Protein AF-A0A8T1X0M2-F1 (afdb_monomer_lite)

Organism: NCBI:txid109152

Secondary structure (DSSP, 8-state):
----------------S-HHHHHHHHHHTT-HHHHHHHHTSHHHHHHHHH--TT----SSTTSPP--HHHHHHHHHHTT-HHHHHHHHTT-HHHHHHHHHHHHHHHTS--TT----THHHHHHHHHSTT----TT-B-TTS-BHHHHHHHTT-HHHHHHHHHH--TTT--GGGSHHHHHHHHHHTT-HHHHHHHTTSHHHHHHHHHTHHHHTTTTT--TTTHHHHGGGT---S-----HHHHHHHHHHTT-HHHHHHHHHH-HHHHHHHHHHHHHHHHS--TTS--S--PPPP---HHHHHHHHHHHHHHHHHHHHHHHHHHT--STTTTT--SSSPPPP-HHHHS-HHHHHHHHHHHS----HHHHHHHHHHHHHHHHH--

Radius of gyration: 31.93 Å; chains: 1; bounding box: 73×62×134 Å

Sequence (382 aa):
MGLWSFCFNTT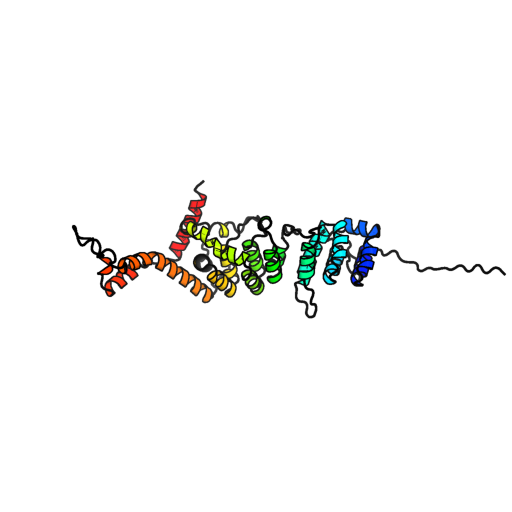GGRVPEFPLQQLQEAIETRDGSKALKVLRKRRIRSELAHSTTTHKVPSGPDQKKCNVFTCVETAVHYQMPHVVIAMYRFNPADVRLATWFALHRLSRPKAGQSSNPECLLDWDASSKYQILHWGDQDEDGKTALGLSCLHGHGRLASFILDQLQPQDEVGLNTPLQALFAALESRDERCVVDLLRNRKVRRAVEKNNRRVERLPVHGEWIQVQSQQQDTRSTDREVTVSSCVAMAVELEMVRVVQLMHRLNRQCVGHATWFAIYNALEPRSRRKMVSARRRPQVRVEFRDIADLYRRDCIWERMQLVFLIRYAPERSQKMTKNKGGLPLNIVAEIPDALFRIVVEFLKPEFDDAEEAQKERFKSVLDLSSW

pLDDT: mean 77.93, std 17.53, range [27.39, 98.12]

Foldseek 3Di:
DDDPPDPPPPPVPPPPPDLQVCLQVQLVVLDLVSSVVSLVDPVNLVCLLVFDPDDDDDPDPPDDDGTLLSSLLSCLLSVNLVSLVSSCVSHLQRSQVSVLVSLLVQLPDDPPDDRDSVSNVVVLVVDPCNSHDQCDADPVNAGSLLSCLLQLVLQVNLVSLVVDDPVSCDQCNPLLNSLQSNLNNLRLVSNVSSLVRPRNLCQLQVLCVVVVVVVQALQPPVCVVCVPDDPDSRDDGHNLNSLLSCQVSVSLVSLVSSCVSPLQSSLVSLLLSLVVLQDDPPDDDDDDDDPRPPRDVSSVVSVVVNLVVVLCVQCVVLVCLLVVPVVVVVPPPDDDDDDDSVSVPDPPVVNVVVSVVSRDPPPVVVVSVVSVVSNVVVVVPD

Structure (mmCIF, N/CA/C/O backbone):
data_AF-A0A8T1X0M2-F1
#
_entry.id   AF-A0A8T1X0M2-F1
#
loop_
_atom_site.group_PDB
_atom_site.id
_atom_site.type_symbol
_atom_site.label_atom_id
_atom_site.label_alt_id
_atom_site.label_comp_id
_atom_site.label_asym_id
_atom_site.label_entity_id
_atom_site.label_seq_id
_atom_site.pdbx_PDB_ins_code
_atom_site.Cartn_x
_atom_site.Cartn_y
_atom_site.Cartn_z
_atom_site.occupancy
_atom_site.B_iso_or_equiv
_atom_site.auth_seq_id
_atom_site.auth_comp_id
_atom_site.auth_asym_id
_atom_site.auth_atom_id
_atom_site.pdbx_PDB_model_num
ATOM 1 N N . MET A 1 1 ? 39.497 -2.362 -79.174 1.00 39.47 1 MET A N 1
ATOM 2 C CA . MET A 1 1 ? 38.755 -3.349 -78.362 1.00 39.47 1 MET A CA 1
ATOM 3 C C . MET A 1 1 ? 39.450 -3.473 -77.020 1.00 39.47 1 MET A C 1
ATOM 5 O O . MET A 1 1 ? 40.631 -3.777 -76.998 1.00 39.47 1 MET A O 1
ATOM 9 N N . GLY A 1 2 ? 38.742 -3.163 -75.938 1.00 33.88 2 GLY A N 1
ATOM 10 C CA . GLY A 1 2 ? 39.282 -3.140 -74.578 1.00 33.88 2 GLY A CA 1
ATOM 11 C C . GLY A 1 2 ? 38.301 -2.450 -73.637 1.00 33.88 2 GLY A C 1
ATOM 12 O O . GLY A 1 2 ? 38.608 -1.406 -73.079 1.00 33.88 2 GLY A O 1
ATOM 13 N N . LEU A 1 3 ? 37.080 -2.985 -73.551 1.00 29.14 3 LEU A N 1
ATOM 14 C CA . LEU A 1 3 ? 36.043 -2.533 -72.622 1.00 29.14 3 LEU A CA 1
ATOM 15 C C . LEU A 1 3 ? 36.451 -2.924 -71.197 1.00 29.14 3 LEU A C 1
ATOM 17 O O . LEU A 1 3 ? 36.250 -4.058 -70.772 1.00 29.14 3 LEU A O 1
ATOM 21 N N . TRP A 1 4 ? 37.032 -1.980 -70.462 1.00 28.16 4 TRP A N 1
ATOM 22 C CA . TRP A 1 4 ? 37.097 -2.045 -69.006 1.00 28.16 4 TRP A CA 1
ATOM 23 C C . TRP A 1 4 ? 35.763 -1.546 -68.456 1.00 28.16 4 TRP A C 1
ATOM 25 O O . TRP A 1 4 ? 35.502 -0.347 -68.382 1.00 28.16 4 TRP A O 1
ATOM 35 N N . SER A 1 5 ? 34.894 -2.492 -68.108 1.00 27.39 5 SER A N 1
ATOM 36 C CA . SER A 1 5 ? 33.657 -2.227 -67.381 1.00 27.39 5 SER A CA 1
ATOM 37 C C . SER A 1 5 ? 33.998 -1.890 -65.928 1.00 27.39 5 SER A C 1
ATOM 39 O O . SER A 1 5 ? 34.171 -2.776 -65.094 1.00 27.39 5 SER A O 1
ATOM 41 N N . PHE A 1 6 ? 34.118 -0.598 -65.623 1.00 32.78 6 PHE A N 1
ATOM 42 C CA . PHE A 1 6 ? 34.143 -0.097 -64.251 1.00 32.78 6 PHE A CA 1
ATOM 43 C C . PHE A 1 6 ? 32.728 -0.192 -63.666 1.00 32.78 6 PHE A C 1
ATOM 45 O O . PHE A 1 6 ? 31.875 0.662 -63.905 1.00 32.78 6 PHE A O 1
ATOM 52 N N . CYS A 1 7 ? 32.469 -1.239 -62.883 1.00 33.78 7 CYS A N 1
ATOM 53 C CA . CYS A 1 7 ? 31.298 -1.304 -62.017 1.00 33.78 7 CYS A CA 1
ATOM 54 C C . CYS A 1 7 ? 31.457 -0.290 -60.872 1.00 33.78 7 CYS A C 1
ATOM 56 O O . CYS A 1 7 ? 31.957 -0.620 -59.797 1.00 33.78 7 CYS A O 1
ATOM 58 N N . PHE A 1 8 ? 31.015 0.949 -61.090 1.00 31.48 8 PHE A N 1
ATOM 59 C CA . PHE A 1 8 ? 30.719 1.882 -60.005 1.00 31.48 8 PHE A CA 1
ATOM 60 C C . PHE A 1 8 ? 29.459 1.407 -59.275 1.00 31.48 8 PHE A C 1
ATOM 62 O O . PHE A 1 8 ? 28.342 1.788 -59.609 1.00 31.48 8 PHE A O 1
ATOM 69 N N . ASN A 1 9 ? 29.640 0.569 -58.255 1.00 32.50 9 ASN A N 1
ATOM 70 C CA . ASN A 1 9 ? 28.609 0.311 -57.255 1.00 32.50 9 ASN A CA 1
ATOM 71 C C . ASN A 1 9 ? 28.713 1.393 -56.166 1.00 32.50 9 ASN A C 1
ATOM 73 O O . ASN A 1 9 ? 29.206 1.167 -55.063 1.00 32.50 9 ASN A O 1
ATOM 77 N N . THR A 1 10 ? 28.294 2.613 -56.497 1.00 39.03 10 THR A N 1
ATOM 78 C CA . THR A 1 10 ? 28.142 3.729 -55.556 1.00 39.03 10 THR A CA 1
ATOM 79 C C . THR A 1 10 ? 26.756 3.699 -54.920 1.00 39.03 10 THR A C 1
ATOM 81 O O . THR A 1 10 ? 25.986 4.651 -55.002 1.00 39.03 10 THR A O 1
ATOM 84 N N . THR A 1 11 ? 26.452 2.650 -54.154 1.00 44.19 11 THR A N 1
ATOM 85 C CA . THR A 1 11 ? 25.642 2.884 -52.954 1.00 44.19 11 THR A CA 1
ATOM 86 C C . THR A 1 11 ? 26.578 3.524 -51.942 1.00 44.19 11 THR A C 1
ATOM 88 O O . THR A 1 11 ? 27.207 2.834 -51.139 1.00 44.19 11 THR A O 1
ATOM 91 N N . GLY A 1 12 ? 26.733 4.848 -52.041 1.00 43.91 12 GLY A N 1
ATOM 92 C CA . GLY A 1 12 ? 27.368 5.683 -51.027 1.00 43.91 12 GLY A CA 1
ATOM 93 C C . GLY A 1 12 ? 26.566 5.575 -49.738 1.00 43.91 12 GLY A C 1
ATOM 94 O O . GLY A 1 12 ? 25.741 6.429 -49.425 1.00 43.91 12 GLY A O 1
ATOM 95 N N . GLY A 1 13 ? 26.745 4.459 -49.034 1.00 50.34 13 GLY A N 1
ATOM 96 C CA . GLY A 1 13 ? 26.081 4.161 -47.786 1.00 50.34 13 GLY A CA 1
ATOM 97 C C . GLY A 1 13 ? 26.596 5.142 -46.758 1.00 50.34 13 GLY A C 1
ATOM 98 O O . GLY A 1 13 ? 27.649 4.913 -46.165 1.00 50.34 13 GLY A O 1
ATOM 99 N N . ARG A 1 14 ? 25.867 6.249 -46.570 1.00 58.50 14 ARG A N 1
ATOM 100 C CA . ARG A 1 14 ? 26.033 7.116 -45.405 1.00 58.50 14 ARG A CA 1
ATOM 101 C C . ARG A 1 14 ? 26.061 6.199 -44.195 1.00 58.50 14 ARG A C 1
ATOM 103 O O . ARG A 1 14 ? 25.069 5.538 -43.890 1.00 58.50 14 ARG A O 1
ATOM 110 N N . VAL A 1 15 ? 27.223 6.103 -43.556 1.00 59.56 15 VAL A N 1
ATOM 111 C CA . VAL A 1 15 ? 27.359 5.372 -42.304 1.00 59.56 15 VAL A CA 1
ATOM 112 C C . VAL A 1 15 ? 26.338 6.005 -41.363 1.00 59.56 15 VAL A C 1
ATOM 114 O O . VAL A 1 15 ? 26.441 7.211 -41.140 1.00 59.56 15 VAL A O 1
ATOM 117 N N . PRO A 1 16 ? 25.346 5.257 -40.842 1.00 61.12 16 PRO A N 1
ATOM 118 C CA . PRO A 1 16 ? 24.310 5.878 -40.040 1.00 61.12 16 PRO A CA 1
ATOM 119 C C . PRO A 1 16 ? 24.976 6.571 -38.858 1.00 61.12 16 PRO A C 1
ATOM 121 O O . PRO A 1 16 ? 25.804 5.984 -38.145 1.00 61.12 16 PRO A O 1
ATOM 124 N N . GLU A 1 17 ? 24.667 7.852 -38.730 1.00 73.75 17 GLU A N 1
ATOM 125 C CA . GLU A 1 17 ? 25.278 8.764 -37.769 1.00 73.75 17 GLU A CA 1
ATOM 126 C C . GLU A 1 17 ? 24.955 8.333 -36.328 1.00 73.75 17 GLU A C 1
ATOM 128 O O . GLU A 1 17 ? 25.767 8.515 -35.419 1.00 73.75 17 GLU A O 1
ATOM 133 N N . PHE A 1 18 ? 23.848 7.600 -36.158 1.00 84.81 18 PHE A N 1
ATOM 134 C CA . PHE A 1 18 ? 23.304 7.147 -34.883 1.00 84.81 18 PHE A CA 1
ATOM 135 C C . PHE A 1 18 ? 23.307 5.610 -34.787 1.00 84.81 18 PHE A C 1
ATOM 137 O O . PHE A 1 18 ? 22.441 4.943 -35.358 1.00 84.81 18 PHE A O 1
ATOM 144 N N . PRO A 1 19 ? 24.269 5.000 -34.068 1.00 89.25 19 PRO A N 1
ATOM 145 C CA . PRO A 1 19 ? 24.362 3.546 -33.943 1.00 89.25 19 PRO A CA 1
ATOM 146 C C . PRO A 1 19 ? 23.096 2.913 -33.345 1.00 89.25 19 PRO A C 1
ATOM 148 O O . PRO A 1 19 ? 22.601 1.926 -33.882 1.00 89.25 19 PRO A O 1
ATOM 151 N N . LEU A 1 20 ? 22.525 3.494 -32.285 1.00 92.00 20 LEU A N 1
ATOM 152 C CA . LEU A 1 20 ? 21.337 2.935 -31.625 1.00 92.00 20 LEU A CA 1
ATOM 153 C C . LEU A 1 20 ? 20.077 2.987 -32.491 1.00 92.00 20 LEU A C 1
ATOM 155 O O . LEU A 1 20 ? 19.224 2.119 -32.352 1.00 92.00 20 LEU A O 1
ATOM 159 N N . GLN A 1 21 ? 19.988 3.916 -33.445 1.00 91.81 21 GLN A N 1
ATOM 160 C CA . GLN A 1 21 ? 18.894 3.922 -34.414 1.00 91.81 21 GLN A CA 1
ATOM 161 C C . GLN A 1 21 ? 18.900 2.648 -35.274 1.00 91.81 21 GLN A C 1
ATOM 163 O O . GLN A 1 21 ? 17.855 2.045 -35.485 1.00 91.81 21 GLN A O 1
ATOM 168 N N . GLN A 1 22 ? 20.079 2.158 -35.684 1.00 93.19 22 GLN A N 1
ATOM 169 C CA . GLN A 1 22 ? 20.172 0.885 -36.419 1.00 93.19 22 GLN A CA 1
ATOM 170 C C . GLN A 1 22 ? 19.689 -0.304 -35.581 1.00 93.19 22 GLN A C 1
ATOM 172 O O . GLN A 1 22 ? 19.166 -1.278 -36.122 1.00 93.19 22 GLN A O 1
ATOM 177 N N . LEU A 1 23 ? 19.934 -0.264 -34.268 1.00 95.25 23 LEU A N 1
ATOM 178 C CA . LEU A 1 23 ? 19.471 -1.299 -33.351 1.00 95.25 23 LEU A CA 1
ATOM 179 C C . LEU A 1 23 ? 17.949 -1.233 -33.194 1.00 95.25 23 LEU A C 1
ATOM 181 O O . LEU A 1 23 ? 17.292 -2.257 -33.349 1.00 95.25 23 LEU A O 1
ATOM 185 N N . GLN A 1 24 ? 17.407 -0.039 -32.962 1.00 94.44 24 GLN A N 1
ATOM 186 C CA . GLN A 1 24 ? 15.974 0.231 -32.886 1.00 94.44 24 GLN A CA 1
ATOM 187 C C . GLN A 1 24 ? 15.238 -0.274 -34.138 1.00 94.44 24 GLN A C 1
ATOM 189 O O . GLN A 1 24 ? 14.319 -1.078 -34.023 1.00 94.44 24 GLN A O 1
ATOM 194 N N . GLU A 1 25 ? 15.689 0.110 -35.335 1.00 94.38 25 GLU A N 1
ATOM 195 C CA . GLU A 1 25 ? 15.103 -0.332 -36.610 1.00 94.38 25 GLU A CA 1
ATOM 196 C C . GLU A 1 25 ? 15.160 -1.860 -36.772 1.00 94.38 25 GLU A C 1
ATOM 198 O O . GLU A 1 25 ? 14.234 -2.482 -37.292 1.00 94.38 25 GLU A O 1
ATOM 203 N N . ALA A 1 26 ? 16.239 -2.502 -36.309 1.00 96.19 26 ALA A N 1
ATOM 204 C CA . ALA A 1 26 ? 16.341 -3.957 -36.332 1.00 96.19 26 ALA A CA 1
ATOM 205 C C . ALA A 1 26 ? 15.343 -4.623 -35.372 1.00 96.19 26 ALA A C 1
ATOM 207 O O . ALA A 1 26 ? 14.740 -5.628 -35.743 1.00 96.19 26 ALA A O 1
ATOM 208 N N . ILE A 1 27 ? 15.132 -4.060 -34.182 1.00 96.44 27 ILE A N 1
ATOM 209 C CA . ILE A 1 27 ? 14.126 -4.533 -33.221 1.00 96.44 27 ILE A CA 1
ATOM 210 C C . ILE A 1 27 ? 12.712 -4.350 -33.796 1.00 96.44 27 ILE A C 1
ATOM 212 O O . ILE A 1 27 ? 11.900 -5.269 -33.728 1.00 96.44 27 ILE A O 1
ATOM 216 N N . GLU A 1 28 ? 12.435 -3.217 -34.447 1.00 95.31 28 GLU A N 1
ATOM 217 C CA . GLU A 1 28 ? 11.140 -2.926 -35.082 1.00 95.31 28 GLU A CA 1
ATOM 218 C C . GLU A 1 28 ? 10.769 -3.909 -36.198 1.00 95.31 28 GLU A C 1
ATOM 220 O O . GLU A 1 28 ? 9.585 -4.138 -36.445 1.00 95.31 28 GLU A O 1
ATOM 225 N N . THR A 1 29 ? 11.753 -4.568 -36.820 1.00 96.38 29 THR A N 1
ATOM 226 C CA . THR A 1 29 ? 11.481 -5.645 -37.789 1.00 96.38 29 THR A CA 1
ATOM 227 C C . THR A 1 29 ? 10.962 -6.939 -37.162 1.00 96.38 29 THR A C 1
ATOM 229 O O . THR A 1 29 ? 10.581 -7.846 -37.897 1.00 96.38 29 THR A O 1
ATOM 232 N N . ARG A 1 30 ? 10.949 -7.043 -35.825 1.00 95.06 30 ARG A N 1
ATOM 233 C CA . ARG A 1 30 ? 10.543 -8.230 -35.050 1.00 95.06 30 ARG A CA 1
ATOM 234 C C . ARG A 1 30 ? 11.364 -9.494 -35.341 1.00 95.06 30 ARG A C 1
ATOM 236 O O . ARG A 1 30 ? 10.991 -10.586 -34.927 1.00 95.06 30 ARG A O 1
ATOM 243 N N . ASP A 1 31 ? 12.510 -9.352 -36.004 1.00 95.94 31 ASP A N 1
ATOM 244 C CA . ASP A 1 31 ? 13.471 -10.430 -36.229 1.00 95.94 31 ASP A CA 1
ATOM 245 C C . ASP A 1 31 ? 14.586 -10.366 -35.174 1.00 95.94 31 ASP A C 1
ATOM 247 O O . ASP A 1 31 ? 15.532 -9.571 -35.255 1.00 95.94 31 ASP A O 1
ATOM 251 N N . GLY A 1 32 ? 14.490 -11.242 -34.170 1.00 93.94 32 GLY A N 1
ATOM 252 C CA . GLY A 1 32 ? 15.479 -11.338 -33.094 1.00 93.94 32 GLY A CA 1
ATOM 253 C C . GLY A 1 32 ? 16.885 -11.660 -33.589 1.00 93.94 32 GLY A C 1
ATOM 254 O O . GLY A 1 32 ? 17.859 -11.128 -33.055 1.00 93.94 32 GLY A O 1
ATOM 255 N N . SER A 1 33 ? 17.017 -12.451 -34.654 1.00 96.38 33 SER A N 1
ATOM 256 C CA . SER A 1 33 ? 18.320 -12.795 -35.228 1.00 96.38 33 SER A CA 1
ATOM 257 C C . SER A 1 33 ? 18.978 -11.574 -35.861 1.00 96.38 33 SER A C 1
ATOM 259 O O . SER A 1 33 ? 20.183 -11.354 -35.694 1.00 96.38 33 SER A O 1
ATOM 261 N N . LYS A 1 34 ? 18.187 -10.730 -36.534 1.00 97.00 34 LYS A N 1
ATOM 262 C CA . LYS A 1 34 ? 18.656 -9.463 -37.103 1.00 97.00 34 LYS A CA 1
ATOM 263 C C . LYS A 1 34 ? 19.097 -8.487 -36.016 1.00 97.00 34 LYS A C 1
ATOM 265 O O . LYS A 1 34 ? 20.207 -7.955 -36.111 1.00 97.00 34 LYS A O 1
ATOM 270 N N . ALA A 1 35 ? 18.298 -8.301 -34.964 1.00 96.75 35 ALA A N 1
ATOM 271 C CA . ALA A 1 35 ? 18.663 -7.453 -33.826 1.00 96.75 35 ALA A CA 1
ATOM 272 C C . ALA A 1 35 ? 19.961 -7.937 -33.148 1.00 96.75 35 ALA A C 1
ATOM 274 O O . ALA A 1 35 ? 20.894 -7.155 -32.944 1.00 96.75 35 ALA A O 1
ATOM 275 N N . LEU A 1 36 ? 20.096 -9.247 -32.907 1.00 95.81 36 LEU A N 1
ATOM 276 C CA . LEU A 1 36 ? 21.315 -9.845 -32.351 1.00 95.81 36 LEU A CA 1
ATOM 277 C C . LEU A 1 36 ? 22.531 -9.679 -33.275 1.00 95.81 36 LEU A C 1
ATOM 279 O O . LEU A 1 36 ? 23.639 -9.425 -32.798 1.00 95.81 36 LEU A O 1
ATOM 283 N N . LYS A 1 37 ? 22.355 -9.778 -34.599 1.00 96.75 37 LYS A N 1
ATOM 284 C CA . LYS A 1 37 ? 23.423 -9.510 -35.576 1.00 96.75 37 LYS A CA 1
ATOM 285 C C . LYS A 1 37 ? 23.885 -8.053 -35.510 1.00 96.75 37 LYS A C 1
ATOM 287 O O . LYS A 1 37 ? 25.089 -7.803 -35.576 1.00 96.75 37 LYS A O 1
ATOM 292 N N . VAL A 1 38 ? 22.969 -7.099 -35.332 1.00 96.06 38 VAL A N 1
ATOM 293 C CA . VAL A 1 38 ? 23.312 -5.679 -35.141 1.00 96.06 38 VAL A CA 1
ATOM 294 C C . VAL A 1 38 ? 24.063 -5.467 -33.825 1.00 96.06 38 VAL A C 1
ATOM 296 O O . VAL A 1 38 ? 25.118 -4.832 -33.836 1.00 96.06 38 VAL A O 1
ATOM 299 N N . LEU A 1 39 ? 23.625 -6.092 -32.729 1.00 95.69 39 LEU A N 1
ATOM 300 C CA . LEU A 1 39 ? 24.324 -6.067 -31.434 1.00 95.69 39 LEU A CA 1
ATOM 301 C C . LEU A 1 39 ? 25.738 -6.667 -31.477 1.00 95.69 39 LEU A C 1
ATOM 303 O O . LEU A 1 39 ? 26.558 -6.400 -30.597 1.00 95.69 39 LEU A O 1
ATOM 307 N N . ARG A 1 40 ? 26.077 -7.474 -32.491 1.00 95.81 40 ARG A N 1
ATOM 308 C CA . ARG A 1 40 ? 27.449 -7.976 -32.674 1.00 95.81 40 ARG A CA 1
ATOM 309 C C . ARG A 1 40 ? 28.421 -6.924 -33.214 1.00 95.81 40 ARG A C 1
ATOM 311 O O . ARG A 1 40 ? 29.628 -7.104 -33.065 1.00 95.81 40 ARG A O 1
ATOM 318 N N . LYS A 1 41 ? 27.936 -5.820 -33.792 1.00 95.75 41 LYS A N 1
ATOM 319 C CA . LYS A 1 41 ? 28.791 -4.748 -34.325 1.00 95.75 41 LYS A CA 1
ATOM 320 C C . LYS A 1 41 ? 29.490 -3.995 -33.184 1.00 95.75 41 LYS A C 1
ATOM 322 O O . LYS A 1 41 ? 28.832 -3.475 -32.286 1.00 95.75 41 LYS A O 1
ATOM 327 N N . ARG A 1 42 ? 30.822 -3.848 -33.263 1.00 94.50 42 ARG A N 1
ATOM 328 C CA . ARG A 1 42 ? 31.652 -3.172 -32.239 1.00 94.50 42 ARG A CA 1
ATOM 329 C C . ARG A 1 42 ? 31.152 -1.765 -31.892 1.00 94.50 42 ARG A C 1
ATOM 331 O O . ARG A 1 42 ? 31.087 -1.421 -30.718 1.00 94.50 42 ARG A O 1
ATOM 338 N N . ARG A 1 43 ? 30.748 -0.982 -32.899 1.00 92.62 43 ARG A N 1
ATOM 339 C CA . ARG A 1 43 ? 30.238 0.387 -32.709 1.00 92.62 43 ARG A CA 1
ATOM 340 C C . ARG A 1 43 ? 28.944 0.430 -31.886 1.00 92.62 43 ARG A C 1
ATOM 342 O O . ARG A 1 43 ? 28.816 1.299 -31.040 1.00 92.62 43 ARG A O 1
ATOM 349 N N . ILE A 1 44 ? 28.029 -0.523 -32.090 1.00 93.62 44 ILE A N 1
ATOM 350 C CA . ILE A 1 44 ? 26.763 -0.616 -31.339 1.00 93.62 44 ILE A CA 1
ATOM 351 C C . ILE A 1 44 ? 27.037 -0.959 -29.877 1.00 93.62 44 ILE A C 1
ATOM 353 O O . ILE A 1 44 ? 26.484 -0.326 -28.990 1.00 93.62 44 ILE A O 1
ATOM 357 N N . ARG A 1 45 ? 27.927 -1.928 -29.628 1.00 94.50 45 ARG A N 1
ATOM 358 C CA . ARG A 1 45 ? 28.321 -2.324 -28.268 1.00 94.50 45 ARG A CA 1
ATOM 359 C C . ARG A 1 45 ? 28.971 -1.177 -27.506 1.00 94.50 45 ARG A C 1
ATOM 361 O O . ARG A 1 45 ? 28.629 -0.948 -26.356 1.00 94.50 45 ARG A O 1
ATOM 368 N N . SER A 1 46 ? 29.885 -0.460 -28.164 1.00 91.81 46 SER A N 1
ATOM 369 C CA . SER A 1 46 ? 30.540 0.710 -27.581 1.00 91.81 46 SER A CA 1
ATOM 370 C C . SER A 1 46 ? 29.525 1.798 -27.251 1.00 91.81 46 SER A C 1
ATOM 372 O O . SER A 1 46 ? 29.580 2.345 -26.162 1.00 91.81 46 SER A O 1
ATOM 374 N N . GLU A 1 47 ? 28.588 2.093 -28.155 1.00 91.81 47 GLU A N 1
ATOM 375 C CA . GLU A 1 47 ? 27.555 3.100 -27.894 1.00 91.81 47 GLU A CA 1
ATOM 376 C C . GLU A 1 47 ? 26.627 2.660 -26.754 1.00 91.81 47 GLU A C 1
ATOM 378 O O . GLU A 1 47 ? 26.378 3.446 -25.855 1.00 91.81 47 GLU A O 1
ATOM 383 N N . LEU A 1 48 ? 26.169 1.401 -26.735 1.00 91.56 48 LEU A N 1
ATOM 384 C CA . LEU A 1 48 ? 25.328 0.870 -25.655 1.00 91.56 48 LEU A CA 1
ATOM 385 C C . LEU A 1 48 ? 26.005 0.966 -24.287 1.00 91.56 48 LEU A C 1
ATOM 387 O O . LEU A 1 48 ? 25.359 1.391 -23.336 1.00 91.56 48 LEU A O 1
ATOM 391 N N . ALA A 1 49 ? 27.290 0.611 -24.201 1.00 90.56 49 ALA A N 1
ATOM 392 C CA . ALA A 1 49 ? 28.055 0.633 -22.954 1.00 90.56 49 ALA A CA 1
ATOM 393 C C . ALA A 1 49 ? 28.222 2.041 -22.354 1.00 90.56 49 ALA A C 1
ATOM 395 O O . ALA A 1 49 ? 28.437 2.159 -21.155 1.00 90.56 49 ALA A O 1
ATOM 396 N N . HIS A 1 50 ? 28.125 3.094 -23.173 1.00 88.25 50 HIS A N 1
ATOM 397 C CA . HIS A 1 50 ? 28.253 4.492 -22.735 1.00 88.25 50 HIS A CA 1
ATOM 398 C C . HIS A 1 50 ? 26.936 5.278 -22.865 1.00 88.25 50 HIS A C 1
ATOM 400 O O . HIS A 1 50 ? 26.899 6.476 -22.593 1.00 88.25 50 HIS A O 1
ATOM 406 N N . SER A 1 51 ? 25.861 4.637 -23.333 1.00 82.81 51 SER A N 1
ATOM 407 C CA . SER A 1 51 ? 24.570 5.284 -23.548 1.00 82.81 51 SER A CA 1
ATOM 408 C C . SER A 1 51 ? 23.854 5.428 -22.218 1.00 82.81 51 SER A C 1
ATOM 410 O O . SER A 1 51 ? 23.293 4.453 -21.736 1.00 82.81 51 SER A O 1
ATOM 412 N N . THR A 1 52 ? 23.767 6.650 -21.710 1.00 76.50 52 THR A N 1
ATOM 413 C CA . THR A 1 52 ? 22.912 6.995 -20.569 1.00 76.50 52 THR A CA 1
ATOM 414 C C . THR A 1 52 ? 21.484 7.346 -21.016 1.00 76.50 52 THR A C 1
ATOM 416 O O . THR A 1 52 ? 21.187 7.465 -22.213 1.00 76.50 52 THR A O 1
ATOM 419 N N . THR A 1 53 ? 20.591 7.576 -20.048 1.00 64.94 53 THR A N 1
ATOM 420 C CA . THR A 1 53 ? 19.231 8.129 -20.236 1.00 64.94 53 THR A CA 1
ATOM 421 C C . THR A 1 53 ? 19.194 9.438 -21.038 1.00 64.94 53 THR A C 1
ATOM 423 O O . THR A 1 53 ? 18.205 9.719 -21.720 1.00 64.94 53 THR A O 1
ATOM 426 N N . THR A 1 54 ? 20.263 10.238 -20.983 1.00 56.72 54 THR A N 1
ATOM 427 C CA . THR A 1 54 ? 20.282 11.640 -21.427 1.00 56.72 54 THR A CA 1
ATOM 428 C C . THR A 1 54 ? 20.947 11.885 -22.782 1.00 56.72 54 THR A C 1
ATOM 430 O O . THR A 1 54 ? 20.919 13.020 -23.266 1.00 56.72 54 THR A O 1
ATOM 433 N N . HIS A 1 55 ? 21.524 10.874 -23.443 1.00 51.94 55 HIS A N 1
ATOM 434 C CA . HIS A 1 55 ? 22.392 11.144 -24.593 1.00 51.94 55 HIS A CA 1
ATOM 435 C C . HIS A 1 55 ? 21.723 11.194 -25.980 1.00 51.94 55 HIS A C 1
ATOM 437 O O . HIS A 1 55 ? 20.917 10.350 -26.368 1.00 51.94 55 HIS A O 1
ATOM 443 N N . LYS A 1 56 ? 22.197 12.210 -26.725 1.00 54.09 56 LYS A N 1
ATOM 444 C CA . LYS A 1 56 ? 21.953 12.636 -28.116 1.00 54.09 56 LYS A CA 1
ATOM 445 C C . LYS A 1 56 ? 20.565 13.220 -28.385 1.00 54.09 56 LYS A C 1
ATOM 447 O O . LYS A 1 56 ? 19.639 12.567 -28.862 1.00 54.09 56 LYS A O 1
ATOM 452 N N . VAL A 1 57 ? 20.473 14.527 -28.120 1.00 48.81 57 VAL A N 1
ATOM 453 C CA . VAL A 1 57 ? 19.449 15.403 -28.694 1.00 48.81 57 VAL A CA 1
ATOM 454 C C . VAL A 1 57 ? 19.606 15.349 -30.223 1.00 48.81 57 VAL A C 1
ATOM 456 O O . VAL A 1 57 ? 20.696 15.637 -30.713 1.00 48.81 57 VAL A O 1
ATOM 459 N N . PRO A 1 58 ? 18.576 14.944 -30.978 1.00 55.28 58 PRO A N 1
ATOM 460 C CA . PRO A 1 58 ? 18.610 14.965 -32.424 1.00 55.28 58 PRO A CA 1
ATOM 461 C C . PRO A 1 58 ? 18.736 16.412 -32.878 1.00 55.28 58 PRO A C 1
ATOM 463 O O . PRO A 1 58 ? 18.076 17.295 -32.330 1.00 55.28 58 PRO A O 1
ATOM 466 N N . SER A 1 59 ? 19.571 16.654 -33.880 1.00 55.44 59 SER A N 1
ATOM 467 C CA . SER A 1 59 ? 19.841 18.007 -34.373 1.00 55.44 59 SER A CA 1
ATOM 468 C C . SER A 1 59 ? 18.646 18.625 -35.115 1.00 55.44 59 SER A C 1
ATOM 470 O O . SER A 1 59 ? 18.665 19.818 -35.399 1.00 55.44 59 SER A O 1
ATOM 472 N N . GLY A 1 60 ? 17.611 17.834 -35.435 1.00 67.44 60 GLY A N 1
ATOM 473 C CA . GLY A 1 60 ? 16.401 18.287 -36.124 1.00 67.44 60 GLY A CA 1
ATOM 474 C C . GLY A 1 60 ? 15.105 17.800 -35.455 1.00 67.44 60 GLY A C 1
ATOM 475 O O . GLY A 1 60 ? 15.106 16.730 -34.842 1.00 67.44 60 GLY A O 1
ATOM 476 N N . PRO A 1 61 ? 13.994 18.551 -35.591 1.00 69.19 61 PRO A N 1
ATOM 477 C CA . PRO A 1 61 ? 12.707 18.246 -34.952 1.00 69.19 61 PRO A CA 1
ATOM 478 C C . PRO A 1 61 ? 12.070 16.921 -35.411 1.00 69.19 61 PRO A C 1
ATOM 480 O O . PRO A 1 61 ? 11.291 16.338 -34.661 1.00 69.19 61 PRO A O 1
ATOM 483 N N . ASP A 1 62 ? 12.441 16.413 -36.591 1.00 76.81 62 ASP A N 1
ATOM 484 C CA . ASP A 1 62 ? 11.846 15.205 -37.185 1.00 76.81 62 ASP A CA 1
ATOM 485 C C . ASP A 1 62 ? 12.599 13.904 -36.855 1.00 76.81 62 ASP A C 1
ATOM 487 O O . ASP A 1 62 ? 12.141 12.805 -37.179 1.00 76.81 62 ASP A O 1
ATOM 491 N N . GLN A 1 63 ? 13.772 13.986 -36.220 1.00 72.56 63 GLN A N 1
ATOM 492 C CA . GLN A 1 63 ? 14.564 12.798 -35.906 1.00 72.56 63 GLN A CA 1
ATOM 493 C C . GLN A 1 63 ? 14.087 12.151 -34.601 1.00 72.56 63 GLN A C 1
ATOM 495 O O . GLN A 1 63 ? 14.115 12.755 -33.527 1.00 72.56 63 GLN A O 1
ATOM 500 N N . LYS A 1 64 ? 13.684 10.877 -34.677 1.00 75.12 64 LYS A N 1
ATOM 501 C CA . LYS A 1 64 ? 13.352 10.085 -33.488 1.00 75.12 64 LYS A CA 1
ATOM 502 C C . LYS A 1 64 ? 14.594 9.924 -32.607 1.00 75.12 64 LYS A C 1
ATOM 504 O O . LYS A 1 64 ? 15.629 9.440 -33.055 1.00 75.12 64 LYS A O 1
ATOM 509 N N . LYS A 1 65 ? 14.469 10.297 -31.331 1.00 80.00 65 LYS A N 1
ATOM 510 C CA . LYS A 1 65 ? 15.479 10.035 -30.297 1.00 80.00 65 LYS A CA 1
ATOM 511 C C . LYS A 1 65 ? 15.625 8.527 -30.110 1.00 80.00 65 LYS A C 1
ATOM 513 O O . LYS A 1 65 ? 14.669 7.885 -29.687 1.00 80.00 65 LYS A O 1
ATOM 518 N N . CYS A 1 66 ? 16.805 7.983 -30.403 1.00 86.25 66 CYS A N 1
ATOM 519 C CA . CYS A 1 66 ? 17.131 6.580 -30.153 1.00 86.25 66 CYS A CA 1
ATOM 520 C C . CYS A 1 66 ? 18.232 6.483 -29.094 1.00 86.25 66 CYS A C 1
ATOM 522 O O . CYS A 1 66 ? 19.395 6.771 -29.368 1.00 86.25 66 CYS A O 1
ATOM 524 N N . ASN A 1 67 ? 17.854 6.050 -27.896 1.00 90.19 67 ASN A N 1
ATOM 525 C CA . ASN A 1 67 ? 18.748 5.730 -26.783 1.00 90.19 67 ASN A CA 1
ATOM 526 C C . ASN A 1 67 ? 18.494 4.294 -26.284 1.00 90.19 67 ASN A C 1
ATOM 528 O O . ASN A 1 67 ? 17.596 3.598 -26.777 1.00 90.19 67 ASN A O 1
ATOM 532 N N . VAL A 1 68 ? 19.274 3.849 -25.294 1.00 91.00 68 VAL A N 1
ATOM 533 C CA . VAL A 1 68 ? 19.108 2.518 -24.686 1.00 91.00 68 VAL A CA 1
ATOM 534 C C . VAL A 1 68 ? 17.674 2.282 -24.193 1.00 91.00 68 VAL A C 1
ATOM 536 O O . VAL A 1 68 ? 17.131 1.211 -24.445 1.00 91.00 68 VAL A O 1
ATOM 539 N N . PHE A 1 69 ? 17.011 3.301 -23.630 1.00 88.88 69 PHE A N 1
ATOM 540 C CA . PHE A 1 69 ? 15.629 3.209 -23.147 1.00 88.88 69 PHE A CA 1
ATOM 541 C C . PHE A 1 69 ? 14.641 2.895 -24.257 1.00 88.88 69 PHE A C 1
ATOM 543 O O . PHE A 1 69 ? 13.877 1.947 -24.139 1.00 88.88 69 PHE A O 1
ATOM 550 N N . THR A 1 70 ? 14.689 3.639 -25.361 1.00 90.44 70 THR A N 1
ATOM 551 C CA . THR A 1 70 ? 13.802 3.390 -26.506 1.00 90.44 70 THR A CA 1
ATOM 552 C C . THR A 1 70 ? 14.034 2.012 -27.124 1.00 90.44 70 THR A C 1
ATOM 554 O O . THR A 1 70 ? 13.066 1.324 -27.442 1.00 90.44 70 THR A O 1
ATOM 557 N N . CYS A 1 71 ? 15.294 1.564 -27.211 1.00 93.75 71 CYS A N 1
ATOM 558 C CA . CYS A 1 71 ? 15.631 0.240 -27.736 1.00 93.75 71 CYS A CA 1
ATOM 559 C C . CYS A 1 71 ? 15.094 -0.874 -26.832 1.00 93.75 71 CYS A C 1
ATOM 561 O O . CYS A 1 71 ? 14.466 -1.811 -27.323 1.00 93.75 71 CYS A O 1
ATOM 563 N N . VAL A 1 72 ? 15.301 -0.764 -25.516 1.00 92.69 72 VAL A N 1
ATOM 564 C CA . VAL A 1 72 ? 14.776 -1.731 -24.545 1.00 92.69 72 VAL A CA 1
ATOM 565 C C . VAL A 1 72 ? 13.252 -1.699 -24.528 1.00 92.69 72 VAL A C 1
ATOM 567 O O . VAL A 1 72 ? 12.638 -2.750 -24.640 1.00 92.69 72 VAL A O 1
ATOM 570 N N . GLU A 1 73 ? 12.631 -0.520 -24.474 1.00 89.62 73 GLU A N 1
ATOM 571 C CA . GLU A 1 73 ? 11.173 -0.369 -24.505 1.00 89.62 73 GLU A CA 1
ATOM 572 C C . GLU A 1 73 ? 10.563 -1.060 -25.718 1.00 89.62 73 GLU A C 1
ATOM 574 O O . GLU A 1 73 ? 9.593 -1.804 -25.595 1.00 89.62 73 GLU A O 1
ATOM 579 N N . THR A 1 74 ? 11.174 -0.870 -26.881 1.00 92.25 74 THR A N 1
ATOM 580 C CA . THR A 1 74 ? 10.717 -1.477 -28.128 1.00 92.25 74 THR A CA 1
ATOM 581 C C . THR A 1 74 ? 10.937 -2.988 -28.131 1.00 92.25 74 THR A C 1
ATOM 583 O O . THR A 1 74 ? 10.063 -3.735 -28.565 1.00 92.25 74 THR A O 1
ATOM 586 N N . ALA A 1 75 ? 12.067 -3.466 -27.601 1.00 92.69 75 ALA A N 1
ATOM 587 C CA . ALA A 1 75 ? 12.332 -4.898 -27.475 1.00 92.69 75 ALA A CA 1
ATOM 588 C C . ALA A 1 75 ? 11.347 -5.578 -26.516 1.00 92.69 75 ALA A C 1
ATOM 590 O O . ALA A 1 75 ? 10.878 -6.678 -26.803 1.00 92.69 75 ALA A O 1
ATOM 591 N N . VAL A 1 76 ? 10.998 -4.925 -25.406 1.00 89.38 76 VAL A N 1
ATOM 592 C CA . VAL A 1 76 ? 9.991 -5.423 -24.464 1.00 89.38 76 VAL A CA 1
ATOM 593 C C . VAL A 1 76 ? 8.596 -5.376 -25.097 1.00 89.38 76 VAL A C 1
ATOM 595 O O . VAL A 1 76 ? 7.862 -6.358 -25.004 1.00 89.38 76 VAL A O 1
ATOM 598 N N . HIS A 1 77 ? 8.244 -4.295 -25.805 1.00 86.88 77 HIS A N 1
ATOM 599 C CA . HIS A 1 77 ? 6.966 -4.163 -26.523 1.00 86.88 77 HIS A CA 1
ATOM 600 C C . HIS A 1 77 ? 6.752 -5.297 -27.534 1.00 86.88 77 HIS A C 1
ATOM 602 O O . HIS A 1 77 ? 5.666 -5.872 -27.592 1.00 86.88 77 HIS A O 1
ATOM 608 N N . TYR A 1 78 ? 7.803 -5.688 -28.260 1.00 89.31 78 TYR A N 1
ATOM 609 C CA . TYR A 1 78 ? 7.767 -6.808 -29.205 1.00 89.31 78 TYR A CA 1
ATOM 610 C C . TYR A 1 78 ? 8.088 -8.179 -28.593 1.00 89.31 78 TYR A C 1
ATOM 612 O O . TYR A 1 78 ? 8.279 -9.133 -29.344 1.00 89.31 78 TYR A O 1
ATOM 620 N N . GLN A 1 79 ? 8.135 -8.304 -27.261 1.00 86.56 79 GLN A N 1
ATOM 621 C CA . GLN A 1 79 ? 8.394 -9.567 -26.555 1.00 86.56 79 GLN A CA 1
ATOM 622 C C . GLN A 1 79 ? 9.693 -10.255 -27.016 1.00 86.56 79 GLN A C 1
ATOM 624 O O . GLN A 1 79 ? 9.724 -11.449 -27.309 1.00 86.56 79 GLN A O 1
ATOM 629 N N . MET A 1 80 ? 10.791 -9.498 -27.087 1.00 89.62 80 MET A N 1
ATOM 630 C CA . MET A 1 80 ? 12.104 -9.968 -27.547 1.00 89.62 80 MET A CA 1
ATOM 631 C C . MET A 1 80 ? 13.118 -10.070 -26.391 1.00 89.62 80 MET A C 1
ATOM 633 O O . MET A 1 80 ? 14.155 -9.394 -26.410 1.00 89.62 80 MET A O 1
ATOM 637 N N . PRO A 1 81 ? 12.887 -10.924 -25.380 1.00 85.25 81 PRO A N 1
ATOM 638 C CA . PRO A 1 81 ? 13.680 -10.922 -24.154 1.00 85.25 81 PRO A CA 1
ATOM 639 C C . PRO A 1 81 ? 15.159 -11.283 -24.383 1.00 85.25 81 PRO A C 1
ATOM 641 O O . PRO A 1 81 ? 16.049 -10.737 -23.735 1.00 85.25 81 PRO A O 1
ATOM 644 N N . HIS A 1 82 ? 15.472 -12.121 -25.379 1.00 86.69 82 HIS A N 1
ATOM 645 C CA . HIS A 1 82 ? 16.861 -12.441 -25.740 1.00 86.69 82 HIS A CA 1
ATOM 646 C C . HIS A 1 82 ? 17.661 -11.224 -26.228 1.00 86.69 82 HIS A C 1
ATOM 648 O O . HIS A 1 82 ? 18.872 -11.154 -26.005 1.00 86.69 82 HIS A O 1
ATOM 654 N N . VAL A 1 83 ? 16.999 -10.264 -26.883 1.00 93.31 83 VAL A N 1
ATOM 655 C CA . VAL A 1 83 ? 17.625 -9.000 -27.295 1.00 93.31 83 VAL A CA 1
ATOM 656 C C . V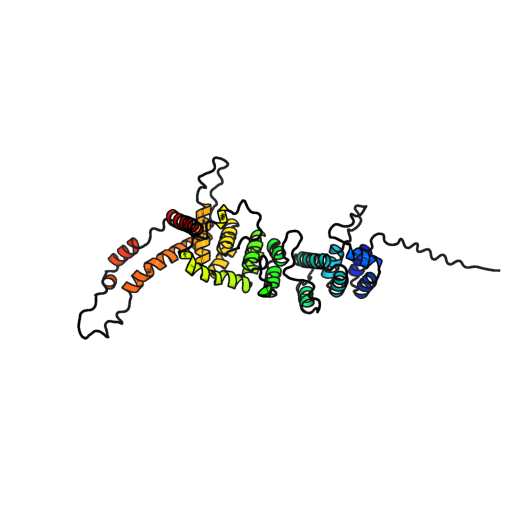AL A 1 83 ? 17.902 -8.143 -26.064 1.00 93.31 83 VAL A C 1
ATOM 658 O O . VAL A 1 83 ? 19.003 -7.607 -25.945 1.00 93.31 83 VAL A O 1
ATOM 661 N N . VAL A 1 84 ? 16.966 -8.102 -25.111 1.00 92.38 84 VAL A N 1
ATOM 662 C CA . VAL A 1 84 ? 17.144 -7.408 -23.828 1.00 92.38 84 VAL A CA 1
ATOM 663 C C . VAL A 1 84 ? 18.321 -7.998 -23.036 1.00 92.38 84 VAL A C 1
ATOM 665 O O . VAL A 1 84 ? 19.177 -7.223 -22.617 1.00 92.38 84 VAL A O 1
ATOM 668 N N . ILE A 1 85 ? 18.487 -9.333 -22.932 1.00 84.62 85 ILE A N 1
ATOM 669 C CA . ILE A 1 85 ? 19.705 -9.919 -22.305 1.00 84.62 85 ILE A CA 1
ATOM 670 C C . ILE A 1 85 ? 20.961 -9.449 -23.022 1.00 84.62 85 ILE A C 1
ATOM 672 O O . ILE A 1 85 ? 21.971 -9.113 -22.402 1.00 84.62 85 ILE A O 1
ATOM 676 N N . ALA A 1 86 ? 20.940 -9.510 -24.352 1.00 90.00 86 ALA A N 1
ATOM 677 C CA . ALA A 1 86 ? 22.115 -9.181 -25.130 1.00 90.00 86 ALA A CA 1
ATOM 678 C C . ALA A 1 86 ? 22.514 -7.717 -24.909 1.00 90.00 86 ALA A C 1
ATOM 680 O O . ALA A 1 86 ? 23.704 -7.445 -24.797 1.00 90.00 86 ALA A O 1
ATOM 681 N N . MET A 1 87 ? 21.547 -6.807 -24.771 1.00 94.06 87 MET A N 1
ATOM 682 C CA . MET A 1 87 ? 21.788 -5.419 -24.375 1.00 94.06 87 MET A CA 1
ATOM 683 C C . MET A 1 87 ? 22.295 -5.313 -22.929 1.00 94.06 87 MET A C 1
ATOM 685 O O . MET A 1 87 ? 23.283 -4.622 -22.690 1.00 94.06 87 MET A O 1
ATOM 689 N N . TYR A 1 88 ? 21.687 -6.046 -21.992 1.00 89.00 88 TYR A N 1
ATOM 690 C CA . TYR A 1 88 ? 22.053 -6.061 -20.570 1.00 89.00 88 TYR A CA 1
ATOM 691 C C . TYR A 1 88 ? 23.521 -6.443 -20.343 1.00 89.00 88 TYR A C 1
ATOM 693 O O . TYR A 1 88 ? 24.195 -5.865 -19.498 1.00 89.00 88 TYR A O 1
ATOM 701 N N . ARG A 1 89 ? 24.069 -7.355 -21.156 1.00 88.81 89 ARG A N 1
ATOM 702 C CA . ARG A 1 89 ? 25.496 -7.727 -21.102 1.00 88.81 89 ARG A CA 1
ATOM 703 C C . ARG A 1 89 ? 26.458 -6.571 -21.396 1.00 88.81 89 ARG A C 1
ATOM 705 O O . ARG A 1 89 ? 27.627 -6.680 -21.044 1.00 88.81 89 ARG A O 1
ATOM 712 N N . PHE A 1 90 ? 26.008 -5.520 -22.081 1.00 91.88 90 PHE A N 1
ATOM 713 C CA . PHE A 1 90 ? 26.839 -4.362 -22.427 1.00 91.88 90 PHE A CA 1
ATOM 714 C C . PHE A 1 90 ? 26.592 -3.164 -21.515 1.00 91.88 90 PHE A C 1
ATOM 716 O O . PHE A 1 90 ? 27.525 -2.408 -21.268 1.00 91.88 90 PHE A O 1
ATOM 723 N N . ASN A 1 91 ? 25.361 -2.993 -21.035 1.00 89.94 91 ASN A N 1
ATOM 724 C CA . ASN A 1 91 ? 25.000 -1.925 -20.112 1.00 89.94 91 ASN A CA 1
ATOM 725 C C . ASN A 1 91 ? 23.937 -2.431 -19.122 1.00 89.94 91 ASN A C 1
ATOM 727 O O . ASN A 1 91 ? 22.741 -2.285 -19.379 1.00 89.94 91 ASN A O 1
ATOM 731 N N . PRO A 1 92 ? 24.350 -3.086 -18.024 1.00 83.38 92 PRO A N 1
ATOM 732 C CA . PRO A 1 92 ? 23.411 -3.755 -17.139 1.00 83.38 92 PRO A CA 1
ATOM 733 C C . PRO A 1 92 ? 22.512 -2.772 -16.387 1.00 83.38 92 PRO A C 1
ATOM 735 O O . PRO A 1 92 ? 21.313 -3.012 -16.306 1.00 83.38 92 PRO A O 1
ATOM 738 N N . ALA A 1 93 ? 23.060 -1.660 -15.889 1.00 79.31 93 ALA A N 1
ATOM 739 C CA . ALA A 1 93 ? 22.317 -0.690 -15.088 1.00 79.31 93 ALA A CA 1
ATOM 740 C C . ALA A 1 93 ? 21.194 -0.013 -15.896 1.00 79.31 93 ALA A C 1
ATOM 742 O O . ALA A 1 93 ? 20.021 -0.129 -15.534 1.00 79.31 93 ALA A O 1
ATOM 743 N N . ASP A 1 94 ? 21.520 0.606 -17.037 1.00 84.88 94 ASP A N 1
ATOM 744 C CA . ASP A 1 94 ? 20.520 1.330 -17.831 1.00 84.88 94 ASP A CA 1
ATOM 745 C C . ASP A 1 94 ? 19.514 0.388 -18.496 1.00 84.88 94 ASP A C 1
ATOM 747 O O . ASP A 1 94 ? 18.334 0.717 -18.596 1.00 84.88 94 ASP A O 1
ATOM 751 N N . VAL A 1 95 ? 19.943 -0.795 -18.957 1.00 87.12 95 VAL A N 1
ATOM 752 C CA . VAL A 1 95 ? 19.019 -1.760 -19.577 1.00 87.12 95 VAL A CA 1
ATOM 753 C C . VAL A 1 95 ? 18.040 -2.301 -18.551 1.00 87.12 95 VAL A C 1
ATOM 755 O O . VAL A 1 95 ? 16.864 -2.474 -18.872 1.00 87.12 95 VAL A O 1
ATOM 758 N N . ARG A 1 96 ? 18.490 -2.538 -17.319 1.00 80.62 96 ARG A N 1
ATOM 759 C CA . ARG A 1 96 ? 17.623 -2.976 -16.230 1.00 80.62 96 ARG A CA 1
ATOM 760 C C . ARG A 1 96 ? 16.574 -1.918 -15.901 1.00 80.62 96 ARG A C 1
ATOM 762 O O . ARG A 1 96 ? 15.381 -2.218 -15.920 1.00 80.62 96 ARG A O 1
ATOM 769 N N . LEU A 1 97 ? 17.007 -0.674 -15.698 1.00 76.75 97 LEU A N 1
ATOM 770 C CA . LEU A 1 97 ? 16.115 0.455 -15.440 1.00 76.75 97 LEU A CA 1
ATOM 771 C C . LEU A 1 97 ? 15.130 0.661 -16.602 1.00 76.75 97 LEU A C 1
ATOM 773 O O . LEU A 1 97 ? 13.920 0.738 -16.397 1.00 76.75 97 LEU A O 1
ATOM 777 N N . ALA A 1 98 ? 15.618 0.652 -17.842 1.00 84.50 98 ALA A N 1
ATOM 778 C CA . ALA A 1 98 ? 14.785 0.766 -19.033 1.00 84.50 98 ALA A CA 1
ATOM 779 C C . ALA A 1 98 ? 13.769 -0.375 -19.170 1.00 84.50 98 ALA A C 1
ATOM 781 O O . ALA A 1 98 ? 12.648 -0.144 -19.620 1.00 84.50 98 ALA A O 1
ATOM 782 N N . THR A 1 99 ? 14.136 -1.593 -18.765 1.00 84.06 99 THR A N 1
ATOM 783 C CA . THR A 1 99 ? 13.232 -2.751 -18.774 1.00 84.06 99 THR A CA 1
ATOM 784 C C . THR A 1 99 ? 12.086 -2.528 -17.795 1.00 84.06 99 THR A C 1
ATOM 786 O O . THR A 1 99 ? 10.925 -2.732 -18.153 1.00 84.06 99 THR A O 1
ATOM 789 N N . TRP A 1 100 ? 12.386 -2.009 -16.603 1.00 78.44 100 TRP A N 1
ATOM 790 C CA . TRP A 1 100 ? 11.369 -1.624 -15.630 1.00 78.44 100 TRP A CA 1
ATOM 791 C C . TRP A 1 100 ? 10.440 -0.525 -16.144 1.00 78.44 100 TRP A C 1
ATOM 793 O O . TRP A 1 100 ? 9.216 -0.670 -16.083 1.00 78.44 100 TRP A O 1
ATOM 803 N N . PHE A 1 101 ? 10.998 0.536 -16.729 1.00 79.75 101 PHE A N 1
ATOM 804 C CA . PHE A 1 101 ? 10.209 1.606 -17.344 1.00 79.75 101 PHE A CA 1
ATOM 805 C C . PHE A 1 101 ? 9.323 1.101 -18.487 1.00 79.75 101 PHE A C 1
ATOM 807 O O . PHE A 1 101 ? 8.176 1.536 -18.621 1.00 79.75 101 PHE A O 1
ATOM 814 N N . ALA A 1 102 ? 9.826 0.173 -19.298 1.00 83.81 102 ALA A N 1
ATOM 815 C CA . ALA A 1 102 ? 9.077 -0.434 -20.386 1.00 83.81 102 ALA A CA 1
ATOM 816 C C . ALA A 1 102 ? 7.898 -1.265 -19.866 1.00 83.81 102 ALA A C 1
ATOM 818 O O . ALA A 1 102 ? 6.764 -1.049 -20.292 1.00 83.81 102 ALA A O 1
ATOM 819 N N . LEU A 1 103 ? 8.139 -2.155 -18.899 1.00 78.94 103 LEU A N 1
ATOM 820 C CA . LEU A 1 103 ? 7.091 -2.944 -18.243 1.00 78.94 103 LEU A CA 1
ATOM 821 C C . LEU A 1 103 ? 6.020 -2.054 -17.604 1.00 78.94 103 LEU A C 1
ATOM 823 O O . LEU A 1 103 ? 4.818 -2.299 -17.751 1.00 78.94 103 LEU A O 1
ATOM 827 N N . HIS A 1 104 ? 6.455 -0.973 -16.960 1.00 71.00 104 HIS A N 1
ATOM 828 C CA . HIS A 1 104 ? 5.571 0.039 -16.407 1.00 71.00 104 HIS A CA 1
ATOM 829 C C . HIS A 1 104 ? 4.711 0.712 -17.496 1.00 71.00 104 HIS A C 1
ATOM 831 O O . HIS A 1 104 ? 3.488 0.780 -17.364 1.00 71.00 104 HIS A O 1
ATOM 837 N N . ARG A 1 105 ? 5.299 1.152 -18.621 1.00 74.31 105 ARG A N 1
ATOM 838 C CA . ARG A 1 105 ? 4.541 1.768 -19.732 1.00 74.31 105 ARG A CA 1
ATOM 839 C C . ARG A 1 105 ? 3.570 0.799 -20.405 1.00 74.31 105 ARG A C 1
ATOM 841 O O . ARG A 1 105 ? 2.491 1.236 -20.806 1.00 74.31 105 ARG A O 1
ATOM 848 N N . LEU A 1 106 ? 3.926 -0.479 -20.530 1.00 71.12 106 LEU A N 1
ATOM 849 C CA . LEU A 1 106 ? 3.075 -1.516 -21.131 1.00 71.12 106 LEU A CA 1
ATOM 850 C C . LEU A 1 106 ? 1.880 -1.886 -20.252 1.00 71.12 106 LEU A C 1
ATOM 852 O O . LEU A 1 106 ? 0.846 -2.304 -20.763 1.00 71.12 106 LEU A O 1
ATOM 856 N N . SER A 1 107 ? 1.987 -1.666 -18.943 1.00 62.22 107 SER A N 1
ATOM 857 C CA . SER A 1 107 ? 0.885 -1.879 -18.001 1.00 62.22 107 SER A CA 1
ATOM 858 C C . SER A 1 107 ? -0.209 -0.808 -18.099 1.00 62.22 107 SER A C 1
ATOM 860 O O . SER A 1 107 ? -1.261 -0.939 -17.471 1.00 62.22 107 SER A O 1
ATOM 862 N N . ARG A 1 108 ? -0.006 0.256 -18.894 1.00 64.44 108 ARG A N 1
ATOM 863 C CA . ARG A 1 108 ? -1.067 1.210 -19.241 1.00 64.44 108 ARG A CA 1
ATOM 864 C C . ARG A 1 108 ? -1.921 0.620 -20.365 1.00 64.44 108 ARG A C 1
ATOM 866 O O . ARG A 1 108 ? -1.397 0.442 -21.465 1.00 64.44 108 ARG A O 1
ATOM 873 N N . PRO A 1 109 ? -3.227 0.375 -20.150 1.00 53.78 109 PRO A N 1
ATOM 874 C CA . PRO A 1 109 ? -4.103 -0.104 -21.209 1.00 53.78 109 PRO A CA 1
ATOM 875 C C . PRO A 1 109 ? -4.235 0.980 -22.285 1.00 53.78 109 PRO A C 1
ATOM 877 O O . PRO A 1 109 ? -5.025 1.914 -22.163 1.00 53.78 109 PRO A O 1
ATOM 880 N N . LYS A 1 110 ? -3.443 0.876 -23.353 1.00 64.31 110 LYS A N 1
ATOM 881 C CA . LYS A 1 110 ? -3.723 1.579 -24.605 1.00 64.31 110 LYS A CA 1
ATOM 882 C C . LYS A 1 110 ? -4.779 0.769 -25.345 1.00 64.31 110 LYS A C 1
ATOM 884 O O . LYS A 1 110 ? -4.624 -0.442 -25.507 1.00 64.31 110 LYS A O 1
ATOM 889 N N . ALA A 1 111 ? -5.852 1.429 -25.774 1.00 48.44 111 ALA A N 1
ATOM 890 C CA . ALA A 1 111 ? -6.911 0.793 -26.549 1.00 48.44 111 ALA A CA 1
ATOM 891 C C . ALA A 1 111 ? -6.298 0.041 -27.748 1.00 48.44 111 ALA A C 1
ATOM 893 O O . ALA A 1 111 ? -5.692 0.657 -28.622 1.00 48.44 111 ALA A O 1
ATOM 894 N N . GLY A 1 112 ? -6.415 -1.291 -27.752 1.00 60.22 112 GLY A N 1
ATOM 895 C CA . GLY A 1 112 ? -6.015 -2.145 -28.875 1.00 60.22 112 GLY A CA 1
ATOM 896 C C . GLY A 1 112 ? -4.653 -2.847 -28.794 1.00 60.22 112 GLY A C 1
ATOM 897 O O . GLY A 1 112 ? -4.280 -3.478 -29.779 1.00 60.22 112 GLY A O 1
ATOM 898 N N . GLN A 1 113 ? -3.905 -2.797 -27.681 1.00 57.78 113 GLN A N 1
ATOM 899 C CA . GLN A 1 113 ? -2.654 -3.571 -27.545 1.00 57.78 113 GLN A CA 1
ATOM 900 C C . GLN A 1 113 ? -2.646 -4.451 -26.285 1.00 57.78 113 GLN A C 1
ATOM 902 O O . GLN A 1 113 ? -2.583 -3.957 -25.164 1.00 57.78 113 GLN A O 1
ATOM 907 N N . SER A 1 114 ? -2.707 -5.773 -26.490 1.00 52.03 114 SER A N 1
ATOM 908 C CA . SER A 1 114 ? -2.517 -6.803 -25.461 1.00 52.03 114 SER A CA 1
ATOM 909 C C . SER A 1 114 ? -1.041 -7.201 -25.424 1.00 52.03 114 SER A C 1
ATOM 911 O O . SER A 1 114 ? -0.610 -8.142 -26.083 1.00 52.03 114 SER A O 1
ATOM 913 N N . SER A 1 115 ? -0.230 -6.435 -24.704 1.00 59.09 115 SER A N 1
ATOM 914 C CA . SER A 1 115 ? 1.106 -6.874 -24.297 1.00 59.09 115 SER A CA 1
ATOM 915 C C . SER A 1 115 ? 1.000 -7.410 -22.874 1.00 59.09 115 SER A C 1
ATOM 917 O O . SER A 1 115 ? 0.713 -6.630 -21.968 1.00 59.09 115 SER A O 1
ATOM 919 N N . ASN A 1 116 ? 1.179 -8.722 -22.681 1.00 63.81 116 ASN A N 1
ATOM 920 C CA . ASN A 1 116 ? 1.147 -9.331 -21.353 1.00 63.81 116 ASN A CA 1
ATOM 921 C C . ASN A 1 116 ? 2.519 -9.147 -20.662 1.00 63.81 116 ASN A C 1
ATOM 923 O O . ASN A 1 116 ? 3.489 -9.762 -21.112 1.00 63.81 116 ASN A O 1
ATOM 927 N N . PRO A 1 117 ? 2.643 -8.305 -19.615 1.00 65.19 117 PRO A N 1
ATOM 928 C CA . PRO A 1 117 ? 3.906 -8.122 -18.894 1.00 65.19 117 PRO A CA 1
ATOM 929 C C . PRO A 1 117 ? 4.378 -9.400 -18.180 1.00 65.19 117 PRO A C 1
ATOM 931 O O . PRO A 1 117 ? 5.568 -9.519 -17.892 1.00 65.19 117 PRO A O 1
ATOM 934 N N . GLU A 1 118 ? 3.483 -10.369 -17.949 1.00 68.44 118 GLU A N 1
ATOM 935 C CA . GLU A 1 118 ? 3.801 -11.661 -17.326 1.00 68.44 118 GLU A CA 1
ATOM 936 C C . GLU A 1 118 ? 4.876 -12.418 -18.116 1.00 68.44 118 GLU A C 1
ATOM 938 O O . GLU A 1 118 ? 5.820 -12.922 -17.524 1.00 68.44 118 GLU A O 1
ATOM 943 N N . CYS A 1 119 ? 4.845 -12.382 -19.455 1.00 68.12 119 CYS A N 1
ATOM 944 C CA . CYS A 1 119 ? 5.794 -13.137 -20.278 1.00 68.12 119 CYS A CA 1
ATOM 945 C C . CYS A 1 119 ? 7.259 -12.716 -20.081 1.00 68.12 119 CYS A C 1
ATOM 947 O O . CYS A 1 119 ? 8.156 -13.542 -20.241 1.00 68.12 119 CYS A O 1
ATOM 949 N N . LEU A 1 120 ? 7.526 -11.443 -19.762 1.00 69.94 120 LEU A N 1
ATOM 950 C CA . LEU A 1 120 ? 8.895 -10.982 -19.517 1.00 69.94 120 LEU A CA 1
ATOM 951 C C . LEU A 1 120 ? 9.363 -11.333 -18.100 1.00 69.94 120 LEU A C 1
ATOM 953 O O . LEU A 1 120 ? 10.533 -11.650 -17.910 1.00 69.94 120 LEU A O 1
ATOM 957 N N . LEU A 1 121 ? 8.460 -11.281 -17.120 1.00 71.25 121 LEU A N 1
ATOM 958 C CA . LEU A 1 121 ? 8.766 -11.598 -15.725 1.00 71.25 121 LEU A CA 1
ATOM 959 C C . LEU A 1 121 ? 8.913 -13.112 -15.521 1.00 71.25 121 LEU A C 1
ATOM 961 O O . LEU A 1 121 ? 9.878 -13.544 -14.897 1.00 71.25 121 LEU A O 1
ATOM 965 N N . ASP A 1 122 ? 8.043 -13.915 -16.138 1.00 74.38 122 ASP A N 1
ATOM 966 C CA . ASP A 1 122 ? 8.171 -15.377 -16.214 1.00 74.38 122 ASP A CA 1
ATOM 967 C C . ASP A 1 122 ? 9.500 -15.770 -16.857 1.00 74.38 122 ASP A C 1
ATOM 969 O O . ASP A 1 122 ? 10.200 -16.686 -16.416 1.00 74.38 122 ASP A O 1
ATOM 973 N N . TRP A 1 123 ? 9.881 -15.035 -17.901 1.00 73.12 123 TRP A N 1
ATOM 974 C CA . TRP A 1 123 ? 11.152 -15.248 -18.553 1.00 73.12 123 TRP A CA 1
ATOM 975 C C . TRP A 1 123 ? 12.337 -14.877 -17.654 1.00 73.12 123 TRP A C 1
ATOM 977 O O . TRP A 1 123 ? 13.284 -15.661 -17.585 1.00 73.12 123 TRP A O 1
ATOM 987 N N . ASP A 1 124 ? 12.304 -13.741 -16.951 1.00 77.12 124 ASP A N 1
ATOM 988 C CA . ASP A 1 124 ? 13.408 -13.325 -16.076 1.00 77.12 124 ASP A CA 1
ATOM 989 C C . ASP A 1 124 ? 13.601 -14.328 -14.934 1.00 77.12 124 ASP A C 1
ATOM 991 O O . ASP A 1 124 ? 14.732 -14.752 -14.679 1.00 77.12 124 ASP A O 1
ATOM 995 N N . ALA A 1 125 ? 12.487 -14.812 -14.370 1.00 72.81 125 ALA A N 1
ATOM 996 C CA . ALA A 1 125 ? 12.448 -15.878 -13.374 1.00 72.81 125 ALA A CA 1
ATOM 997 C C . ALA A 1 125 ? 13.038 -17.202 -13.894 1.00 72.81 125 ALA A C 1
ATOM 999 O O . ALA A 1 125 ? 13.711 -17.915 -13.151 1.00 72.81 125 ALA A O 1
ATOM 1000 N N . SER A 1 126 ? 12.826 -17.527 -15.175 1.00 74.44 126 SER A N 1
ATOM 1001 C CA . SER A 1 126 ? 13.417 -18.708 -15.826 1.00 74.44 126 SER A CA 1
ATOM 1002 C C . SER A 1 126 ? 14.875 -18.511 -16.266 1.00 74.44 126 SER A C 1
ATOM 1004 O O . SER A 1 126 ? 15.568 -19.472 -16.615 1.00 74.44 126 SER A O 1
ATOM 1006 N N . SER A 1 127 ? 15.356 -17.266 -16.293 1.00 70.62 127 SER A N 1
ATOM 1007 C CA . SER A 1 127 ? 16.676 -16.941 -16.811 1.00 70.62 127 SER A CA 1
ATOM 1008 C C . SER A 1 127 ? 17.757 -17.226 -15.765 1.00 70.62 127 SER A C 1
ATOM 1010 O O . SER A 1 127 ? 17.632 -16.906 -14.587 1.00 70.62 127 SER A O 1
ATOM 1012 N N . LYS A 1 128 ? 18.902 -17.758 -16.209 1.00 70.94 128 LYS A N 1
ATOM 1013 C CA . LYS A 1 128 ? 20.084 -17.935 -15.343 1.00 70.94 128 LYS A CA 1
ATOM 1014 C C . LYS A 1 128 ? 20.649 -16.601 -14.820 1.00 70.94 128 LYS A C 1
ATOM 1016 O O . LYS A 1 128 ? 21.480 -16.607 -13.919 1.00 70.94 128 LYS A O 1
ATOM 1021 N N . TYR A 1 129 ? 20.275 -15.480 -15.436 1.00 66.19 129 TYR A N 1
ATOM 1022 C CA . TYR A 1 129 ? 20.934 -14.194 -15.236 1.00 66.19 129 TYR A CA 1
ATOM 1023 C C . TYR A 1 129 ? 20.205 -13.259 -14.267 1.00 66.19 129 TYR A C 1
ATOM 1025 O O . TYR A 1 129 ? 20.860 -12.300 -13.876 1.00 66.19 129 TYR A O 1
ATOM 1033 N N . GLN A 1 130 ? 18.935 -13.532 -13.906 1.00 68.56 130 GLN A N 1
ATOM 1034 C CA . GLN A 1 130 ? 18.074 -12.702 -13.035 1.00 68.56 130 GLN A CA 1
ATOM 1035 C C . GLN A 1 130 ? 18.382 -11.213 -13.196 1.00 68.56 130 GLN A C 1
ATOM 1037 O O . GLN A 1 130 ? 19.068 -10.588 -12.389 1.00 68.56 130 GLN A O 1
ATOM 1042 N N . ILE A 1 131 ? 17.973 -10.680 -14.342 1.00 67.75 131 ILE A N 1
ATOM 1043 C CA . ILE A 1 131 ? 18.371 -9.350 -14.783 1.00 67.75 131 ILE A CA 1
ATOM 1044 C C . ILE A 1 131 ? 17.737 -8.282 -13.897 1.00 67.75 131 ILE A C 1
ATOM 1046 O O . ILE A 1 131 ? 18.352 -7.233 -13.717 1.00 67.75 131 ILE A O 1
ATOM 1050 N N . LEU A 1 132 ? 16.544 -8.532 -13.352 1.00 71.12 132 LEU A N 1
ATOM 1051 C CA . LEU A 1 132 ? 15.787 -7.581 -12.547 1.00 71.12 132 LEU A CA 1
ATOM 1052 C C . LEU A 1 132 ? 15.892 -7.960 -11.063 1.00 71.12 132 LEU A C 1
ATOM 1054 O O . LEU A 1 132 ? 15.312 -8.955 -10.635 1.00 71.12 132 LEU A O 1
ATOM 1058 N N . HIS A 1 133 ? 16.582 -7.150 -10.253 1.00 77.50 133 HIS A N 1
ATOM 1059 C CA . HIS A 1 133 ? 16.460 -7.267 -8.801 1.00 77.50 133 HIS A CA 1
ATOM 1060 C C . HIS A 1 133 ? 15.337 -6.350 -8.314 1.00 77.50 133 HIS A C 1
ATOM 1062 O O . HIS A 1 133 ? 15.250 -5.179 -8.684 1.00 77.50 133 HIS A O 1
ATOM 1068 N N . TRP A 1 134 ? 14.467 -6.865 -7.444 1.00 79.62 134 TRP A N 1
ATOM 1069 C CA . TRP A 1 134 ? 13.353 -6.076 -6.907 1.00 79.62 134 TRP A CA 1
ATOM 1070 C C . TRP A 1 134 ? 13.809 -4.928 -5.993 1.00 79.62 134 TRP A C 1
ATOM 1072 O O . TRP A 1 134 ? 13.055 -3.982 -5.768 1.00 79.62 134 TRP A O 1
ATOM 1082 N N . GLY A 1 135 ? 15.030 -5.014 -5.456 1.00 77.88 135 GLY A N 1
ATOM 1083 C CA . GLY A 1 135 ? 15.657 -3.972 -4.639 1.00 77.88 135 GLY A CA 1
ATOM 1084 C C . GLY A 1 135 ? 16.250 -2.810 -5.437 1.00 77.88 135 GLY A C 1
ATOM 1085 O O . GLY A 1 135 ? 16.659 -1.824 -4.829 1.00 77.88 135 GLY A O 1
ATOM 1086 N N . ASP A 1 136 ? 16.301 -2.903 -6.767 1.00 78.62 136 ASP A N 1
ATOM 1087 C CA . ASP A 1 136 ? 16.851 -1.830 -7.589 1.00 78.62 136 ASP A CA 1
ATOM 1088 C C . ASP A 1 136 ? 15.969 -0.587 -7.541 1.00 78.62 136 ASP A C 1
ATOM 1090 O O . ASP A 1 136 ? 14.738 -0.674 -7.563 1.00 78.62 136 ASP A O 1
ATOM 1094 N N . GLN A 1 137 ? 16.625 0.569 -7.500 1.00 80.88 137 GLN A N 1
ATOM 1095 C CA . GLN A 1 137 ? 15.994 1.876 -7.410 1.00 80.88 137 GLN A CA 1
ATOM 1096 C C . GLN A 1 137 ? 16.306 2.712 -8.652 1.00 80.88 137 GLN A C 1
ATOM 1098 O O . GLN A 1 137 ? 17.357 2.547 -9.274 1.00 80.88 137 GLN A O 1
ATOM 1103 N N . ASP A 1 138 ? 15.380 3.594 -9.019 1.00 75.06 138 ASP A N 1
ATOM 1104 C CA . ASP A 1 138 ? 15.638 4.656 -9.988 1.00 75.06 138 ASP A CA 1
ATOM 1105 C C . ASP A 1 138 ? 16.452 5.811 -9.367 1.00 75.06 138 ASP A C 1
ATOM 1107 O O . ASP A 1 138 ? 16.850 5.769 -8.202 1.00 75.06 138 ASP A O 1
ATOM 1111 N N . GLU A 1 139 ? 16.694 6.864 -10.151 1.00 74.81 139 GLU A N 1
ATOM 1112 C CA . GLU A 1 139 ? 17.408 8.074 -9.707 1.00 74.81 139 GLU A CA 1
ATOM 1113 C C . GLU A 1 139 ? 16.706 8.801 -8.539 1.00 74.81 139 GLU A C 1
ATOM 1115 O O . GLU A 1 139 ? 17.343 9.562 -7.812 1.00 74.81 139 GLU A O 1
ATOM 1120 N N . ASP A 1 140 ? 15.404 8.557 -8.334 1.00 76.25 140 ASP A N 1
ATOM 1121 C CA . ASP A 1 140 ? 14.613 9.098 -7.223 1.00 76.25 140 ASP A CA 1
ATOM 1122 C C . ASP A 1 140 ? 14.624 8.170 -5.989 1.00 76.25 140 ASP A C 1
ATOM 1124 O O . ASP A 1 140 ? 13.931 8.439 -5.001 1.00 76.25 140 ASP A O 1
ATOM 1128 N N . GLY A 1 141 ? 15.364 7.058 -6.030 1.00 82.75 141 GLY A N 1
ATOM 1129 C CA . GLY A 1 141 ? 15.388 6.060 -4.963 1.00 82.75 141 GLY A CA 1
ATOM 1130 C C . GLY A 1 141 ? 14.150 5.155 -4.931 1.00 82.75 141 GLY A C 1
ATOM 1131 O O . GLY A 1 141 ? 13.909 4.476 -3.933 1.00 82.75 141 GLY A O 1
ATOM 1132 N N . LYS A 1 142 ? 13.322 5.134 -5.981 1.00 81.94 142 LYS A N 1
ATOM 1133 C CA . LYS A 1 142 ? 12.082 4.349 -6.020 1.00 81.94 142 LYS A CA 1
ATOM 1134 C C . LYS A 1 142 ? 12.322 2.994 -6.648 1.00 81.94 142 LYS A C 1
ATOM 1136 O O . LYS A 1 142 ? 12.848 2.878 -7.751 1.00 81.94 142 LYS A O 1
ATOM 1141 N N . THR A 1 143 ? 11.853 1.960 -5.963 1.00 88.06 143 THR A N 1
ATOM 1142 C CA . THR A 1 143 ? 11.846 0.611 -6.517 1.00 88.06 143 THR A CA 1
ATOM 1143 C C . THR A 1 143 ? 10.745 0.457 -7.554 1.00 88.06 143 THR A C 1
ATOM 1145 O O . THR A 1 143 ? 9.788 1.236 -7.618 1.00 88.06 143 THR A O 1
ATOM 1148 N N . ALA A 1 144 ? 10.832 -0.604 -8.348 1.00 84.69 144 ALA A N 1
ATOM 1149 C CA . ALA A 1 144 ? 9.790 -0.925 -9.309 1.00 84.69 144 ALA A CA 1
ATOM 1150 C C . ALA A 1 144 ? 8.411 -1.149 -8.671 1.00 84.69 144 ALA A C 1
ATOM 1152 O O . ALA A 1 144 ? 7.391 -0.760 -9.247 1.00 84.69 144 ALA A O 1
ATOM 1153 N N . LEU A 1 145 ? 8.376 -1.722 -7.461 1.00 90.50 145 LEU A N 1
ATOM 1154 C CA . LEU A 1 145 ? 7.149 -1.817 -6.679 1.00 90.50 145 LEU A CA 1
ATOM 1155 C C . LEU A 1 145 ? 6.611 -0.418 -6.358 1.00 90.50 145 LEU A C 1
ATOM 1157 O O . LEU A 1 145 ? 5.456 -0.129 -6.669 1.00 90.50 145 LEU A O 1
ATOM 1161 N N . GLY A 1 146 ? 7.459 0.469 -5.828 1.00 89.88 146 GLY A N 1
ATOM 1162 C CA . GLY A 1 146 ? 7.096 1.855 -5.532 1.00 89.88 146 GLY A CA 1
ATOM 1163 C C . GLY A 1 146 ? 6.534 2.594 -6.751 1.00 89.88 146 GLY A C 1
ATOM 1164 O O . GLY A 1 146 ? 5.462 3.191 -6.667 1.00 89.88 146 GLY A O 1
ATOM 1165 N N . LEU A 1 147 ? 7.196 2.485 -7.906 1.00 86.06 147 LEU A N 1
ATOM 1166 C CA . LEU A 1 147 ? 6.739 3.087 -9.163 1.00 86.06 147 LEU A CA 1
ATOM 1167 C C . LEU A 1 147 ? 5.391 2.524 -9.625 1.00 86.06 147 LEU A C 1
ATOM 1169 O O . LEU A 1 147 ? 4.505 3.285 -10.015 1.00 86.06 147 LEU A O 1
ATOM 1173 N N . SER A 1 148 ? 5.208 1.203 -9.557 1.00 86.75 148 SER A N 1
ATOM 1174 C CA . SER A 1 148 ? 3.941 0.573 -9.938 1.00 86.75 148 SER A CA 1
ATOM 1175 C C . SER A 1 148 ? 2.776 1.043 -9.057 1.00 86.75 148 SER A C 1
ATOM 1177 O O . SER A 1 148 ? 1.701 1.341 -9.579 1.00 86.75 148 SER A O 1
ATOM 1179 N N . CYS A 1 149 ? 3.001 1.207 -7.750 1.00 91.50 149 CYS A N 1
ATOM 1180 C CA . CYS A 1 149 ? 2.012 1.743 -6.821 1.00 91.50 149 CYS A CA 1
ATOM 1181 C C . CYS A 1 149 ? 1.697 3.218 -7.104 1.00 91.50 149 CYS A C 1
ATOM 1183 O O . CYS A 1 149 ? 0.531 3.559 -7.303 1.00 91.50 149 CYS A O 1
ATOM 1185 N N . LEU A 1 150 ? 2.726 4.069 -7.191 1.00 89.50 150 LEU A N 1
ATOM 1186 C CA . LEU A 1 150 ? 2.603 5.520 -7.403 1.00 89.50 150 LEU A CA 1
ATOM 1187 C C . LEU A 1 150 ? 1.877 5.889 -8.698 1.00 89.50 150 LEU A C 1
ATOM 1189 O O . LEU A 1 150 ? 1.259 6.948 -8.796 1.00 89.50 150 LEU A O 1
ATOM 1193 N N . HIS A 1 151 ? 1.953 5.028 -9.707 1.00 85.75 151 HIS A N 1
ATOM 1194 C CA . HIS A 1 151 ? 1.341 5.262 -11.009 1.00 85.75 151 HIS A CA 1
ATOM 1195 C C . HIS A 1 151 ? 0.014 4.521 -11.223 1.00 85.75 151 HIS A C 1
ATOM 1197 O O . HIS A 1 151 ? -0.492 4.502 -12.345 1.00 85.75 151 HIS A O 1
ATOM 1203 N N . GLY A 1 152 ? -0.574 3.947 -10.167 1.00 86.56 152 GLY A N 1
ATOM 1204 C CA . GLY A 1 152 ? -1.910 3.344 -10.227 1.00 86.56 152 GLY A CA 1
ATOM 1205 C C . GLY A 1 152 ? -1.944 1.925 -10.813 1.00 86.56 152 GLY A C 1
ATOM 1206 O O . GLY A 1 152 ? -3.005 1.408 -11.159 1.00 86.56 152 GLY A O 1
ATOM 1207 N N . HIS A 1 153 ? -0.802 1.248 -10.931 1.00 85.88 153 HIS A N 1
ATOM 1208 C CA . HIS A 1 153 ? -0.705 -0.090 -11.517 1.00 85.88 153 HIS A CA 1
ATOM 1209 C C . HIS A 1 153 ? -0.887 -1.204 -10.475 1.00 85.88 153 HIS A C 1
ATOM 1211 O O . HIS A 1 153 ? -0.040 -2.085 -10.336 1.00 85.88 153 HIS A O 1
ATOM 1217 N N . GLY A 1 154 ? -2.026 -1.210 -9.775 1.00 88.81 154 GLY A N 1
ATOM 1218 C CA . GLY A 1 154 ? -2.272 -2.099 -8.626 1.00 88.81 154 GLY A CA 1
ATOM 1219 C C . GLY A 1 154 ? -2.114 -3.597 -8.910 1.00 88.81 154 GLY A C 1
ATOM 1220 O O . GLY A 1 154 ? -1.613 -4.334 -8.064 1.00 88.81 154 GLY A O 1
ATOM 1221 N N . ARG A 1 155 ? -2.465 -4.065 -10.117 1.00 86.62 155 ARG A N 1
ATOM 1222 C CA . ARG A 1 155 ? -2.269 -5.475 -10.511 1.00 86.62 155 ARG A CA 1
ATOM 1223 C C . ARG A 1 155 ? -0.799 -5.844 -10.676 1.00 86.62 155 ARG A C 1
ATOM 1225 O O . ARG A 1 155 ? -0.392 -6.899 -10.204 1.00 86.62 155 ARG A O 1
ATOM 1232 N N . LEU A 1 156 ? -0.018 -4.971 -11.313 1.00 83.88 156 LEU A N 1
ATOM 1233 C CA . LEU A 1 156 ? 1.424 -5.160 -11.448 1.00 83.88 156 LEU A CA 1
ATOM 1234 C C . LEU A 1 156 ? 2.085 -5.108 -10.067 1.00 83.88 156 LEU A C 1
ATOM 1236 O O . LEU A 1 156 ? 2.868 -5.989 -9.745 1.00 83.88 156 LEU A O 1
ATOM 1240 N N . ALA A 1 157 ? 1.712 -4.137 -9.230 1.00 89.75 157 ALA A N 1
ATOM 1241 C CA . ALA A 1 157 ? 2.200 -4.035 -7.858 1.00 89.75 157 ALA A CA 1
ATOM 1242 C C . ALA A 1 157 ? 1.902 -5.306 -7.043 1.00 89.75 157 ALA A C 1
ATOM 1244 O O . ALA A 1 157 ? 2.784 -5.839 -6.373 1.00 89.75 157 ALA A O 1
ATOM 1245 N N . SER A 1 158 ? 0.676 -5.835 -7.146 1.00 89.81 158 SER A N 1
ATOM 1246 C CA . SER A 1 158 ? 0.299 -7.105 -6.515 1.00 89.81 158 SER A CA 1
ATOM 1247 C C . SER A 1 158 ? 1.133 -8.272 -7.040 1.00 89.81 158 SER A C 1
ATOM 1249 O O . SER A 1 158 ? 1.583 -9.090 -6.245 1.00 89.81 158 SER A O 1
ATOM 1251 N N . PHE A 1 159 ? 1.357 -8.352 -8.354 1.00 86.44 159 PHE A N 1
ATOM 1252 C CA . PHE A 1 159 ? 2.195 -9.393 -8.944 1.00 86.44 159 PHE A CA 1
ATOM 1253 C C . PHE A 1 159 ? 3.630 -9.319 -8.409 1.00 86.44 159 PHE A C 1
ATOM 1255 O O . PHE A 1 159 ? 4.157 -10.321 -7.938 1.00 86.44 159 PHE A O 1
ATOM 1262 N N . ILE A 1 160 ? 4.237 -8.128 -8.408 1.00 87.88 160 ILE A N 1
ATOM 1263 C CA . ILE A 1 160 ? 5.588 -7.898 -7.874 1.00 87.88 160 ILE A CA 1
ATOM 1264 C C . ILE A 1 160 ? 5.665 -8.332 -6.404 1.00 87.88 160 ILE A C 1
ATOM 1266 O O . ILE A 1 160 ? 6.585 -9.048 -6.015 1.00 87.88 160 ILE A O 1
ATOM 1270 N N . LEU A 1 161 ? 4.671 -7.959 -5.590 1.00 90.56 161 LEU A N 1
ATOM 1271 C CA . LEU A 1 161 ? 4.591 -8.378 -4.190 1.00 90.56 161 LEU A CA 1
ATOM 1272 C C . LEU A 1 161 ? 4.527 -9.892 -4.023 1.00 90.56 161 LEU A C 1
ATOM 1274 O O . LEU A 1 161 ? 5.168 -10.412 -3.114 1.00 90.56 161 LEU A O 1
ATOM 1278 N N . ASP A 1 162 ? 3.789 -10.606 -4.868 1.00 89.56 162 ASP A N 1
ATOM 1279 C CA . ASP A 1 162 ? 3.715 -12.067 -4.792 1.00 89.56 162 ASP A CA 1
ATOM 1280 C C . ASP A 1 162 ? 5.049 -12.741 -5.151 1.00 89.56 162 ASP A C 1
ATOM 1282 O O . ASP A 1 162 ? 5.360 -13.788 -4.581 1.00 89.56 162 ASP A O 1
ATOM 1286 N N . GLN A 1 163 ? 5.859 -12.120 -6.015 1.00 85.31 163 GLN A N 1
ATOM 1287 C CA . GLN A 1 163 ? 7.185 -12.623 -6.400 1.00 85.31 163 GLN A CA 1
ATOM 1288 C C . GLN A 1 163 ? 8.297 -12.281 -5.398 1.00 85.31 163 GLN A C 1
ATOM 1290 O O . GLN A 1 163 ? 9.289 -13.011 -5.311 1.00 85.31 163 GLN A O 1
ATOM 1295 N N . LEU A 1 164 ? 8.145 -11.195 -4.632 1.00 86.25 164 LEU A N 1
ATOM 1296 C CA . LEU A 1 164 ? 9.117 -10.788 -3.615 1.00 86.25 164 LEU A CA 1
ATOM 1297 C C . LEU A 1 164 ? 9.353 -11.911 -2.595 1.00 86.25 164 LEU A C 1
ATOM 1299 O O . LEU A 1 164 ? 8.411 -12.531 -2.100 1.00 86.25 164 LEU A O 1
ATOM 1303 N N . GLN A 1 165 ? 10.607 -12.170 -2.243 1.00 84.19 165 GLN A N 1
ATOM 1304 C CA . GLN A 1 165 ? 10.930 -13.076 -1.144 1.00 84.19 165 GLN A CA 1
ATOM 1305 C C . GLN A 1 165 ? 11.059 -12.287 0.169 1.00 84.19 165 GLN A C 1
ATOM 1307 O O . GLN A 1 165 ? 11.310 -11.084 0.124 1.00 84.19 165 GLN A O 1
ATOM 1312 N N . PRO A 1 166 ? 10.923 -12.917 1.351 1.00 81.19 166 PRO A N 1
ATOM 1313 C CA . PRO A 1 166 ? 11.000 -12.208 2.633 1.00 81.19 166 PRO A CA 1
ATOM 1314 C C . PRO A 1 166 ? 12.293 -11.402 2.834 1.00 81.19 166 PRO A C 1
ATOM 1316 O O . PRO A 1 166 ? 12.262 -10.359 3.475 1.00 81.19 166 PRO A O 1
ATOM 1319 N N . GLN A 1 167 ? 13.418 -11.858 2.274 1.00 78.19 167 GLN A N 1
ATOM 1320 C CA . GLN A 1 167 ? 14.693 -11.133 2.306 1.00 78.19 167 GLN A CA 1
ATOM 1321 C C . GLN A 1 167 ? 14.705 -9.854 1.455 1.00 78.19 167 GLN A C 1
ATOM 1323 O O . GLN A 1 167 ? 15.505 -8.962 1.719 1.00 78.19 167 GLN A O 1
ATOM 1328 N N . ASP A 1 168 ? 13.819 -9.763 0.462 1.00 77.31 168 ASP A N 1
ATOM 1329 C CA . ASP A 1 168 ? 13.701 -8.621 -0.448 1.00 77.31 168 ASP A CA 1
ATOM 1330 C C . ASP A 1 168 ? 12.618 -7.627 0.019 1.00 77.31 168 ASP A C 1
ATOM 1332 O O . ASP A 1 168 ? 12.524 -6.515 -0.505 1.00 77.31 168 ASP A O 1
ATOM 1336 N N . GLU A 1 169 ? 11.809 -7.999 1.023 1.00 80.81 169 GLU A N 1
ATOM 1337 C CA . GLU A 1 169 ? 10.787 -7.161 1.672 1.00 80.81 169 GLU A CA 1
ATOM 1338 C C . GLU A 1 169 ? 11.415 -6.178 2.681 1.00 80.81 169 GLU A C 1
ATOM 1340 O O . GLU A 1 169 ? 11.003 -6.089 3.838 1.00 80.81 169 GLU A O 1
ATOM 1345 N N . VAL A 1 170 ? 12.437 -5.436 2.253 1.00 76.31 170 VAL A N 1
ATOM 1346 C CA . VAL A 1 170 ? 13.169 -4.476 3.094 1.00 76.31 170 VAL A CA 1
ATOM 1347 C C . VAL A 1 170 ? 12.960 -3.050 2.584 1.00 76.31 170 VAL A C 1
ATOM 1349 O O . VAL A 1 170 ? 12.860 -2.805 1.379 1.00 76.31 170 VAL A O 1
ATOM 1352 N N . GLY A 1 171 ? 12.869 -2.095 3.515 1.00 82.00 171 GLY A N 1
ATOM 1353 C CA . GLY A 1 171 ? 12.714 -0.671 3.218 1.00 82.00 171 GLY A CA 1
ATOM 1354 C C . GLY A 1 171 ? 11.458 -0.379 2.395 1.00 82.00 171 GLY A C 1
ATOM 1355 O O . GLY A 1 171 ? 10.332 -0.631 2.832 1.00 82.00 171 GLY A O 1
ATOM 1356 N N . LEU A 1 172 ? 11.652 0.129 1.175 1.00 79.12 172 LEU A N 1
ATOM 1357 C CA . LEU A 1 172 ? 10.556 0.547 0.298 1.00 79.12 172 LEU A CA 1
ATOM 1358 C C . LEU A 1 172 ? 9.742 -0.613 -0.300 1.00 79.12 172 LEU A C 1
ATOM 1360 O O . LEU A 1 172 ? 8.661 -0.386 -0.842 1.00 79.12 172 LEU A O 1
ATOM 1364 N N . ASN A 1 173 ? 10.232 -1.849 -0.176 1.00 83.94 173 ASN A N 1
ATOM 1365 C CA . ASN A 1 173 ? 9.583 -3.044 -0.717 1.00 83.94 173 ASN A CA 1
ATOM 1366 C C . ASN A 1 173 ? 8.648 -3.750 0.274 1.00 83.94 173 ASN A C 1
ATOM 1368 O O . ASN A 1 173 ? 8.195 -4.867 0.019 1.00 83.94 173 ASN A O 1
ATOM 1372 N N . THR A 1 174 ? 8.341 -3.125 1.411 1.00 90.38 174 THR A N 1
ATOM 1373 C CA . THR A 1 174 ? 7.399 -3.710 2.370 1.00 90.38 174 THR A CA 1
ATOM 1374 C C . THR A 1 174 ? 5.948 -3.589 1.878 1.00 90.38 174 THR A C 1
ATOM 1376 O O . THR A 1 174 ? 5.584 -2.606 1.221 1.00 90.38 174 THR A O 1
ATOM 1379 N N . PRO A 1 175 ? 5.057 -4.538 2.232 1.00 94.38 175 PRO A N 1
ATOM 1380 C CA . PRO A 1 175 ? 3.651 -4.478 1.824 1.00 94.38 175 PRO A CA 1
ATOM 1381 C C . PRO A 1 175 ? 2.909 -3.213 2.286 1.00 94.38 175 PRO A C 1
ATOM 1383 O O . PRO A 1 175 ? 2.015 -2.742 1.585 1.00 94.38 175 PRO A O 1
ATOM 1386 N N . LEU A 1 176 ? 3.261 -2.658 3.454 1.00 93.31 176 LEU A N 1
ATOM 1387 C CA . LEU A 1 176 ? 2.659 -1.416 3.953 1.00 93.31 176 LEU A CA 1
ATOM 1388 C C . LEU A 1 176 ? 3.188 -0.191 3.207 1.00 93.31 176 LEU A C 1
ATOM 1390 O O . LEU A 1 176 ? 2.383 0.664 2.845 1.00 93.31 176 LEU A O 1
ATOM 1394 N N . GLN A 1 177 ? 4.488 -0.133 2.894 1.00 92.88 177 GLN A N 1
ATOM 1395 C CA . GLN A 1 177 ? 5.017 0.943 2.055 1.00 92.88 177 GLN A CA 1
ATOM 1396 C C . GLN A 1 177 ? 4.358 0.938 0.675 1.00 92.88 177 GLN A C 1
ATOM 1398 O O . GLN A 1 177 ? 3.956 1.987 0.177 1.00 92.88 177 GLN A O 1
ATOM 1403 N N . ALA A 1 178 ? 4.187 -0.245 0.080 1.00 94.50 178 ALA A N 1
ATOM 1404 C CA . ALA A 1 178 ? 3.496 -0.393 -1.192 1.00 94.50 178 ALA A CA 1
ATOM 1405 C C . ALA A 1 178 ? 2.049 0.120 -1.114 1.00 94.50 178 ALA A C 1
ATOM 1407 O O . ALA A 1 178 ? 1.603 0.829 -2.016 1.00 94.50 178 ALA A O 1
ATOM 1408 N N . LEU A 1 179 ? 1.330 -0.194 -0.028 1.00 96.50 179 LEU A N 1
ATOM 1409 C CA . LEU A 1 179 ? -0.024 0.312 0.212 1.00 96.50 179 LEU A CA 1
ATOM 1410 C C . LEU A 1 179 ? -0.054 1.840 0.329 1.00 96.50 179 LEU A C 1
ATOM 1412 O O . LEU A 1 179 ? -0.919 2.482 -0.263 1.00 96.50 179 LEU A O 1
ATOM 1416 N N . PHE A 1 180 ? 0.902 2.425 1.047 1.00 95.12 180 PHE A N 1
ATOM 1417 C CA . PHE A 1 180 ? 1.003 3.871 1.211 1.00 95.12 180 PHE A CA 1
ATOM 1418 C C . PHE A 1 180 ? 1.340 4.586 -0.101 1.00 95.12 180 PHE A C 1
ATOM 1420 O O . PHE A 1 180 ? 0.645 5.524 -0.478 1.00 95.12 180 PHE A O 1
ATOM 1427 N N . ALA A 1 181 ? 2.311 4.082 -0.863 1.00 93.69 181 ALA A N 1
ATOM 1428 C CA . ALA A 1 181 ? 2.627 4.588 -2.199 1.00 93.69 181 ALA A CA 1
ATOM 1429 C C . ALA A 1 181 ? 1.424 4.485 -3.160 1.00 93.69 181 ALA A C 1
ATOM 1431 O O . ALA A 1 181 ? 1.208 5.352 -4.006 1.00 93.69 181 ALA A O 1
ATOM 1432 N N . ALA A 1 182 ? 0.597 3.442 -3.025 1.00 95.94 182 ALA A N 1
ATOM 1433 C CA . ALA A 1 182 ? -0.621 3.309 -3.821 1.00 95.94 182 ALA A CA 1
ATOM 1434 C C . ALA A 1 182 ? -1.676 4.352 -3.424 1.00 95.94 182 ALA A C 1
ATOM 1436 O O . ALA A 1 182 ? -2.367 4.873 -4.298 1.00 95.94 182 ALA A O 1
ATOM 1437 N N . LEU A 1 183 ? -1.783 4.710 -2.141 1.00 96.62 183 LEU A N 1
ATOM 1438 C CA . LEU A 1 183 ? -2.648 5.806 -1.691 1.00 96.62 183 LEU A CA 1
ATOM 1439 C C . LEU A 1 183 ? -2.191 7.150 -2.273 1.00 96.62 183 LEU A C 1
ATOM 1441 O O . LEU A 1 183 ? -3.023 7.919 -2.755 1.00 96.62 183 LEU A O 1
ATOM 1445 N N . GLU A 1 184 ? -0.880 7.400 -2.329 1.00 94.62 184 GLU A N 1
ATOM 1446 C CA . GLU A 1 184 ? -0.314 8.614 -2.938 1.00 94.62 184 GLU A CA 1
ATOM 1447 C C . GLU A 1 184 ? -0.672 8.765 -4.426 1.00 94.62 184 GLU A C 1
ATOM 1449 O O . GLU A 1 184 ? -0.831 9.890 -4.905 1.00 94.62 184 GLU A O 1
ATOM 1454 N N . SER A 1 185 ? -0.887 7.655 -5.144 1.00 93.19 185 SER A N 1
ATOM 1455 C CA . SER A 1 185 ? -1.337 7.677 -6.546 1.00 93.19 185 SER A CA 1
ATOM 1456 C C . SER A 1 185 ? -2.737 8.270 -6.739 1.00 93.19 185 SER A C 1
ATOM 1458 O O . SER A 1 185 ? -3.097 8.659 -7.851 1.00 93.19 185 SER A O 1
ATOM 1460 N N . ARG A 1 186 ? -3.542 8.333 -5.666 1.00 95.25 186 ARG A N 1
ATOM 1461 C CA . ARG A 1 186 ? -4.963 8.723 -5.665 1.00 95.25 186 ARG A CA 1
ATOM 1462 C C . ARG A 1 186 ? -5.880 7.839 -6.520 1.00 95.25 186 ARG A C 1
ATOM 1464 O O . ARG A 1 186 ? -7.050 8.173 -6.697 1.00 95.25 186 ARG A O 1
ATOM 1471 N N . ASP A 1 187 ? -5.392 6.705 -7.020 1.00 94.19 187 ASP A N 1
ATOM 1472 C CA . ASP A 1 187 ? -6.207 5.728 -7.737 1.00 94.19 187 ASP A CA 1
ATOM 1473 C C . ASP A 1 187 ? -6.783 4.692 -6.762 1.00 94.19 187 ASP A C 1
ATOM 1475 O O . ASP A 1 187 ? -6.134 3.714 -6.387 1.00 94.19 187 ASP A O 1
ATOM 1479 N N . GLU A 1 188 ? -8.046 4.880 -6.370 1.00 96.06 188 GLU A N 1
ATOM 1480 C CA . GLU A 1 188 ? -8.738 3.960 -5.462 1.00 96.06 188 GLU A CA 1
ATOM 1481 C C . GLU A 1 188 ? -8.782 2.520 -6.012 1.00 96.06 188 GLU A C 1
ATOM 1483 O O . GLU A 1 188 ? -8.734 1.559 -5.242 1.00 96.06 188 GLU A O 1
ATOM 1488 N N . ARG A 1 189 ? -8.824 2.328 -7.341 1.00 94.69 189 ARG A N 1
ATOM 1489 C CA . ARG A 1 189 ? -8.841 0.984 -7.945 1.00 94.69 189 ARG A CA 1
ATOM 1490 C C . ARG A 1 189 ? -7.509 0.277 -7.739 1.00 94.69 189 ARG A C 1
ATOM 1492 O O . ARG A 1 189 ? -7.515 -0.907 -7.411 1.00 94.69 189 ARG A O 1
ATOM 1499 N N . CYS A 1 190 ? -6.401 1.005 -7.878 1.00 93.56 190 CYS A N 1
ATOM 1500 C CA . CYS A 1 190 ? -5.058 0.505 -7.594 1.00 93.56 190 CYS A CA 1
ATOM 1501 C C . CYS A 1 190 ? -4.960 0.000 -6.150 1.00 93.56 190 CYS A C 1
ATOM 1503 O O . CYS A 1 190 ? -4.573 -1.145 -5.920 1.00 93.56 190 CYS A O 1
ATOM 1505 N N . VAL A 1 191 ? -5.397 0.820 -5.190 1.00 97.38 191 VAL A N 1
ATOM 1506 C CA . VAL A 1 191 ? -5.362 0.485 -3.759 1.00 97.38 191 VAL A CA 1
ATOM 1507 C C . VAL A 1 191 ? -6.246 -0.726 -3.448 1.00 97.38 191 VAL A C 1
ATOM 1509 O O . VAL A 1 191 ? -5.839 -1.621 -2.711 1.00 97.38 191 VAL A O 1
ATOM 1512 N N . VAL A 1 192 ? -7.445 -0.800 -4.036 1.00 97.19 192 VAL A N 1
ATOM 1513 C CA . VAL A 1 192 ? -8.351 -1.948 -3.871 1.00 97.19 192 VAL A CA 1
ATOM 1514 C C . VAL A 1 192 ? -7.755 -3.228 -4.459 1.00 97.19 192 VAL A C 1
ATOM 1516 O O . VAL A 1 192 ? -7.864 -4.282 -3.832 1.00 97.19 192 VAL A O 1
ATOM 1519 N N . ASP A 1 193 ? -7.136 -3.160 -5.639 1.00 93.69 193 ASP A N 1
ATOM 1520 C CA . ASP A 1 193 ? -6.456 -4.309 -6.244 1.00 93.69 193 ASP A CA 1
ATOM 1521 C C . ASP A 1 193 ? -5.277 -4.766 -5.376 1.00 93.69 193 ASP A C 1
ATOM 1523 O O . ASP A 1 193 ? -5.123 -5.962 -5.129 1.00 93.69 193 ASP A O 1
ATOM 1527 N N . LEU A 1 194 ? -4.522 -3.826 -4.812 1.00 95.88 194 LEU A N 1
ATOM 1528 C CA . LEU A 1 194 ? -3.420 -4.115 -3.903 1.00 95.88 194 LEU A CA 1
ATOM 1529 C C . LEU A 1 194 ? -3.896 -4.735 -2.576 1.00 95.88 194 LEU A C 1
ATOM 1531 O O . LEU A 1 194 ? -3.300 -5.690 -2.089 1.00 95.88 194 LEU A O 1
ATOM 1535 N N . LEU A 1 195 ? -5.022 -4.277 -2.019 1.00 97.00 195 LEU A N 1
ATOM 1536 C CA . LEU A 1 195 ? -5.647 -4.861 -0.822 1.00 97.00 195 LEU A CA 1
ATOM 1537 C C . LEU A 1 195 ? -6.204 -6.277 -1.043 1.00 97.00 195 LEU A C 1
ATOM 1539 O O . LEU A 1 195 ? -6.552 -6.954 -0.075 1.00 97.00 195 LEU A O 1
ATOM 1543 N N . ARG A 1 196 ? -6.298 -6.760 -2.288 1.00 96.31 196 ARG A N 1
ATOM 1544 C CA . ARG A 1 196 ? -6.603 -8.174 -2.567 1.00 96.31 196 ARG A CA 1
ATOM 1545 C C . ARG A 1 196 ? -5.376 -9.067 -2.396 1.00 96.31 196 ARG A C 1
ATOM 1547 O O . ARG A 1 196 ? -5.549 -10.262 -2.150 1.00 96.31 196 ARG A O 1
ATOM 1554 N N . ASN A 1 197 ? -4.169 -8.503 -2.467 1.00 96.25 197 ASN A N 1
ATOM 1555 C CA . ASN A 1 197 ? -2.921 -9.236 -2.302 1.00 96.25 197 ASN A CA 1
ATOM 1556 C C . ASN A 1 197 ? -2.803 -9.837 -0.890 1.00 96.25 197 ASN A C 1
ATOM 1558 O O . ASN A 1 197 ? -3.027 -9.169 0.125 1.00 96.25 197 ASN A O 1
ATOM 1562 N N . ARG A 1 198 ? -2.406 -11.112 -0.802 1.00 95.88 198 ARG A N 1
ATOM 1563 C CA . ARG A 1 198 ? -2.345 -11.847 0.471 1.00 95.88 198 ARG A CA 1
ATOM 1564 C C . ARG A 1 198 ? -1.329 -11.254 1.449 1.00 95.88 198 ARG A C 1
ATOM 1566 O O . ARG A 1 198 ? -1.577 -11.289 2.655 1.00 95.88 198 ARG A O 1
ATOM 1573 N N . LYS A 1 199 ? -0.192 -10.741 0.973 1.00 95.00 199 LYS A N 1
ATOM 1574 C CA . LYS A 1 199 ? 0.850 -10.160 1.831 1.00 95.00 199 LYS A CA 1
ATOM 1575 C C . LYS A 1 199 ? 0.403 -8.838 2.435 1.00 95.00 199 LYS A C 1
ATOM 1577 O O . LYS A 1 199 ? 0.536 -8.658 3.642 1.00 95.00 199 LYS A O 1
ATOM 1582 N N . VAL A 1 200 ? -0.219 -7.977 1.633 1.00 95.44 200 VAL A N 1
ATOM 1583 C CA . VAL A 1 200 ? -0.781 -6.699 2.099 1.00 95.44 200 VAL A CA 1
ATOM 1584 C C . VAL A 1 200 ? -1.884 -6.950 3.121 1.00 95.44 200 VAL A C 1
ATOM 1586 O O . VAL A 1 200 ? -1.852 -6.384 4.211 1.00 95.44 200 VAL A O 1
ATOM 1589 N N . ARG A 1 201 ? -2.807 -7.878 2.834 1.00 96.12 201 ARG A N 1
ATOM 1590 C CA . ARG A 1 201 ? -3.851 -8.274 3.790 1.00 96.12 201 ARG A CA 1
ATOM 1591 C C . ARG A 1 201 ? -3.274 -8.750 5.112 1.00 96.12 201 ARG A C 1
ATOM 1593 O O . ARG A 1 201 ? -3.666 -8.249 6.157 1.00 96.12 201 ARG A O 1
ATOM 1600 N N . ARG A 1 202 ? -2.299 -9.662 5.065 1.00 93.31 202 ARG A N 1
ATOM 1601 C CA . ARG A 1 202 ? -1.606 -10.146 6.264 1.00 93.31 202 ARG A CA 1
ATOM 1602 C C . ARG A 1 202 ? -0.920 -9.017 7.022 1.00 93.31 202 ARG A C 1
ATOM 1604 O O . ARG A 1 202 ? -0.917 -9.067 8.244 1.00 93.31 202 ARG A O 1
ATOM 1611 N N . ALA A 1 203 ? -0.331 -8.039 6.337 1.00 92.44 203 ALA A N 1
ATOM 1612 C CA . ALA A 1 203 ? 0.305 -6.898 6.986 1.00 92.44 203 ALA A CA 1
ATOM 1613 C C . ALA A 1 203 ? -0.725 -6.023 7.720 1.00 92.44 203 ALA A C 1
ATOM 1615 O O . ALA A 1 203 ? -0.501 -5.654 8.870 1.00 92.44 203 ALA A O 1
ATOM 1616 N N . VAL A 1 204 ? -1.888 -5.778 7.107 1.00 93.56 204 VAL A N 1
ATOM 1617 C CA . VAL A 1 204 ? -3.002 -5.050 7.739 1.00 93.56 204 VAL A CA 1
ATOM 1618 C C . VAL A 1 204 ? -3.598 -5.837 8.916 1.00 93.56 204 VAL A C 1
ATOM 1620 O O . VAL A 1 204 ? -3.806 -5.271 9.987 1.00 93.56 204 VAL A O 1
ATOM 1623 N N . GLU A 1 205 ? -3.821 -7.144 8.755 1.00 92.56 205 GLU A N 1
ATOM 1624 C CA . GLU A 1 205 ? -4.370 -8.042 9.786 1.00 92.56 205 GLU A CA 1
ATOM 1625 C C . GLU A 1 205 ? -3.414 -8.201 10.985 1.00 92.56 205 GLU A C 1
ATOM 1627 O O . GLU A 1 205 ? -3.818 -8.074 12.142 1.00 92.56 205 GLU A O 1
ATOM 1632 N N . LYS A 1 206 ? -2.124 -8.473 10.733 1.00 84.81 206 LYS A N 1
ATOM 1633 C CA . LYS A 1 206 ? -1.136 -8.787 11.782 1.00 84.81 206 LYS A CA 1
ATOM 1634 C C . LYS A 1 206 ? -0.703 -7.585 12.605 1.00 84.81 206 LYS A C 1
ATOM 1636 O O . LYS A 1 206 ? -0.199 -7.791 13.712 1.00 84.81 206 LYS A O 1
ATOM 1641 N N . ASN A 1 207 ? -0.909 -6.360 12.118 1.00 71.62 207 ASN A N 1
ATOM 1642 C CA . ASN A 1 207 ? -0.533 -5.170 12.880 1.00 71.62 207 ASN A CA 1
ATOM 1643 C C . ASN A 1 207 ? -1.307 -5.049 14.214 1.00 71.62 207 ASN A C 1
ATOM 1645 O O . ASN A 1 207 ? -0.899 -4.310 15.104 1.00 71.62 207 ASN A O 1
ATOM 1649 N N . ASN A 1 208 ? -2.342 -5.875 14.424 1.00 57.16 208 ASN A N 1
ATOM 1650 C CA . ASN A 1 208 ? -3.002 -6.054 15.721 1.00 57.16 208 ASN A CA 1
ATOM 1651 C C . ASN A 1 208 ? -2.094 -6.512 16.863 1.00 57.16 208 ASN A C 1
ATOM 1653 O O . ASN A 1 208 ? -2.371 -6.197 18.013 1.00 57.16 208 ASN A O 1
ATOM 1657 N N . ARG A 1 209 ? -0.986 -7.210 16.592 1.00 50.72 209 ARG A N 1
ATOM 1658 C CA . ARG A 1 209 ? -0.087 -7.653 17.675 1.00 50.72 209 ARG A CA 1
ATOM 1659 C C . ARG A 1 209 ? 0.708 -6.513 18.306 1.00 50.72 209 ARG A C 1
ATOM 1661 O O . ARG A 1 209 ? 1.110 -6.630 19.458 1.00 50.72 209 ARG A O 1
ATOM 1668 N N . ARG A 1 210 ? 0.922 -5.410 17.578 1.00 49.47 210 ARG A N 1
ATOM 1669 C CA . ARG A 1 210 ? 1.360 -4.158 18.206 1.00 49.47 210 ARG A CA 1
ATOM 1670 C C . ARG A 1 210 ? 0.186 -3.475 18.900 1.00 49.47 210 ARG A C 1
ATOM 1672 O O . ARG A 1 210 ? 0.409 -2.873 19.935 1.00 49.47 210 ARG A O 1
ATOM 1679 N N . VAL A 1 211 ? -1.054 -3.649 18.420 1.00 45.62 211 VAL A N 1
ATOM 1680 C CA . VAL A 1 211 ? -2.252 -3.090 19.072 1.00 45.62 211 VAL A CA 1
ATOM 1681 C C . VAL A 1 211 ? -2.471 -3.626 20.478 1.00 45.62 211 VAL A C 1
ATOM 1683 O O . VAL A 1 211 ? -2.815 -2.834 21.329 1.00 45.62 211 VAL A O 1
ATOM 1686 N N . GLU A 1 212 ? -2.146 -4.881 20.790 1.00 41.31 212 GLU A N 1
ATOM 1687 C CA . GLU A 1 212 ? -2.165 -5.367 22.186 1.00 41.31 212 GLU A CA 1
ATOM 1688 C C . GLU A 1 212 ? -1.130 -4.673 23.100 1.00 41.31 212 GLU A C 1
ATOM 1690 O O . GLU A 1 212 ? -1.288 -4.674 24.319 1.00 41.31 212 GLU A O 1
ATOM 1695 N N . ARG A 1 213 ? -0.100 -4.028 22.530 1.00 44.16 213 ARG A N 1
ATOM 1696 C CA . ARG A 1 213 ? 0.830 -3.130 23.244 1.00 44.16 213 ARG A CA 1
ATOM 1697 C C . ARG A 1 213 ? 0.481 -1.639 23.083 1.00 44.16 213 ARG A C 1
ATOM 1699 O O . ARG A 1 213 ? 0.960 -0.824 23.863 1.00 44.16 213 ARG A O 1
ATOM 1706 N N . LEU A 1 214 ? -0.378 -1.276 22.125 1.00 43.47 214 LEU A N 1
ATOM 1707 C CA . LEU A 1 214 ? -0.804 0.101 21.854 1.00 43.47 214 LEU A CA 1
ATOM 1708 C C . LEU A 1 214 ? -1.925 0.661 22.750 1.00 43.47 214 LEU A C 1
ATOM 1710 O O . LEU A 1 214 ? -2.088 1.875 22.683 1.00 43.47 214 LEU A O 1
ATOM 1714 N N . PRO A 1 215 ? -2.658 -0.049 23.645 1.00 44.28 215 PRO A N 1
ATOM 1715 C CA . PRO A 1 215 ? -3.439 0.683 24.641 1.00 44.28 215 PRO A CA 1
ATOM 1716 C C . PRO A 1 215 ? -2.535 1.498 25.585 1.00 44.28 215 PRO A C 1
ATOM 1718 O O . PRO A 1 215 ? -3.039 2.379 26.284 1.00 44.28 215 PRO A O 1
ATOM 1721 N N . VAL A 1 216 ? -1.215 1.248 25.592 1.00 46.06 216 VAL A N 1
ATOM 1722 C CA . VAL A 1 216 ? -0.255 1.852 26.529 1.00 46.06 216 VAL A CA 1
ATOM 1723 C C . VAL A 1 216 ? 0.677 2.896 25.890 1.00 46.06 216 VAL A C 1
ATOM 1725 O O . VAL A 1 216 ? 1.054 3.827 26.594 1.00 46.06 216 VAL A O 1
ATOM 1728 N N . HIS A 1 217 ? 0.993 2.832 24.591 1.00 43.47 217 HIS A N 1
ATOM 1729 C CA . HIS A 1 217 ? 2.092 3.632 24.018 1.00 43.47 217 HIS A CA 1
ATOM 1730 C C . HIS A 1 217 ? 1.639 4.527 22.864 1.00 43.47 217 HIS A C 1
ATOM 1732 O O . HIS A 1 217 ? 1.189 4.055 21.821 1.00 43.47 217 HIS A O 1
ATOM 1738 N N . GLY A 1 218 ? 1.728 5.839 23.066 1.00 46.75 218 GL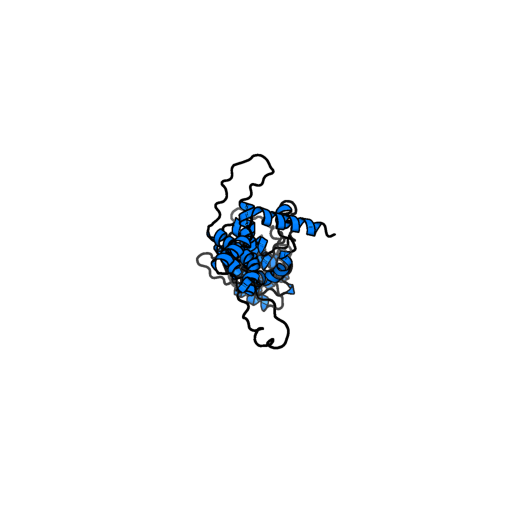Y A N 1
ATOM 1739 C CA . GLY A 1 218 ? 1.116 6.864 22.222 1.00 46.75 218 GLY A CA 1
ATOM 1740 C C . GLY A 1 218 ? 1.877 7.150 20.930 1.00 46.75 218 GLY A C 1
ATOM 1741 O O . GLY A 1 218 ? 2.010 8.298 20.533 1.00 46.75 218 GLY A O 1
ATOM 1742 N N . GLU A 1 219 ? 2.342 6.143 20.201 1.00 50.41 219 GLU A N 1
ATOM 1743 C CA . GLU A 1 219 ? 3.144 6.308 18.972 1.00 50.41 219 GLU A CA 1
ATOM 1744 C C . GLU A 1 219 ? 2.422 7.077 17.832 1.00 50.41 219 GLU A C 1
ATOM 1746 O O . GLU A 1 219 ? 2.994 7.368 16.781 1.00 50.41 219 GLU A O 1
ATOM 1751 N N . TRP A 1 220 ? 1.155 7.451 18.023 1.00 51.09 220 TRP A N 1
ATOM 1752 C CA . TRP A 1 220 ? 0.288 8.076 17.027 1.00 51.09 220 TRP A CA 1
ATOM 1753 C C . TRP A 1 220 ? 0.616 9.539 16.692 1.00 51.09 220 TRP A C 1
ATOM 1755 O O . TRP A 1 220 ? 0.474 9.958 15.542 1.00 51.09 220 TRP A O 1
ATOM 1765 N N . ILE A 1 221 ? 1.031 10.346 17.672 1.00 49.28 221 ILE A N 1
ATOM 1766 C CA . ILE A 1 221 ? 1.128 11.811 17.499 1.00 49.28 221 ILE A CA 1
ATOM 1767 C C . ILE A 1 221 ? 2.502 12.285 17.043 1.00 49.28 221 ILE A C 1
ATOM 1769 O O . ILE A 1 221 ? 2.620 13.346 16.419 1.00 49.28 221 ILE A O 1
ATOM 1773 N N . GLN A 1 222 ? 3.529 11.464 17.230 1.00 48.47 222 GLN A N 1
ATOM 1774 C CA . GLN A 1 222 ? 4.877 11.818 16.815 1.00 48.47 222 GLN A CA 1
ATOM 1775 C C . GLN A 1 222 ? 5.051 11.814 15.286 1.00 48.47 222 GLN A C 1
ATOM 1777 O O . GLN A 1 222 ? 5.777 12.650 14.746 1.00 48.47 222 GLN A O 1
ATOM 1782 N N . VAL A 1 223 ? 4.313 10.965 14.561 1.00 49.19 223 VAL A N 1
ATOM 1783 C CA . VAL A 1 223 ? 4.456 10.835 13.100 1.00 49.19 223 VAL A CA 1
ATOM 1784 C C . VAL A 1 223 ? 3.869 12.036 12.339 1.00 49.19 223 VAL A C 1
ATOM 1786 O O . VAL A 1 223 ? 4.394 12.401 11.289 1.00 49.19 223 VAL A O 1
ATOM 1789 N N . GLN A 1 224 ? 2.826 12.702 12.857 1.00 47.53 224 GLN A N 1
ATOM 1790 C CA . GLN A 1 224 ? 2.176 13.826 12.156 1.00 47.53 224 GLN A CA 1
ATOM 1791 C C . GLN A 1 224 ? 2.838 15.196 12.383 1.00 47.53 224 GLN A C 1
ATOM 1793 O O . GLN A 1 224 ? 2.743 16.061 11.513 1.00 47.53 224 GLN A O 1
ATOM 1798 N N . SER A 1 225 ? 3.517 15.429 13.513 1.00 47.81 225 SER A N 1
ATOM 1799 C CA . SER A 1 225 ? 4.155 16.732 13.780 1.00 47.81 225 SER A CA 1
ATOM 1800 C C . SER A 1 225 ? 5.573 16.837 13.201 1.00 47.81 225 SER A C 1
ATOM 1802 O O . SER A 1 225 ? 5.944 17.898 12.706 1.00 47.81 225 SER A O 1
ATOM 1804 N N . GLN A 1 226 ? 6.327 15.732 13.145 1.00 47.25 226 GLN A N 1
ATOM 1805 C CA . GLN A 1 226 ? 7.630 15.664 12.459 1.00 47.25 226 GLN A CA 1
ATOM 1806 C C . GLN A 1 226 ? 7.502 15.482 10.934 1.00 47.25 226 GLN A C 1
ATOM 1808 O O . GLN A 1 226 ? 8.492 15.503 10.202 1.00 47.25 226 GLN A O 1
ATOM 1813 N N . GLN A 1 227 ? 6.271 15.344 10.431 1.00 50.09 227 GLN A N 1
ATOM 1814 C CA . GLN A 1 227 ? 5.969 15.064 9.028 1.00 50.09 227 GLN A CA 1
ATOM 1815 C C . GLN A 1 227 ? 6.394 16.185 8.060 1.00 50.09 227 GLN A C 1
ATOM 1817 O O . GLN A 1 227 ? 6.561 15.908 6.869 1.00 50.09 227 GLN A O 1
ATOM 1822 N N . GLN A 1 228 ? 6.609 17.414 8.548 1.00 49.62 228 GLN A N 1
ATOM 1823 C CA . GLN A 1 228 ? 6.907 18.580 7.708 1.00 49.62 228 GLN A CA 1
ATOM 1824 C C . GLN A 1 228 ? 8.399 18.866 7.464 1.00 49.62 228 GLN A C 1
ATOM 1826 O O . GLN A 1 228 ? 8.690 19.446 6.422 1.00 49.62 228 GLN A O 1
ATOM 1831 N N . ASP A 1 229 ? 9.333 18.417 8.316 1.00 45.00 229 ASP A N 1
ATOM 1832 C CA . ASP A 1 229 ? 10.712 18.955 8.276 1.00 45.00 229 ASP A CA 1
ATOM 1833 C C . ASP A 1 229 ? 11.833 17.978 7.870 1.00 45.00 229 ASP A C 1
ATOM 1835 O O . ASP A 1 229 ? 12.941 18.421 7.572 1.00 45.00 229 ASP A O 1
ATOM 1839 N N . THR A 1 230 ? 11.590 16.670 7.747 1.00 44.47 230 THR A N 1
ATOM 1840 C CA . THR A 1 230 ? 12.645 15.713 7.351 1.00 44.47 230 THR A CA 1
ATOM 1841 C C . THR A 1 230 ? 12.280 14.910 6.105 1.00 44.47 230 THR A C 1
ATOM 1843 O O . THR A 1 230 ? 11.400 14.053 6.123 1.00 44.47 230 THR A O 1
ATOM 1846 N N . ARG A 1 231 ? 13.015 15.163 5.011 1.00 49.09 231 ARG A N 1
ATOM 1847 C CA . ARG A 1 231 ? 13.052 14.377 3.759 1.00 49.09 231 ARG A CA 1
ATOM 1848 C C . ARG A 1 231 ? 13.710 12.992 3.937 1.00 49.09 231 ARG A C 1
ATOM 1850 O O . ARG A 1 231 ? 14.308 12.483 2.994 1.00 49.09 231 ARG A O 1
ATOM 1857 N N . SER A 1 232 ? 13.675 12.392 5.127 1.00 54.59 232 SER A N 1
ATOM 1858 C CA . SER A 1 232 ? 14.206 11.040 5.300 1.00 54.59 232 SER A CA 1
ATOM 1859 C C . SER A 1 232 ? 13.198 10.040 4.736 1.00 54.59 232 SER A C 1
ATOM 1861 O O . SER A 1 232 ? 12.053 9.956 5.175 1.00 54.59 232 SER A O 1
ATOM 1863 N N . THR A 1 233 ? 13.639 9.278 3.741 1.00 54.59 233 THR A N 1
ATOM 1864 C CA . THR A 1 233 ? 12.932 8.167 3.084 1.00 54.59 233 THR A CA 1
ATOM 1865 C C . THR A 1 233 ? 12.643 6.979 4.011 1.00 54.59 233 THR A C 1
ATOM 1867 O O . THR A 1 233 ? 12.082 5.984 3.568 1.00 54.59 233 THR A O 1
ATOM 1870 N N . ASP A 1 234 ? 12.977 7.097 5.296 1.00 61.81 234 ASP A N 1
ATOM 1871 C CA . ASP A 1 234 ? 12.952 6.024 6.291 1.00 61.81 234 ASP A CA 1
ATOM 1872 C C . ASP A 1 234 ? 11.792 6.169 7.291 1.00 61.81 234 ASP A C 1
ATOM 1874 O O . ASP A 1 234 ? 11.897 5.845 8.472 1.00 61.81 234 ASP A O 1
ATOM 1878 N N . ARG A 1 235 ? 10.669 6.746 6.849 1.00 69.38 235 ARG A N 1
ATOM 1879 C CA . ARG A 1 235 ? 9.468 6.808 7.690 1.00 69.38 235 ARG A CA 1
ATOM 1880 C C . ARG A 1 235 ? 8.829 5.428 7.750 1.00 69.38 235 ARG A C 1
ATOM 1882 O O . ARG A 1 235 ? 8.377 4.921 6.728 1.00 69.38 235 ARG A O 1
ATOM 1889 N N . GLU A 1 236 ? 8.733 4.865 8.952 1.00 80.94 236 GLU A N 1
ATOM 1890 C CA . GLU A 1 236 ? 7.992 3.625 9.181 1.00 80.94 236 GLU A CA 1
ATOM 1891 C C . GLU A 1 236 ? 6.509 3.853 8.851 1.00 80.94 236 GLU A C 1
ATOM 1893 O O . GLU A 1 236 ? 5.796 4.616 9.509 1.00 80.94 236 GLU A O 1
ATOM 1898 N N . VAL A 1 237 ? 6.041 3.218 7.778 1.00 88.69 237 VAL A N 1
ATOM 1899 C CA . VAL A 1 237 ? 4.639 3.269 7.371 1.00 88.69 237 VAL A CA 1
ATOM 1900 C C . VAL A 1 237 ? 3.836 2.254 8.174 1.00 88.69 237 VAL A C 1
ATOM 1902 O O . VAL A 1 237 ? 4.127 1.059 8.192 1.00 88.69 237 VAL A O 1
ATOM 1905 N N . THR A 1 238 ? 2.762 2.732 8.796 1.00 91.00 238 THR A N 1
ATOM 1906 C CA . THR A 1 238 ? 1.868 1.941 9.638 1.00 91.00 238 THR A CA 1
ATOM 1907 C C . THR A 1 238 ? 0.481 1.811 9.006 1.00 91.00 238 THR A C 1
ATOM 1909 O O . THR A 1 238 ? 0.114 2.507 8.057 1.00 91.00 238 THR A O 1
ATOM 1912 N N . VAL A 1 239 ? -0.346 0.910 9.548 1.00 93.19 239 VAL A N 1
ATOM 1913 C CA . VAL A 1 239 ? -1.756 0.798 9.130 1.00 93.19 239 VAL A CA 1
ATOM 1914 C C . VAL A 1 239 ? -2.506 2.096 9.433 1.00 93.19 239 VAL A C 1
ATOM 1916 O O . VAL A 1 239 ? -3.304 2.537 8.612 1.00 93.19 239 VAL A O 1
ATOM 1919 N N . SER A 1 240 ? -2.218 2.741 10.565 1.00 90.62 240 SER A N 1
ATOM 1920 C CA . SER A 1 240 ? -2.821 4.021 10.934 1.00 90.62 240 SER A CA 1
ATOM 1921 C C . SER A 1 240 ? -2.464 5.143 9.965 1.00 90.62 240 SER A C 1
ATOM 1923 O O . SER A 1 240 ? -3.363 5.885 9.572 1.00 90.62 240 SER A O 1
ATOM 1925 N N . SER A 1 241 ? -1.202 5.252 9.525 1.00 91.19 241 SER A N 1
ATOM 1926 C CA . SER A 1 241 ? -0.818 6.268 8.535 1.00 91.19 241 SER A CA 1
ATOM 1927 C C . SER A 1 241 ? -1.512 6.041 7.188 1.00 91.19 241 SER A C 1
ATOM 1929 O O . SER A 1 241 ? -1.985 6.999 6.577 1.00 91.19 241 SER A O 1
ATOM 1931 N N . CYS A 1 242 ? -1.670 4.780 6.769 1.00 95.44 242 CYS A N 1
ATOM 1932 C CA . CYS A 1 242 ? -2.443 4.421 5.578 1.00 95.44 242 CYS A CA 1
ATOM 1933 C C . CYS A 1 242 ? -3.931 4.794 5.719 1.00 95.44 242 CYS A C 1
ATOM 1935 O O . CYS A 1 242 ? -4.510 5.363 4.797 1.00 95.44 242 CYS A O 1
ATOM 1937 N N . VAL A 1 243 ? -4.557 4.515 6.869 1.00 96.00 243 VAL A N 1
ATOM 1938 C CA . VAL A 1 243 ? -5.966 4.874 7.123 1.00 96.00 243 VAL A CA 1
ATOM 1939 C C . VAL A 1 243 ? -6.150 6.388 7.146 1.00 96.00 243 VAL A C 1
ATOM 1941 O O . VAL A 1 243 ? -7.075 6.887 6.513 1.00 96.00 243 VAL A O 1
ATOM 1944 N N . ALA A 1 244 ? -5.264 7.124 7.819 1.00 93.25 244 ALA A N 1
ATOM 1945 C CA . ALA A 1 244 ? -5.321 8.582 7.868 1.00 93.25 244 ALA A CA 1
ATOM 1946 C C . ALA A 1 244 ? -5.246 9.193 6.460 1.00 93.25 244 ALA A C 1
ATOM 1948 O O . ALA A 1 244 ? -6.086 10.019 6.110 1.00 93.25 244 ALA A O 1
ATOM 1949 N N . MET A 1 245 ? -4.308 8.720 5.632 1.00 94.56 245 MET A N 1
ATOM 1950 C CA . MET A 1 245 ? -4.189 9.131 4.230 1.00 94.56 245 MET A CA 1
ATOM 1951 C C . MET A 1 245 ? -5.447 8.770 3.422 1.00 94.56 245 MET A C 1
ATOM 1953 O O . MET A 1 245 ? -5.957 9.591 2.667 1.00 94.56 245 MET A O 1
ATOM 1957 N N . ALA A 1 246 ? -5.997 7.564 3.593 1.00 96.62 246 ALA A N 1
ATOM 1958 C CA . ALA A 1 246 ? -7.213 7.143 2.893 1.00 96.62 246 ALA A CA 1
ATOM 1959 C C . ALA A 1 246 ? -8.447 7.980 3.284 1.00 96.62 246 ALA A C 1
ATOM 1961 O O . ALA A 1 246 ? -9.274 8.283 2.424 1.00 96.62 246 ALA A O 1
ATOM 1962 N N . VAL A 1 247 ? -8.564 8.380 4.557 1.00 95.56 247 VAL A N 1
ATOM 1963 C CA . VAL A 1 247 ? -9.614 9.292 5.041 1.00 95.56 247 VAL A CA 1
ATOM 1964 C C . VAL A 1 247 ? -9.423 10.694 4.457 1.00 95.56 247 VAL A C 1
ATOM 1966 O O . VAL A 1 247 ? -10.394 11.279 3.980 1.00 95.56 247 VAL A O 1
ATOM 1969 N N . GLU A 1 248 ? -8.189 11.210 4.433 1.00 92.75 248 GLU A N 1
ATOM 1970 C CA . GLU A 1 248 ? -7.857 12.509 3.825 1.00 92.75 248 GLU A CA 1
ATOM 1971 C C . GLU A 1 248 ? -8.184 12.548 2.323 1.00 92.75 248 GLU A C 1
ATOM 1973 O O . GLU A 1 248 ? -8.672 13.558 1.818 1.00 92.75 248 GLU A O 1
ATOM 1978 N N . LEU A 1 249 ? -7.971 11.434 1.619 1.00 94.75 249 LEU A N 1
ATOM 1979 C CA . LEU A 1 249 ? -8.270 11.277 0.193 1.00 94.75 249 LEU A CA 1
ATOM 1980 C C . LEU A 1 249 ? -9.726 10.865 -0.102 1.00 94.75 249 LEU A C 1
ATOM 1982 O O . LEU A 1 249 ? -10.053 10.592 -1.254 1.00 94.75 249 LEU A O 1
ATOM 1986 N N . GLU A 1 250 ? -10.595 10.802 0.912 1.00 95.88 250 GLU A N 1
ATOM 1987 C CA . GLU A 1 250 ? -11.994 10.355 0.807 1.00 95.88 250 GLU A CA 1
ATOM 1988 C C . GLU A 1 250 ? -12.187 8.957 0.168 1.00 95.88 250 GLU A C 1
ATOM 1990 O O . GLU A 1 250 ? -13.226 8.668 -0.428 1.00 95.88 250 GLU A O 1
ATOM 1995 N N . MET A 1 251 ? -11.221 8.045 0.322 1.00 97.12 251 MET A N 1
ATOM 1996 C CA . MET A 1 251 ? -11.282 6.679 -0.222 1.00 97.12 251 MET A CA 1
ATOM 1997 C C . MET A 1 251 ? -12.100 5.739 0.677 1.00 97.12 251 MET A C 1
ATOM 1999 O O . MET A 1 251 ? -11.573 4.840 1.342 1.00 97.12 251 MET A O 1
ATOM 2003 N N . VAL A 1 252 ? -13.418 5.949 0.715 1.00 97.12 252 VAL A N 1
ATOM 2004 C CA . VAL A 1 252 ? -14.350 5.217 1.593 1.00 97.12 252 VAL A CA 1
ATOM 2005 C C . VAL A 1 252 ? -14.242 3.701 1.421 1.00 97.12 252 VAL A C 1
ATOM 2007 O O . VAL A 1 252 ? -14.203 2.967 2.413 1.00 97.12 252 VAL A O 1
ATOM 2010 N N . ARG A 1 253 ? -14.147 3.207 0.180 1.00 97.75 253 ARG A N 1
ATOM 2011 C CA . ARG A 1 253 ? -14.111 1.762 -0.079 1.00 97.75 253 ARG A CA 1
ATOM 2012 C C . ARG A 1 253 ? -12.831 1.132 0.454 1.00 97.75 253 ARG A C 1
ATOM 2014 O O . ARG A 1 253 ? -12.869 0.014 0.967 1.00 97.75 253 ARG A O 1
ATOM 2021 N N . VAL A 1 254 ? -11.711 1.841 0.346 1.00 98.12 254 VAL A N 1
ATOM 2022 C CA . VAL A 1 254 ? -10.415 1.404 0.878 1.00 98.12 254 VAL A CA 1
ATOM 2023 C C . VAL A 1 254 ? -10.482 1.279 2.395 1.00 98.12 254 VAL A C 1
ATOM 2025 O O . VAL A 1 254 ? -10.172 0.211 2.920 1.00 98.12 254 VAL A O 1
ATOM 2028 N N . VAL A 1 255 ? -10.965 2.310 3.098 1.00 98.00 255 VAL A N 1
ATOM 2029 C CA . VAL A 1 255 ? -11.089 2.283 4.567 1.00 98.00 255 VAL A CA 1
ATOM 2030 C C . VAL A 1 255 ? -12.029 1.165 5.019 1.00 98.00 255 VAL A C 1
ATOM 2032 O O . VAL A 1 255 ? -11.696 0.420 5.937 1.00 98.00 255 VAL A O 1
ATOM 2035 N N . GLN A 1 256 ? -13.158 0.959 4.335 1.00 98.00 256 GLN A N 1
ATOM 2036 C CA . GLN A 1 256 ? -14.065 -0.157 4.622 1.00 98.00 256 GLN 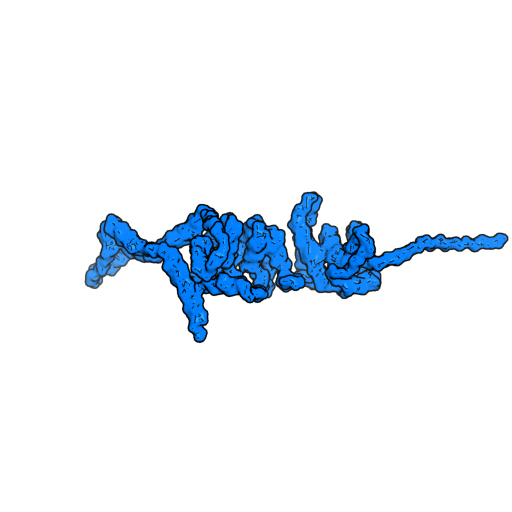A CA 1
ATOM 2037 C C . GLN A 1 256 ? -13.399 -1.528 4.434 1.00 98.00 256 GLN A C 1
ATOM 2039 O O . GLN A 1 256 ? -13.612 -2.432 5.244 1.00 98.00 256 GLN A O 1
ATOM 2044 N N . LEU A 1 257 ? -12.603 -1.711 3.375 1.00 97.81 257 LEU A N 1
ATOM 2045 C CA . LEU A 1 257 ? -11.863 -2.955 3.150 1.00 97.81 257 LEU A CA 1
ATOM 2046 C C . LEU A 1 257 ? -10.806 -3.174 4.231 1.00 97.81 257 LEU A C 1
ATOM 2048 O O . LEU A 1 257 ? -10.742 -4.266 4.789 1.00 97.81 257 LEU A O 1
ATOM 2052 N N . MET A 1 258 ? -10.033 -2.143 4.571 1.00 97.56 258 MET A N 1
ATOM 2053 C CA . MET A 1 258 ? -9.063 -2.211 5.663 1.00 97.56 258 MET A CA 1
ATOM 2054 C C . MET A 1 258 ? -9.754 -2.536 6.992 1.00 97.56 258 MET A C 1
ATOM 2056 O O . MET A 1 258 ? -9.289 -3.407 7.720 1.00 97.56 258 MET A O 1
ATOM 2060 N N . HIS A 1 259 ? -10.907 -1.928 7.276 1.00 96.69 259 HIS A N 1
ATOM 2061 C CA . HIS A 1 259 ? -11.694 -2.181 8.484 1.00 96.69 259 HIS A CA 1
ATOM 2062 C C . HIS A 1 259 ? -12.209 -3.624 8.566 1.00 96.69 259 HIS A C 1
ATOM 2064 O O . HIS A 1 259 ? -12.221 -4.217 9.641 1.00 96.69 259 HIS A O 1
ATOM 2070 N N . ARG A 1 260 ? -12.580 -4.241 7.437 1.00 96.75 260 ARG A N 1
ATOM 2071 C CA . ARG A 1 260 ? -12.940 -5.673 7.401 1.00 96.75 260 ARG A CA 1
ATOM 2072 C C . ARG A 1 260 ? -11.759 -6.589 7.722 1.00 96.75 260 ARG A C 1
ATOM 2074 O O . ARG A 1 260 ? -11.979 -7.674 8.249 1.00 96.75 260 ARG A O 1
ATOM 2081 N N . LEU A 1 261 ? -10.539 -6.178 7.380 1.00 95.75 261 LEU A N 1
ATOM 2082 C CA . LEU A 1 261 ? -9.314 -6.924 7.687 1.00 95.75 261 LEU A CA 1
ATOM 2083 C C . LEU A 1 261 ? -8.881 -6.713 9.139 1.00 95.75 261 LEU A C 1
ATOM 2085 O O . LEU A 1 261 ? -8.406 -7.637 9.792 1.00 95.75 261 LEU A O 1
ATOM 2089 N N . ASN A 1 262 ? -9.040 -5.491 9.642 1.00 94.19 262 ASN A N 1
ATOM 2090 C CA . ASN A 1 262 ? -8.596 -5.105 10.966 1.00 94.19 262 ASN A CA 1
ATOM 2091 C C . ASN A 1 262 ? -9.536 -4.057 11.584 1.00 94.19 262 ASN A C 1
ATOM 2093 O O . ASN A 1 262 ? -9.284 -2.854 11.521 1.00 94.19 262 ASN A O 1
ATOM 2097 N N . ARG A 1 263 ? -10.621 -4.536 12.202 1.00 93.56 263 ARG A N 1
ATOM 2098 C CA . ARG A 1 263 ? -11.683 -3.698 12.780 1.00 93.56 263 ARG A CA 1
ATOM 2099 C C . ARG A 1 263 ? -11.167 -2.736 13.848 1.00 93.56 263 ARG A C 1
ATOM 2101 O O . ARG A 1 263 ? -11.452 -1.547 13.771 1.00 93.56 263 ARG A O 1
ATOM 2108 N N . GLN A 1 264 ? -10.394 -3.236 14.810 1.00 90.56 264 GLN A N 1
ATOM 2109 C CA . GLN A 1 264 ? -9.961 -2.454 15.970 1.00 90.56 264 GLN A CA 1
ATOM 2110 C C . GLN A 1 264 ? -8.973 -1.350 15.574 1.00 90.56 264 GLN A C 1
ATOM 2112 O O . GLN A 1 264 ? -9.227 -0.177 15.836 1.00 90.56 264 GLN A O 1
ATOM 2117 N N . CYS A 1 265 ? -7.883 -1.699 14.877 1.00 90.75 265 CYS A N 1
ATOM 2118 C CA . CYS A 1 265 ? -6.857 -0.729 14.487 1.00 90.75 265 CYS A CA 1
ATOM 2119 C C . CYS A 1 265 ? -7.403 0.319 13.510 1.00 90.75 265 CYS A C 1
ATOM 2121 O O . CYS A 1 265 ? -7.160 1.514 13.675 1.00 90.75 265 CYS A O 1
ATOM 2123 N N . VAL A 1 266 ? -8.158 -0.115 12.495 1.00 94.38 266 VAL A N 1
ATOM 2124 C CA . VAL A 1 266 ? -8.688 0.794 11.471 1.00 94.38 266 VAL A CA 1
ATOM 2125 C C . VAL A 1 266 ? -9.832 1.631 12.024 1.00 94.38 266 VAL A C 1
ATOM 2127 O O . VAL A 1 266 ? -9.921 2.805 11.684 1.00 94.38 266 VAL A O 1
ATOM 2130 N N . GLY A 1 267 ? -10.670 1.072 12.899 1.00 94.50 267 GLY A N 1
ATOM 2131 C CA . GLY A 1 267 ? -11.702 1.814 13.618 1.00 94.50 267 GLY A CA 1
ATOM 2132 C C . GLY A 1 267 ? -11.107 2.946 14.456 1.00 94.50 267 GLY A C 1
ATOM 2133 O O . GLY A 1 267 ? -11.488 4.103 14.269 1.00 94.50 267 GLY A O 1
ATOM 2134 N N . HIS A 1 268 ? -10.096 2.629 15.277 1.00 91.19 268 HIS A N 1
ATOM 2135 C CA . HIS A 1 268 ? -9.345 3.618 16.054 1.00 91.19 268 HIS A CA 1
ATOM 2136 C C . HIS A 1 268 ? -8.734 4.696 15.154 1.00 91.19 268 HIS A C 1
ATOM 2138 O O . HIS A 1 268 ? -8.936 5.891 15.366 1.00 91.19 268 HIS A O 1
ATOM 2144 N N . ALA A 1 269 ? -8.031 4.270 14.102 1.00 92.00 269 ALA A N 1
ATOM 2145 C CA . ALA A 1 269 ? -7.352 5.178 13.192 1.00 92.00 269 ALA A CA 1
ATOM 2146 C C . ALA A 1 269 ? -8.309 6.091 12.422 1.00 92.00 269 ALA A C 1
ATOM 2148 O O . ALA A 1 269 ? -8.000 7.258 12.190 1.00 92.00 269 ALA A O 1
ATOM 2149 N N . THR A 1 270 ? -9.479 5.572 12.050 1.00 94.94 270 THR A N 1
ATOM 2150 C CA . THR A 1 270 ? -10.528 6.341 11.378 1.00 94.94 270 THR A CA 1
ATOM 2151 C C . THR A 1 270 ? -11.107 7.387 12.325 1.00 94.94 270 THR A C 1
ATOM 2153 O O . THR A 1 270 ? -11.192 8.553 11.948 1.00 94.94 270 THR A O 1
ATOM 2156 N N . TRP A 1 271 ? -11.447 7.004 13.563 1.00 93.19 271 TRP A N 1
ATOM 2157 C CA . TRP A 1 271 ? -11.927 7.937 14.589 1.00 93.19 271 TRP A CA 1
ATOM 2158 C C . TRP A 1 271 ? -10.927 9.075 14.819 1.00 93.19 271 TRP A C 1
ATOM 2160 O O . TRP A 1 271 ? -11.290 10.249 14.718 1.00 93.19 271 TRP A O 1
ATOM 2170 N N . PHE A 1 272 ? -9.654 8.739 15.025 1.00 88.75 272 PHE A N 1
ATOM 2171 C CA . PHE A 1 272 ? -8.626 9.735 15.298 1.00 88.75 272 PHE A CA 1
ATOM 2172 C C . PHE A 1 272 ? -8.358 10.651 14.092 1.00 88.75 272 PHE A C 1
ATOM 2174 O O . PHE A 1 272 ? -8.208 11.864 14.249 1.00 88.75 272 PHE A O 1
ATOM 2181 N N . ALA A 1 273 ? -8.347 10.109 12.868 1.00 91.00 273 ALA A N 1
ATOM 2182 C CA . ALA A 1 273 ? -8.196 10.906 11.649 1.00 91.00 273 ALA A CA 1
ATOM 2183 C C . ALA A 1 273 ? -9.345 11.917 11.474 1.00 91.00 273 ALA A C 1
ATOM 2185 O O . ALA A 1 273 ? -9.096 13.079 11.143 1.00 91.00 273 ALA A O 1
ATOM 2186 N N . ILE A 1 274 ? -10.590 11.506 11.747 1.00 92.25 274 ILE A N 1
ATOM 2187 C CA . ILE A 1 274 ? -11.757 12.400 11.741 1.00 92.25 274 ILE A CA 1
ATOM 2188 C C . ILE A 1 274 ? -11.610 13.479 12.815 1.00 92.25 274 ILE A C 1
ATOM 2190 O O . ILE A 1 274 ? -11.809 14.658 12.524 1.00 92.25 274 ILE A O 1
ATOM 2194 N N . TYR A 1 275 ? -11.251 13.090 14.040 1.00 87.69 275 TYR A N 1
ATOM 2195 C CA . TYR A 1 275 ? -11.096 14.016 15.158 1.00 87.69 275 TYR A CA 1
ATOM 2196 C C . TYR A 1 275 ? -10.047 15.098 14.853 1.00 87.69 275 TYR A C 1
ATOM 2198 O O . TYR A 1 275 ? -10.336 16.293 14.948 1.00 87.69 275 TYR A O 1
ATOM 2206 N N . ASN A 1 276 ? -8.869 14.707 14.357 1.00 85.25 276 ASN A N 1
ATOM 2207 C CA . ASN A 1 276 ? -7.821 15.649 13.956 1.00 85.25 276 ASN A CA 1
ATOM 2208 C C . ASN A 1 276 ? -8.226 16.564 12.790 1.00 85.25 276 ASN A C 1
ATOM 2210 O O . ASN A 1 276 ? -7.741 17.693 12.705 1.00 85.25 276 ASN A O 1
ATOM 2214 N N . ALA A 1 277 ? -9.094 16.102 11.887 1.00 85.56 277 ALA A N 1
ATOM 2215 C CA . ALA A 1 277 ? -9.628 16.930 10.806 1.00 85.56 277 ALA A CA 1
ATOM 2216 C C . ALA A 1 277 ? -10.669 17.956 11.299 1.00 85.56 277 ALA A C 1
ATOM 2218 O O . ALA A 1 277 ? -10.872 18.987 10.651 1.00 85.56 277 ALA A O 1
ATOM 2219 N N . LEU A 1 278 ? -11.330 17.678 12.429 1.00 83.44 278 LEU A N 1
ATOM 2220 C CA . LEU A 1 278 ? -12.333 18.545 13.051 1.00 83.44 278 LEU A CA 1
ATOM 2221 C C . LEU A 1 278 ? -11.736 19.531 14.059 1.00 83.44 278 LEU A C 1
ATOM 2223 O O . LEU A 1 278 ? -12.305 20.612 14.241 1.00 83.44 278 LEU A O 1
ATOM 2227 N N . GLU A 1 279 ? -10.610 19.196 14.695 1.00 79.62 279 GLU A N 1
ATOM 2228 C CA . GLU A 1 279 ? -9.960 20.093 15.645 1.00 79.62 279 GLU A CA 1
ATOM 2229 C C . GLU A 1 279 ? -9.511 21.403 14.964 1.00 79.62 279 GLU A C 1
ATOM 2231 O O . GLU A 1 279 ? -8.718 21.395 14.013 1.00 79.62 279 GLU A O 1
ATOM 2236 N N . PRO A 1 280 ? -9.965 22.571 15.456 1.00 65.81 280 PRO A N 1
ATOM 2237 C CA . PRO A 1 280 ? -9.465 23.847 14.977 1.00 65.81 280 PRO A CA 1
ATOM 2238 C C . PRO A 1 280 ? -7.999 23.973 15.403 1.00 65.81 280 PRO A C 1
ATOM 2240 O O . PRO A 1 280 ? -7.713 24.188 16.578 1.00 65.81 280 PRO A O 1
ATOM 2243 N N . ARG A 1 281 ? -7.056 23.839 14.455 1.00 66.62 281 ARG A N 1
ATOM 2244 C CA . ARG A 1 281 ? -5.614 24.047 14.691 1.00 66.62 281 ARG A CA 1
ATOM 2245 C C . ARG A 1 281 ? -5.394 25.418 15.343 1.00 66.62 281 ARG A C 1
ATOM 2247 O O . ARG A 1 281 ? -5.353 26.440 14.663 1.00 66.62 281 ARG A O 1
ATOM 2254 N N . SER A 1 282 ? -5.271 25.451 16.669 1.00 58.84 282 SER A N 1
ATOM 2255 C CA . SER A 1 282 ? -5.549 26.663 17.449 1.00 58.84 282 SER A CA 1
ATOM 2256 C C . SER A 1 282 ? -4.440 27.720 17.455 1.00 58.84 282 SER A C 1
ATOM 2258 O O . SER A 1 282 ? -4.562 28.705 18.177 1.00 58.84 282 SER A O 1
ATOM 2260 N N . ARG A 1 283 ? -3.342 27.581 16.693 1.00 54.62 283 ARG A N 1
ATOM 2261 C CA . ARG A 1 283 ? -2.126 28.354 17.022 1.00 54.62 283 ARG A CA 1
ATOM 2262 C C . ARG A 1 283 ? -1.364 29.103 15.943 1.00 54.62 283 ARG A C 1
ATOM 2264 O O . ARG A 1 283 ? -0.366 29.728 16.291 1.00 54.62 283 ARG A O 1
ATOM 2271 N N . ARG A 1 284 ? -1.824 29.203 14.694 1.00 52.59 284 ARG A N 1
ATOM 2272 C CA . ARG A 1 284 ? -1.256 30.222 13.787 1.00 52.59 284 ARG A CA 1
ATOM 2273 C C . ARG A 1 284 ? -2.349 31.041 13.119 1.00 52.59 284 ARG A C 1
ATOM 2275 O O . ARG A 1 284 ? -3.113 30.555 12.296 1.00 52.59 284 ARG A O 1
ATOM 2282 N N . LYS A 1 285 ? -2.415 32.284 13.601 1.00 56.16 285 LYS A N 1
ATOM 2283 C CA . LYS A 1 285 ? -3.267 33.396 13.188 1.00 56.16 285 LYS A CA 1
ATOM 2284 C C . LYS A 1 285 ? -3.488 33.417 11.678 1.00 56.16 285 LYS A C 1
ATOM 2286 O O . LYS A 1 285 ? -2.524 33.336 10.930 1.00 56.16 285 LYS A O 1
ATOM 2291 N N . MET A 1 286 ? -4.756 33.632 11.319 1.00 55.38 286 MET A N 1
ATOM 2292 C CA . MET A 1 286 ? -5.220 34.259 10.081 1.00 55.38 286 MET A CA 1
ATOM 2293 C C . MET A 1 286 ? -4.571 33.727 8.803 1.00 55.38 286 MET A C 1
ATOM 2295 O O . MET A 1 286 ? -3.523 34.213 8.425 1.00 55.38 286 MET A O 1
ATOM 2299 N N . VAL A 1 287 ? -5.242 32.821 8.090 1.00 51.38 287 VAL A N 1
ATOM 2300 C CA . VAL A 1 287 ? -5.575 32.999 6.664 1.00 51.38 287 VAL A CA 1
ATOM 2301 C C . VAL A 1 287 ? -6.590 31.913 6.284 1.00 51.38 287 VAL A C 1
ATOM 2303 O O . VAL A 1 287 ? -6.331 30.719 6.401 1.00 51.38 287 VAL A O 1
ATOM 2306 N N . SER A 1 288 ? -7.741 32.387 5.809 1.00 55.22 288 SER A N 1
ATOM 2307 C CA . SER A 1 288 ? -8.824 31.662 5.137 1.00 55.22 288 SER A CA 1
ATOM 2308 C C . SER A 1 288 ? -9.644 30.680 5.977 1.00 55.22 288 SER A C 1
ATOM 2310 O O . SER A 1 288 ? -9.196 29.605 6.365 1.00 55.22 288 SER A O 1
ATOM 2312 N N . ALA A 1 289 ? -10.922 31.031 6.152 1.00 55.41 289 ALA A N 1
ATOM 2313 C CA . ALA A 1 289 ? -11.996 30.145 6.577 1.00 55.41 289 ALA A CA 1
ATOM 2314 C C . ALA A 1 289 ? -12.146 28.976 5.584 1.00 55.41 289 ALA A C 1
ATOM 2316 O O . ALA A 1 289 ? -13.006 28.986 4.703 1.00 55.41 289 ALA A O 1
ATOM 2317 N N . ARG A 1 290 ? -11.283 27.959 5.687 1.00 58.06 290 ARG A N 1
ATOM 2318 C CA . ARG A 1 290 ? -11.525 26.672 5.038 1.00 58.06 290 ARG A CA 1
ATOM 2319 C C . ARG A 1 290 ? -12.825 26.131 5.621 1.00 58.06 290 ARG A C 1
ATOM 2321 O O . ARG A 1 290 ? -12.938 25.964 6.835 1.00 58.06 290 ARG A O 1
ATOM 2328 N N . ARG A 1 291 ? -13.820 25.909 4.752 1.00 65.50 291 ARG A N 1
ATOM 2329 C CA . ARG A 1 291 ? -15.039 25.171 5.102 1.00 65.50 291 ARG A CA 1
ATOM 2330 C C . ARG A 1 291 ? -14.614 23.907 5.844 1.00 65.50 291 ARG A C 1
ATOM 2332 O O . ARG A 1 291 ? -13.706 23.217 5.379 1.00 65.50 291 ARG A O 1
ATOM 2339 N N . ARG A 1 292 ? -15.237 23.643 6.997 1.00 66.50 292 ARG A N 1
ATOM 2340 C CA . ARG A 1 292 ? -14.993 22.409 7.751 1.00 66.50 292 ARG A CA 1
ATOM 2341 C C . ARG A 1 292 ? -15.138 21.232 6.779 1.00 66.50 292 ARG A C 1
ATOM 2343 O O . ARG A 1 292 ? -16.147 21.204 6.068 1.00 66.50 292 ARG A O 1
ATOM 2350 N N . PRO A 1 293 ? -14.153 20.324 6.696 1.00 71.81 293 PRO A N 1
ATOM 2351 C CA . PRO A 1 293 ? -14.243 19.189 5.793 1.00 71.81 293 PRO A CA 1
ATOM 2352 C C . PRO A 1 293 ? -15.514 18.405 6.123 1.00 71.81 293 PRO A C 1
ATOM 2354 O O . PRO A 1 293 ? -15.785 18.080 7.283 1.00 71.81 293 PRO A O 1
ATOM 2357 N N . GLN A 1 294 ? -16.345 18.175 5.108 1.00 87.31 294 GLN A N 1
ATOM 2358 C CA . GLN A 1 294 ? -17.566 17.405 5.270 1.00 87.31 294 GLN A CA 1
ATOM 2359 C C . GLN A 1 294 ? -17.172 15.936 5.412 1.00 87.31 294 GLN A C 1
ATOM 2361 O O . GLN A 1 294 ? -16.918 15.248 4.431 1.00 87.31 294 GLN A O 1
ATOM 2366 N N . VAL A 1 295 ? -17.089 15.467 6.655 1.00 90.88 295 VAL A N 1
ATOM 2367 C CA . VAL A 1 295 ? -16.772 14.066 6.949 1.00 90.88 295 VAL A CA 1
ATOM 2368 C C . VAL A 1 295 ? -17.877 13.175 6.378 1.00 90.88 295 VAL A C 1
ATOM 2370 O O . VAL A 1 295 ? -19.048 13.349 6.729 1.00 90.88 295 VAL A O 1
ATOM 2373 N N . ARG A 1 296 ? -17.494 12.227 5.517 1.00 95.00 296 ARG A N 1
ATOM 2374 C CA . ARG A 1 296 ? -18.377 11.193 4.954 1.00 95.00 296 ARG A CA 1
ATOM 2375 C C . ARG A 1 296 ? -19.043 10.387 6.074 1.00 95.00 296 ARG A C 1
ATOM 2377 O O . ARG A 1 296 ? -18.408 10.089 7.086 1.00 95.00 296 ARG A O 1
ATOM 2384 N N . VAL A 1 297 ? -20.316 10.037 5.894 1.00 95.81 297 VAL A N 1
ATOM 2385 C CA . VAL A 1 297 ? -21.107 9.321 6.914 1.00 95.81 297 VAL A CA 1
ATOM 2386 C C . VAL A 1 297 ? -20.492 7.953 7.202 1.00 95.81 297 VAL A C 1
ATOM 2388 O O . VAL A 1 297 ? -20.371 7.559 8.352 1.00 95.81 297 VAL A O 1
ATOM 2391 N N . GLU A 1 298 ? -19.964 7.298 6.177 1.00 97.56 298 GLU A N 1
ATOM 2392 C CA . GLU A 1 298 ? -19.356 5.977 6.261 1.00 97.56 298 GLU A CA 1
ATOM 2393 C C . GLU A 1 298 ? -18.108 5.953 7.157 1.00 97.56 298 GLU A C 1
ATOM 2395 O O . GLU A 1 298 ? -17.850 4.960 7.835 1.00 97.56 298 GLU A O 1
ATOM 2400 N N . PHE A 1 299 ? -17.334 7.045 7.197 1.00 96.25 299 PHE A N 1
ATOM 2401 C CA . PHE A 1 299 ? -16.212 7.165 8.131 1.00 96.25 299 PHE A CA 1
ATOM 2402 C C . PHE A 1 299 ? -16.703 7.333 9.571 1.00 96.25 299 PHE A C 1
ATOM 2404 O O . PHE A 1 299 ? -16.116 6.752 10.484 1.00 96.25 299 PHE A O 1
ATOM 2411 N N . ARG A 1 300 ? -17.800 8.078 9.777 1.00 94.56 300 ARG A N 1
ATOM 2412 C CA . ARG A 1 300 ? -18.428 8.209 11.099 1.00 94.56 300 ARG A CA 1
ATOM 2413 C C . ARG A 1 300 ? -18.962 6.874 11.585 1.00 94.56 300 ARG A C 1
ATOM 2415 O O . ARG A 1 300 ? -18.687 6.523 12.718 1.00 94.56 300 ARG A O 1
ATOM 2422 N N . ASP A 1 301 ? -19.611 6.095 10.726 1.00 96.25 301 ASP A N 1
ATOM 2423 C CA . ASP A 1 301 ? -20.134 4.778 11.100 1.00 96.25 301 ASP A CA 1
ATOM 2424 C C . ASP A 1 301 ? -19.023 3.841 11.602 1.00 96.25 301 ASP A C 1
ATOM 2426 O O . ASP A 1 301 ? -19.205 3.134 12.596 1.00 96.25 301 ASP A O 1
ATOM 2430 N N . ILE A 1 302 ? -17.854 3.861 10.947 1.00 96.56 302 ILE A N 1
ATOM 2431 C CA . ILE A 1 302 ? -16.670 3.094 11.364 1.00 96.56 302 ILE A CA 1
ATOM 2432 C C . ILE A 1 302 ? -16.125 3.608 12.705 1.00 96.56 302 ILE A C 1
ATOM 2434 O O . ILE A 1 302 ? -15.858 2.811 13.606 1.00 96.56 302 ILE A O 1
ATOM 2438 N N . ALA A 1 303 ? -15.989 4.926 12.863 1.00 93.38 303 ALA A N 1
ATOM 2439 C CA . ALA A 1 303 ? -15.534 5.537 14.111 1.00 93.38 303 ALA A CA 1
ATOM 2440 C C . ALA A 1 303 ? -16.503 5.270 15.281 1.00 93.38 303 ALA A C 1
ATOM 2442 O O . ALA A 1 303 ? -16.083 4.942 16.387 1.00 93.38 303 ALA A O 1
ATOM 2443 N N . ASP A 1 304 ? -17.809 5.342 15.037 1.00 91.56 304 ASP A N 1
ATOM 2444 C CA . ASP A 1 304 ? -18.871 5.079 16.011 1.00 91.56 304 ASP A CA 1
ATOM 2445 C C . ASP A 1 304 ? -18.925 3.611 16.411 1.00 91.56 304 ASP A C 1
ATOM 2447 O O . ASP A 1 304 ? -19.266 3.276 17.547 1.00 91.56 304 ASP A O 1
ATOM 2451 N N . LEU A 1 305 ? -18.621 2.709 15.478 1.00 93.38 305 LEU A N 1
ATOM 2452 C CA . LEU A 1 305 ? -18.481 1.294 15.785 1.00 93.38 305 LEU A CA 1
ATOM 2453 C C . LEU A 1 305 ? -17.289 1.055 16.717 1.00 93.38 305 LEU A C 1
ATOM 2455 O O . LEU A 1 305 ? -17.455 0.377 17.725 1.00 93.38 305 LEU A O 1
ATOM 2459 N N . TYR A 1 306 ? -16.140 1.678 16.442 1.00 91.31 306 TYR A N 1
ATOM 2460 C CA . TYR A 1 306 ? -14.974 1.617 17.327 1.00 91.31 306 TYR A CA 1
ATOM 2461 C C . TYR A 1 306 ? -15.277 2.155 18.730 1.00 91.31 306 TYR A C 1
ATOM 2463 O O . TYR A 1 306 ? -14.999 1.479 19.716 1.00 91.31 306 TYR A O 1
ATOM 2471 N N . ARG A 1 307 ? -15.926 3.322 18.841 1.00 87.25 307 ARG A N 1
ATOM 2472 C CA . ARG A 1 307 ? -16.319 3.887 20.145 1.00 87.25 307 ARG A CA 1
ATOM 2473 C C . ARG A 1 307 ? -17.208 2.934 20.941 1.00 87.25 307 ARG A C 1
ATOM 2475 O O . ARG A 1 307 ? -16.998 2.738 22.136 1.00 87.25 307 ARG A O 1
ATOM 2482 N N . ARG A 1 308 ? -18.179 2.305 20.273 1.00 87.31 308 ARG A N 1
ATOM 2483 C CA . ARG A 1 308 ? -19.039 1.283 20.888 1.00 87.31 308 ARG A CA 1
ATOM 2484 C C . ARG A 1 308 ? -18.244 0.064 21.345 1.00 87.31 308 ARG A C 1
ATOM 2486 O O . ARG A 1 308 ? -18.523 -0.436 22.430 1.00 87.31 308 ARG A O 1
ATOM 2493 N N . ASP A 1 309 ? -17.256 -0.372 20.569 1.00 86.94 309 ASP A N 1
ATOM 2494 C CA . ASP A 1 309 ? -16.379 -1.484 20.942 1.00 86.94 309 ASP A CA 1
ATOM 2495 C C . ASP A 1 309 ? -15.535 -1.143 22.183 1.00 86.94 309 ASP A C 1
ATOM 2497 O O . ASP A 1 309 ? -15.495 -1.936 23.120 1.00 86.94 309 ASP A O 1
ATOM 2501 N N . CYS A 1 310 ? -14.958 0.062 22.269 1.00 82.50 310 CYS A N 1
ATOM 2502 C CA . CYS A 1 310 ? -14.212 0.514 23.453 1.00 82.50 310 CYS A CA 1
ATOM 2503 C C . CYS A 1 310 ? -15.080 0.586 24.714 1.00 82.50 310 CYS A C 1
ATOM 2505 O O . CYS A 1 310 ? -14.657 0.196 25.805 1.00 82.50 310 CYS A O 1
ATOM 2507 N N . ILE A 1 311 ? -16.307 1.093 24.576 1.00 83.81 311 ILE A N 1
ATOM 2508 C CA . ILE A 1 311 ? -17.283 1.117 25.668 1.00 83.81 311 ILE A CA 1
ATOM 2509 C C . ILE A 1 311 ? -17.611 -0.321 26.088 1.00 83.81 311 ILE A C 1
ATOM 2511 O O . ILE A 1 311 ? -17.576 -0.647 27.275 1.00 83.81 311 ILE A O 1
ATOM 2515 N N . TRP A 1 312 ? -17.871 -1.199 25.118 1.00 85.50 312 TRP A N 1
ATOM 2516 C CA . TRP A 1 312 ? -18.173 -2.602 25.371 1.00 85.50 312 TRP A CA 1
ATOM 2517 C C . TRP A 1 312 ? -17.035 -3.323 26.097 1.00 85.50 312 TRP A C 1
ATOM 2519 O O . TRP A 1 312 ? -17.303 -4.041 27.054 1.00 85.50 312 TRP A O 1
ATOM 2529 N N . GLU A 1 313 ? -15.773 -3.095 25.733 1.00 82.94 313 GLU A N 1
ATOM 2530 C CA . GLU A 1 313 ? -14.619 -3.707 26.407 1.00 82.94 313 GLU A CA 1
ATOM 2531 C C . GLU A 1 313 ? -14.545 -3.373 27.905 1.00 82.94 313 GLU A C 1
ATOM 2533 O O . GLU A 1 313 ? -14.127 -4.217 28.703 1.00 82.94 313 GLU A O 1
ATOM 2538 N N . ARG A 1 314 ? -14.990 -2.177 28.310 1.00 79.81 314 ARG A N 1
ATOM 2539 C CA . ARG A 1 314 ? -15.070 -1.773 29.725 1.00 79.81 314 ARG A CA 1
ATOM 2540 C C . ARG A 1 314 ? -16.305 -2.350 30.416 1.00 79.81 314 ARG A C 1
ATOM 2542 O O . ARG A 1 314 ? -16.251 -2.731 31.583 1.00 79.81 314 ARG A O 1
ATOM 2549 N N . MET A 1 315 ? -17.417 -2.452 29.692 1.00 84.94 315 MET A N 1
ATOM 2550 C CA . MET A 1 315 ? -18.696 -2.909 30.238 1.00 84.94 315 MET A CA 1
ATOM 2551 C C . MET A 1 315 ? -18.839 -4.433 30.274 1.00 84.94 315 MET A C 1
ATOM 2553 O O . MET A 1 315 ? -19.586 -4.953 31.102 1.00 84.94 315 MET A O 1
ATOM 2557 N N . GLN A 1 316 ? -18.121 -5.169 29.424 1.00 88.06 316 GLN A N 1
ATOM 2558 C CA . GLN A 1 316 ? -18.268 -6.619 29.281 1.00 88.06 316 GLN A CA 1
ATOM 2559 C C . GLN A 1 316 ? -18.070 -7.354 30.608 1.00 88.06 316 GLN A C 1
ATOM 2561 O O . GLN A 1 316 ? -18.790 -8.306 30.877 1.00 88.06 316 GLN A O 1
ATOM 2566 N N . LEU A 1 317 ? -17.155 -6.893 31.470 1.00 84.50 317 LEU A N 1
ATOM 2567 C CA . LEU A 1 317 ? -16.916 -7.496 32.783 1.00 84.50 317 LEU A CA 1
ATOM 2568 C C . LEU A 1 317 ? -18.147 -7.384 33.683 1.00 84.50 317 LEU A C 1
ATOM 2570 O O . LEU A 1 317 ? -18.503 -8.346 34.351 1.00 84.50 317 LEU A O 1
ATOM 2574 N N . VAL A 1 318 ? -18.841 -6.246 33.651 1.00 86.44 318 VAL A N 1
ATOM 2575 C CA . VAL A 1 318 ? -20.070 -6.021 34.423 1.00 86.44 318 VAL A CA 1
ATOM 2576 C C . VAL A 1 318 ? -21.165 -6.990 33.970 1.00 86.44 318 VAL A C 1
ATOM 2578 O O . VAL A 1 318 ? -21.837 -7.609 34.796 1.00 86.44 318 VAL A O 1
ATOM 2581 N N . PHE A 1 319 ? -21.305 -7.178 32.655 1.00 88.12 319 PHE A N 1
ATOM 2582 C CA . PHE A 1 319 ? -22.234 -8.153 32.084 1.00 88.12 319 PHE A CA 1
ATOM 2583 C C . PHE A 1 319 ? -21.820 -9.594 32.405 1.00 88.12 319 PHE A C 1
ATOM 2585 O O . PHE A 1 319 ? -22.663 -10.391 32.806 1.00 88.12 319 PHE A O 1
ATOM 2592 N N . LEU A 1 320 ? -20.536 -9.932 32.289 1.00 88.00 320 LEU A N 1
ATOM 2593 C CA . LEU A 1 320 ? -20.016 -11.256 32.625 1.00 88.00 320 LEU A CA 1
ATOM 2594 C C . LEU A 1 320 ? -20.219 -11.585 34.102 1.00 88.00 320 LEU A C 1
ATOM 2596 O O . LEU A 1 320 ? -20.575 -12.714 34.398 1.00 88.00 320 LEU A O 1
ATOM 2600 N N . ILE A 1 321 ? -20.050 -10.626 35.018 1.00 86.25 321 ILE A N 1
ATOM 2601 C CA . ILE A 1 321 ? -20.332 -10.819 36.446 1.00 86.25 321 ILE A CA 1
ATOM 2602 C C . ILE A 1 321 ? -21.833 -11.039 36.657 1.00 86.25 321 ILE A C 1
ATOM 2604 O O . ILE A 1 321 ? -22.203 -11.984 37.347 1.00 86.25 321 ILE A O 1
ATOM 2608 N N . ARG A 1 322 ? -22.706 -10.230 36.035 1.00 87.56 322 ARG A N 1
ATOM 2609 C CA . ARG A 1 322 ? -24.169 -10.390 36.148 1.00 87.56 322 ARG A CA 1
ATOM 2610 C C . ARG A 1 322 ? -24.645 -11.758 35.663 1.00 87.56 322 ARG A C 1
ATOM 2612 O O . ARG A 1 322 ? -25.464 -12.387 36.319 1.00 87.56 322 ARG A O 1
ATOM 2619 N N . TYR A 1 323 ? -24.147 -12.194 34.508 1.00 86.06 323 TYR A N 1
ATOM 2620 C CA . TYR A 1 323 ? -24.576 -13.423 33.837 1.00 86.06 323 TYR A CA 1
ATOM 2621 C C . TYR A 1 323 ? -23.635 -14.605 34.077 1.00 86.06 323 TYR A C 1
ATOM 2623 O O . TYR A 1 323 ? -23.784 -15.639 33.421 1.00 86.06 323 TYR A O 1
ATOM 2631 N N . ALA A 1 324 ? -22.669 -14.475 34.993 1.00 83.25 324 ALA A N 1
ATOM 2632 C CA . ALA A 1 324 ? -21.795 -15.572 35.374 1.00 83.25 324 ALA A CA 1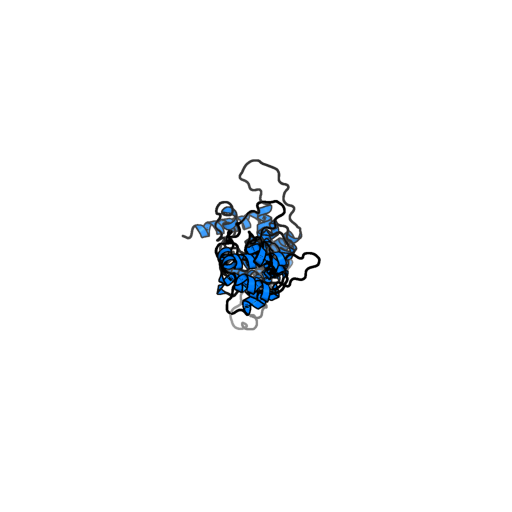
ATOM 2633 C C . ALA A 1 324 ? -22.696 -16.718 35.846 1.00 83.25 324 ALA A C 1
ATOM 2635 O O . ALA A 1 324 ? -23.412 -16.556 36.837 1.00 83.25 324 ALA A O 1
ATOM 2636 N N . PRO A 1 325 ? -22.722 -17.862 35.140 1.00 66.56 325 PRO A N 1
ATOM 2637 C CA . PRO A 1 325 ? -23.622 -18.935 35.504 1.00 66.56 325 PRO A CA 1
ATOM 2638 C C . PRO A 1 325 ? -23.279 -19.384 36.923 1.00 66.56 325 PRO A C 1
ATOM 2640 O O . PRO A 1 325 ? -22.102 -19.540 37.256 1.00 66.56 325 PRO A O 1
ATOM 2643 N N . GLU A 1 326 ? -24.296 -19.673 37.733 1.00 65.31 326 GLU A N 1
ATOM 2644 C CA . GLU A 1 326 ? -24.188 -20.211 39.100 1.00 65.31 326 GLU A CA 1
ATOM 2645 C C . GLU A 1 326 ? -23.539 -21.615 39.156 1.00 65.31 326 GLU A C 1
ATOM 2647 O O . GLU A 1 326 ? -23.763 -22.401 40.073 1.00 65.31 326 GLU A O 1
ATOM 2652 N N . ARG A 1 327 ? -22.704 -21.978 38.176 1.00 56.22 327 ARG A N 1
ATOM 2653 C CA . ARG A 1 327 ? -21.995 -23.256 38.067 1.00 56.22 327 ARG A CA 1
ATOM 2654 C C . ARG A 1 327 ? -21.117 -23.564 39.283 1.00 56.22 327 ARG A C 1
ATOM 2656 O O . ARG A 1 327 ? -20.807 -24.732 39.490 1.00 56.22 327 ARG A O 1
ATOM 2663 N N . SER A 1 328 ? -20.785 -22.576 40.115 1.00 53.78 328 SER A N 1
ATOM 2664 C CA . SER A 1 328 ? -20.077 -22.796 41.384 1.00 53.78 328 SER A CA 1
ATOM 2665 C C . SER A 1 328 ? -20.992 -23.239 42.543 1.00 53.78 328 SER A C 1
ATOM 2667 O O . SER A 1 328 ? -20.527 -23.883 43.479 1.00 53.78 328 SER A O 1
ATOM 2669 N N . GLN A 1 329 ? -22.311 -23.004 42.483 1.00 56.06 329 GLN A N 1
ATOM 2670 C CA . GLN A 1 329 ? -23.218 -23.296 43.609 1.00 56.06 329 GLN A CA 1
ATOM 2671 C C . GLN A 1 329 ? -23.448 -24.798 43.862 1.00 56.06 329 GLN A C 1
ATOM 2673 O O . GLN A 1 329 ? -23.903 -25.183 44.939 1.00 56.06 329 GLN A O 1
ATOM 2678 N N . LYS A 1 330 ? -23.122 -25.685 42.908 1.00 57.12 330 LYS A N 1
ATOM 2679 C CA . LYS A 1 330 ? -23.293 -27.139 43.097 1.00 57.12 330 LYS A CA 1
ATOM 2680 C C . LYS A 1 330 ? -22.155 -27.820 43.870 1.00 57.12 330 LYS A C 1
ATOM 2682 O O . LYS A 1 330 ? -22.381 -28.925 44.354 1.00 57.12 330 LYS A O 1
ATOM 2687 N N . MET A 1 331 ? -20.979 -27.200 44.032 1.00 56.66 331 MET A N 1
ATOM 2688 C CA . MET A 1 331 ? -19.835 -27.830 4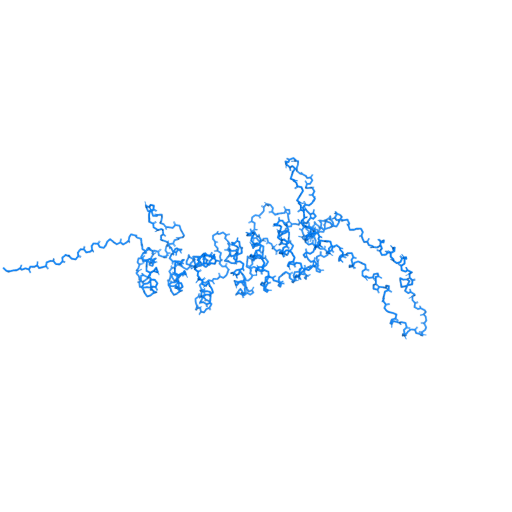4.724 1.00 56.66 331 MET A CA 1
ATOM 2689 C C . MET A 1 331 ? -19.654 -27.415 46.192 1.00 56.66 331 MET A C 1
ATOM 2691 O O . MET A 1 331 ? -18.873 -28.028 46.912 1.00 56.66 331 MET A O 1
ATOM 2695 N N . THR A 1 332 ? -20.405 -26.432 46.679 1.00 54.53 332 THR A N 1
ATOM 2696 C CA . THR A 1 332 ? -20.167 -25.785 47.982 1.00 54.53 332 THR A CA 1
ATOM 2697 C C . THR A 1 332 ? -21.358 -25.894 48.930 1.00 54.53 332 THR A C 1
ATOM 2699 O O . THR A 1 332 ? -21.629 -25.010 49.736 1.00 54.53 332 THR A O 1
ATOM 2702 N N . LYS A 1 333 ? -22.059 -27.034 48.896 1.00 58.00 333 LYS A N 1
ATOM 2703 C CA . LYS A 1 333 ? -23.076 -27.365 49.910 1.00 58.00 333 LYS A CA 1
ATOM 2704 C C . LYS A 1 333 ? -22.495 -27.658 51.300 1.00 58.00 333 LYS A C 1
ATOM 2706 O O . LYS A 1 333 ? -23.258 -27.748 52.254 1.00 58.00 333 LYS A O 1
ATOM 2711 N N . ASN A 1 334 ? -21.173 -27.764 51.444 1.00 59.47 334 ASN A N 1
ATOM 2712 C CA . ASN A 1 334 ? -20.537 -28.077 52.720 1.00 59.47 334 ASN A CA 1
ATOM 2713 C C . ASN A 1 334 ? -19.630 -26.933 53.200 1.00 59.47 334 ASN A C 1
ATOM 2715 O O . ASN A 1 334 ? -18.485 -26.828 52.779 1.00 59.47 334 ASN A O 1
ATOM 2719 N N . LYS A 1 335 ? -20.158 -26.176 54.173 1.00 57.97 335 LYS A N 1
ATOM 2720 C CA . LYS A 1 335 ? -19.473 -25.299 55.147 1.00 57.97 335 LYS A CA 1
ATOM 2721 C C . LYS A 1 335 ? -19.009 -23.913 54.655 1.00 57.97 335 LYS A C 1
ATOM 2723 O O . LYS A 1 335 ? -17.915 -23.759 54.135 1.00 57.97 335 LYS A O 1
ATOM 2728 N N . GLY A 1 336 ? -19.808 -22.895 54.999 1.00 63.44 336 GLY A N 1
ATOM 2729 C CA . GLY A 1 336 ? -19.431 -21.472 55.007 1.00 63.44 336 GLY A CA 1
ATOM 2730 C C . GLY A 1 336 ? -19.949 -20.708 53.789 1.00 63.44 336 GLY A C 1
ATOM 2731 O O . GLY A 1 336 ? -19.487 -20.945 52.682 1.00 63.44 336 GLY A O 1
ATOM 2732 N N . GLY A 1 337 ? -20.941 -19.831 53.991 1.00 62.50 337 GLY A N 1
ATOM 2733 C CA . GLY A 1 337 ? -21.694 -19.156 52.927 1.00 62.50 337 GLY A CA 1
ATOM 2734 C C . GLY A 1 337 ? -20.813 -18.455 51.891 1.00 62.50 337 GLY A C 1
ATOM 2735 O O . GLY A 1 337 ? -19.920 -17.686 52.240 1.00 62.50 337 GLY A O 1
ATOM 2736 N N . LEU A 1 338 ? -21.077 -18.722 50.610 1.00 59.75 338 LEU A N 1
ATOM 2737 C CA . LEU A 1 338 ? -20.432 -17.996 49.519 1.00 59.75 338 LEU A CA 1
ATOM 2738 C C . LEU A 1 338 ? -20.938 -16.553 49.439 1.00 59.75 338 LEU A C 1
ATOM 2740 O O . LEU A 1 338 ? -22.103 -16.297 49.753 1.00 59.75 338 LEU A O 1
ATOM 2744 N N . PRO A 1 339 ? -20.092 -15.628 48.955 1.00 64.56 339 PRO A N 1
ATOM 2745 C CA . PRO A 1 339 ? -20.516 -14.276 48.638 1.00 64.56 339 PRO A CA 1
ATOM 2746 C C . PRO A 1 339 ? -21.642 -14.314 47.599 1.00 64.56 339 PRO A C 1
ATOM 2748 O O . PRO A 1 339 ? -21.475 -14.851 46.501 1.00 64.56 339 PRO A O 1
ATOM 2751 N N . LEU A 1 340 ? -22.792 -13.743 47.966 1.00 73.75 340 LEU A N 1
ATOM 2752 C CA . LEU A 1 340 ? -23.880 -13.433 47.044 1.00 73.75 340 LEU A CA 1
ATOM 2753 C C . LEU A 1 340 ? -23.320 -12.603 45.886 1.00 73.75 340 LEU A C 1
ATOM 2755 O O . LEU A 1 340 ? -22.599 -11.625 46.101 1.00 73.75 340 LEU A O 1
ATOM 2759 N N . ASN A 1 341 ? -23.642 -12.987 44.652 1.00 81.69 341 ASN A N 1
ATOM 2760 C CA . ASN A 1 341 ? -23.325 -12.170 43.489 1.00 81.69 341 ASN A CA 1
ATOM 2761 C C . ASN A 1 341 ? -24.311 -11.001 43.441 1.00 81.69 341 ASN A C 1
ATOM 2763 O O . ASN A 1 341 ? -25.324 -11.057 42.748 1.00 81.69 341 ASN A O 1
ATOM 2767 N N . ILE A 1 342 ? -24.002 -9.947 44.198 1.00 83.06 342 ILE A N 1
ATOM 2768 C CA . ILE A 1 342 ? -24.860 -8.768 44.361 1.00 83.06 342 ILE A CA 1
ATOM 2769 C C . ILE A 1 342 ? -25.283 -8.210 42.993 1.00 83.06 342 ILE A C 1
ATOM 2771 O O . ILE A 1 342 ? -26.422 -7.800 42.834 1.00 83.06 342 ILE A O 1
ATOM 2775 N N . VAL A 1 343 ? -24.407 -8.257 41.980 1.00 85.00 343 VAL A N 1
ATOM 2776 C CA . VAL A 1 343 ? -24.672 -7.724 40.631 1.00 85.00 343 VAL A CA 1
ATOM 2777 C C . VAL A 1 343 ? -25.722 -8.542 39.862 1.00 85.00 343 VAL A C 1
ATOM 2779 O O . VAL A 1 343 ? -26.466 -7.976 39.054 1.00 85.00 343 VAL A O 1
ATOM 2782 N N . ALA A 1 344 ? -25.804 -9.853 40.108 1.00 85.75 344 ALA A N 1
ATOM 2783 C CA . ALA A 1 344 ? -26.806 -10.729 39.500 1.00 85.75 344 ALA A CA 1
ATOM 2784 C C . ALA A 1 344 ? -28.213 -10.488 40.071 1.00 85.75 344 ALA A C 1
ATOM 2786 O O . ALA A 1 344 ? -29.193 -10.604 39.341 1.00 85.75 344 ALA A O 1
ATOM 2787 N N . GLU A 1 345 ? -28.312 -10.091 41.343 1.00 87.81 345 GLU A N 1
ATOM 2788 C CA . GLU A 1 345 ? -29.596 -9.842 42.014 1.00 87.81 345 GLU A CA 1
ATOM 2789 C C . GLU A 1 345 ? -30.178 -8.446 41.739 1.00 87.81 345 GLU A C 1
ATOM 2791 O O . GLU A 1 345 ? -31.342 -8.188 42.043 1.00 87.81 345 GLU A O 1
ATOM 2796 N N . ILE A 1 346 ? -29.406 -7.535 41.131 1.00 89.44 346 ILE A N 1
ATOM 2797 C CA . ILE A 1 346 ? -29.889 -6.189 40.797 1.00 89.44 346 ILE A CA 1
ATOM 2798 C C . ILE A 1 346 ? -31.031 -6.285 39.763 1.00 89.44 346 ILE A C 1
ATOM 2800 O O . ILE A 1 346 ? -30.793 -6.782 38.653 1.00 89.44 346 ILE A O 1
ATOM 2804 N N . PRO A 1 347 ? -32.229 -5.727 40.040 1.00 94.56 347 PRO A N 1
ATOM 2805 C CA . PRO A 1 347 ? -33.318 -5.626 39.068 1.00 94.56 347 PRO A CA 1
ATOM 2806 C C . PRO A 1 347 ? -32.879 -4.969 37.756 1.00 94.56 347 PRO A C 1
ATOM 2808 O O . PRO A 1 347 ? -32.114 -4.005 37.771 1.00 94.56 347 PRO A O 1
ATOM 2811 N N . ASP A 1 348 ? -33.406 -5.423 36.616 1.00 91.12 348 ASP A N 1
ATOM 2812 C CA . ASP A 1 348 ? -33.003 -4.935 35.284 1.00 91.12 348 ASP A CA 1
ATOM 2813 C C . ASP A 1 348 ? -33.053 -3.405 35.142 1.00 91.12 348 ASP A C 1
ATOM 2815 O O . ASP A 1 348 ? -32.183 -2.814 34.505 1.00 91.12 348 ASP A O 1
ATOM 2819 N N . ALA A 1 349 ? -34.040 -2.747 35.758 1.00 93.06 349 ALA A N 1
ATOM 2820 C CA . ALA A 1 349 ? -34.158 -1.290 35.742 1.00 93.06 349 ALA A CA 1
ATOM 2821 C C . ALA A 1 349 ? -32.969 -0.596 36.431 1.00 93.06 349 ALA A C 1
ATOM 2823 O O . ALA A 1 349 ? -32.410 0.352 35.884 1.00 93.06 349 ALA A O 1
ATOM 2824 N N . LEU A 1 350 ? -32.545 -1.099 37.595 1.00 88.31 350 LEU A N 1
ATOM 2825 C CA . LEU A 1 350 ? -31.382 -0.580 38.319 1.00 88.31 350 LEU A CA 1
ATOM 2826 C C . LEU A 1 350 ? -30.080 -0.951 37.609 1.00 88.31 350 LEU A C 1
ATOM 2828 O O . LEU A 1 350 ? -29.171 -0.131 37.529 1.00 88.31 350 LEU A O 1
ATOM 2832 N N . PHE A 1 351 ? -30.006 -2.146 37.022 1.00 88.19 351 PHE A N 1
ATOM 2833 C CA . PHE A 1 351 ? -28.842 -2.549 36.244 1.00 88.19 351 PHE A CA 1
ATOM 2834 C C . PHE A 1 351 ? -28.639 -1.656 35.024 1.00 88.19 351 PHE A C 1
ATOM 2836 O O . PHE A 1 351 ? -27.512 -1.263 34.758 1.00 88.19 351 PHE A O 1
ATOM 2843 N N . ARG A 1 352 ? -29.713 -1.265 34.323 1.00 87.69 352 ARG A N 1
ATOM 2844 C CA . ARG A 1 352 ? -29.635 -0.281 33.230 1.00 87.69 352 ARG A CA 1
ATOM 2845 C C . ARG A 1 352 ? -29.071 1.059 33.695 1.00 87.69 352 ARG A C 1
ATOM 2847 O O . ARG A 1 352 ? -28.275 1.636 32.971 1.00 87.69 352 ARG A O 1
ATOM 2854 N N . ILE A 1 353 ? -29.435 1.528 34.890 1.00 86.50 353 ILE A N 1
ATOM 2855 C CA . ILE A 1 353 ? -28.885 2.769 35.460 1.00 86.50 353 ILE A CA 1
ATOM 2856 C C . ILE A 1 353 ? -27.397 2.602 35.780 1.00 86.50 353 ILE A C 1
ATOM 2858 O O . ILE A 1 353 ? -26.604 3.466 35.428 1.00 86.50 353 ILE A O 1
ATOM 2862 N N . VAL A 1 354 ? -27.002 1.480 36.389 1.00 83.19 354 VAL A N 1
ATOM 2863 C CA . VAL A 1 354 ? -25.589 1.168 36.669 1.00 83.19 354 VAL A CA 1
ATOM 2864 C C . VAL A 1 354 ? -24.785 1.085 35.371 1.00 83.19 354 VAL A C 1
ATOM 2866 O O . VAL A 1 354 ? -23.704 1.646 35.282 1.00 83.19 354 VAL A O 1
ATOM 2869 N N . VAL A 1 355 ? -25.323 0.427 34.348 1.00 84.06 355 VAL A N 1
ATOM 2870 C CA . VAL A 1 355 ? -24.743 0.326 33.003 1.00 84.06 355 VAL A CA 1
ATOM 2871 C C . VAL A 1 355 ? -24.609 1.705 32.362 1.00 84.06 355 VAL A C 1
ATOM 2873 O O . VAL A 1 355 ? -23.544 2.003 31.842 1.00 84.06 355 VAL A O 1
ATOM 2876 N N . GLU A 1 356 ? -25.631 2.560 32.429 1.00 84.44 356 GLU A N 1
ATOM 2877 C CA . GLU A 1 356 ? -25.568 3.915 31.865 1.00 84.44 356 GLU A CA 1
ATOM 2878 C C . GLU A 1 356 ? -24.614 4.827 32.652 1.00 84.44 356 GLU A C 1
ATOM 2880 O O . GLU A 1 356 ? -23.969 5.677 32.057 1.00 84.44 356 GLU A O 1
ATOM 2885 N N . PHE A 1 357 ? -24.461 4.617 33.962 1.00 81.12 357 PHE A N 1
ATOM 2886 C CA . PHE A 1 357 ? -23.490 5.331 34.796 1.00 81.12 357 PHE A CA 1
ATOM 2887 C C . PHE A 1 357 ? -22.046 4.861 34.559 1.00 81.12 357 PHE A C 1
ATOM 2889 O O . PHE A 1 357 ? -21.115 5.657 34.569 1.00 81.12 357 PHE A O 1
ATOM 2896 N N . LEU A 1 358 ? -21.849 3.555 34.358 1.00 75.31 358 LEU A N 1
ATOM 2897 C CA . LEU A 1 358 ? -20.540 2.955 34.073 1.00 75.31 358 LEU A CA 1
ATOM 2898 C C . LEU A 1 358 ? -20.127 3.101 32.611 1.00 75.31 358 LEU A C 1
ATOM 2900 O O . LEU A 1 358 ? -18.961 2.874 32.282 1.00 75.31 358 LEU A O 1
ATOM 2904 N N . LYS A 1 359 ? -21.073 3.443 31.734 1.00 75.88 359 LYS A N 1
ATOM 2905 C CA . LYS A 1 359 ? -20.802 3.816 30.356 1.00 75.88 359 LYS A CA 1
ATOM 2906 C C . LYS A 1 359 ? -19.856 5.014 30.408 1.00 75.88 359 LYS A C 1
ATOM 2908 O O . LYS A 1 359 ? -20.251 6.073 30.888 1.00 75.88 359 LYS A O 1
ATOM 2913 N N . PRO A 1 360 ? -18.603 4.858 29.960 1.00 69.12 360 PRO A N 1
ATOM 2914 C CA . PRO A 1 360 ? -17.674 5.967 29.962 1.00 69.12 360 PRO A CA 1
ATOM 2915 C C . PRO A 1 360 ? -18.273 7.098 29.134 1.00 69.12 360 PRO A C 1
ATOM 2917 O O . PRO A 1 360 ? -18.701 6.864 27.999 1.00 69.12 360 PRO A O 1
ATOM 2920 N N . GLU A 1 361 ? -18.274 8.313 29.675 1.00 72.06 361 GLU A N 1
ATOM 2921 C CA . GLU A 1 361 ? -18.388 9.491 28.829 1.00 72.06 361 GLU A CA 1
ATOM 2922 C C . GLU A 1 361 ? -17.143 9.498 27.944 1.00 72.06 361 GLU A C 1
ATOM 2924 O O . GLU A 1 361 ? -16.018 9.684 28.404 1.00 72.06 361 GLU A O 1
ATOM 2929 N N . PHE A 1 362 ? -17.332 9.143 26.675 1.00 65.75 362 PHE A N 1
ATOM 2930 C CA . PHE A 1 362 ? -16.256 9.152 25.700 1.00 65.75 362 PHE A CA 1
ATOM 2931 C C . PHE A 1 362 ? -16.063 10.604 25.264 1.00 65.75 362 PHE A C 1
ATOM 2933 O O . PHE A 1 362 ? -16.625 11.039 24.258 1.00 65.75 362 PHE A O 1
ATOM 2940 N N . ASP A 1 363 ? -15.340 11.377 26.074 1.00 75.81 363 ASP A N 1
ATOM 2941 C CA . ASP A 1 363 ? -14.895 12.702 25.666 1.00 75.81 363 ASP A CA 1
ATOM 2942 C C . ASP A 1 363 ? -13.812 12.519 24.600 1.00 75.81 363 ASP A C 1
ATOM 2944 O O . ASP A 1 363 ? -12.666 12.168 24.895 1.00 75.81 363 ASP A O 1
ATOM 2948 N N . ASP A 1 364 ? -14.202 12.727 23.338 1.00 70.94 364 ASP A N 1
ATOM 2949 C CA . ASP A 1 364 ? -13.305 12.590 22.193 1.00 70.94 364 ASP A CA 1
ATOM 2950 C C . ASP A 1 364 ? -12.039 13.458 22.375 1.00 70.94 364 ASP A C 1
ATOM 2952 O O . ASP A 1 364 ? -10.959 13.071 21.927 1.00 70.94 364 ASP A O 1
ATOM 2956 N N . ALA A 1 365 ? -12.149 14.602 23.067 1.00 69.94 365 ALA A N 1
ATOM 2957 C CA . ALA A 1 365 ? -11.023 15.485 23.339 1.00 69.94 365 ALA A CA 1
ATOM 2958 C C . ALA A 1 365 ? -10.112 14.962 24.449 1.00 69.94 365 ALA A C 1
ATOM 2960 O O . ALA A 1 365 ? -8.891 15.018 24.298 1.00 69.94 365 ALA A O 1
ATOM 2961 N N . GLU A 1 366 ? -10.671 14.432 25.536 1.00 75.69 366 GLU A N 1
ATOM 2962 C CA . GLU A 1 366 ? -9.885 13.825 26.613 1.00 75.69 366 GLU A CA 1
ATOM 2963 C C . GLU A 1 366 ? -9.154 12.571 26.119 1.00 75.69 366 GLU A C 1
ATOM 2965 O O . GLU A 1 366 ? -7.969 12.398 26.399 1.00 75.69 366 GLU A O 1
ATOM 2970 N N . GLU A 1 367 ? -9.816 11.716 25.337 1.00 72.19 367 GLU A N 1
ATOM 2971 C CA . GLU A 1 367 ? -9.198 10.499 24.808 1.00 72.19 367 GLU A CA 1
ATOM 2972 C C . GLU A 1 367 ? -8.108 10.839 23.779 1.00 72.19 367 GLU A C 1
ATOM 2974 O O . GLU A 1 367 ? -6.995 10.314 23.850 1.00 72.19 367 GLU A O 1
ATOM 2979 N N . ALA A 1 368 ? -8.358 11.808 22.890 1.00 67.88 368 ALA A N 1
ATOM 2980 C CA . ALA A 1 368 ? -7.326 12.307 21.986 1.00 67.88 368 ALA A CA 1
ATOM 2981 C C . ALA A 1 368 ? -6.160 12.962 22.747 1.00 67.88 368 ALA A C 1
ATOM 2983 O O . ALA A 1 368 ? -5.004 12.817 22.347 1.00 67.88 368 ALA A O 1
ATOM 2984 N N . GLN A 1 369 ? -6.425 13.667 23.853 1.00 69.50 369 GLN A N 1
ATOM 2985 C CA . GLN A 1 369 ? -5.383 14.206 24.728 1.00 69.50 369 GLN A CA 1
ATOM 2986 C C . GLN A 1 369 ? -4.595 13.105 25.435 1.00 69.50 369 GLN A C 1
ATOM 2988 O O . GLN A 1 369 ? -3.373 13.202 25.476 1.00 69.50 369 GLN A O 1
ATOM 2993 N N . LYS A 1 370 ? -5.236 12.051 25.948 1.00 73.75 370 LYS A N 1
ATOM 2994 C CA . LYS A 1 370 ? -4.549 10.897 26.550 1.00 73.75 370 LYS A CA 1
ATOM 2995 C C . LYS A 1 370 ? -3.602 10.247 25.554 1.00 73.75 370 LYS A C 1
ATOM 2997 O O . LYS A 1 370 ? -2.447 10.014 25.894 1.00 73.75 370 LYS A O 1
ATOM 3002 N N . GLU A 1 371 ? -4.040 10.050 24.316 1.00 65.06 371 GLU A N 1
ATOM 3003 C CA . GLU A 1 371 ? -3.175 9.553 23.242 1.00 65.06 371 GLU A CA 1
ATOM 3004 C C . GLU A 1 371 ? -2.003 10.515 22.962 1.00 65.06 371 GLU A C 1
ATOM 3006 O O . GLU A 1 371 ? -0.862 10.080 22.787 1.00 65.06 371 GLU A O 1
ATOM 3011 N N . ARG A 1 372 ? -2.235 11.838 23.020 1.00 65.56 372 ARG A N 1
ATOM 3012 C CA . ARG A 1 372 ? -1.174 12.864 22.883 1.00 65.56 372 ARG A CA 1
ATOM 3013 C C . ARG A 1 372 ? -0.187 12.820 24.032 1.00 65.56 372 ARG A C 1
ATOM 3015 O O . ARG A 1 372 ? 1.012 12.892 23.791 1.00 65.56 372 ARG A O 1
ATOM 3022 N N . PHE A 1 373 ? -0.653 12.672 25.260 1.00 63.41 373 PHE A N 1
ATOM 3023 C CA . PHE A 1 373 ? 0.211 12.602 26.431 1.00 63.41 373 PHE A CA 1
ATOM 3024 C C . PHE A 1 373 ? 1.013 11.303 26.485 1.00 63.41 373 PHE A C 1
ATOM 3026 O O . PHE A 1 373 ? 2.210 11.367 26.757 1.00 63.41 373 PHE A O 1
ATOM 3033 N N . LYS A 1 374 ? 0.413 10.155 26.143 1.00 61.66 374 LYS A N 1
ATOM 3034 C CA . LYS A 1 374 ? 1.144 8.886 26.005 1.00 61.66 374 LYS A CA 1
ATOM 3035 C C . LYS A 1 374 ? 2.309 9.030 25.017 1.00 61.66 374 LYS A C 1
ATOM 3037 O O . LYS A 1 374 ? 3.422 8.644 25.346 1.00 61.66 374 LYS A O 1
ATOM 3042 N N . SER A 1 375 ? 2.085 9.706 23.882 1.00 55.94 375 SER A N 1
ATOM 3043 C CA . SER A 1 375 ? 3.125 9.954 22.864 1.00 55.94 375 SER A CA 1
ATOM 3044 C C . SER A 1 375 ? 4.340 10.715 23.391 1.00 55.94 375 SER A C 1
ATOM 3046 O O . SER A 1 375 ? 5.471 10.469 22.982 1.00 55.94 375 SER A O 1
ATOM 3048 N N . VAL A 1 376 ? 4.104 11.662 24.304 1.00 56.56 376 VAL A N 1
ATOM 3049 C CA . VAL A 1 376 ? 5.148 12.528 24.858 1.00 56.56 376 VAL A CA 1
ATOM 3050 C C . VAL A 1 376 ? 5.933 11.803 25.950 1.00 56.56 376 VAL A C 1
ATOM 3052 O O . VAL A 1 376 ? 7.139 12.003 26.065 1.00 56.56 376 VAL A O 1
ATOM 3055 N N . LEU A 1 377 ? 5.271 10.951 26.736 1.00 54.56 377 LEU A N 1
ATOM 3056 C CA . LEU A 1 377 ? 5.915 10.190 27.806 1.00 54.56 377 LEU A CA 1
ATOM 3057 C C . LEU A 1 377 ? 6.894 9.138 27.263 1.00 54.56 377 LEU A C 1
ATOM 3059 O O . LEU A 1 377 ? 7.992 9.022 27.806 1.00 54.56 377 LEU A O 1
ATOM 3063 N N . ASP A 1 378 ? 6.565 8.470 26.155 1.00 48.84 378 ASP A N 1
ATOM 3064 C CA . ASP A 1 378 ? 7.452 7.485 25.508 1.00 48.84 378 ASP A CA 1
ATOM 3065 C C . ASP A 1 378 ? 8.738 8.123 24.932 1.00 48.84 378 ASP A C 1
ATOM 3067 O O . ASP A 1 378 ? 9.782 7.479 24.833 1.00 48.84 378 ASP A O 1
ATOM 3071 N N . LEU A 1 379 ? 8.711 9.421 24.607 1.00 48.59 379 LEU A N 1
ATOM 3072 C CA . LEU A 1 379 ? 9.905 10.173 24.197 1.00 48.59 379 LEU A CA 1
ATOM 3073 C C . LEU A 1 379 ? 10.829 10.529 25.364 1.00 48.59 379 LEU A C 1
ATOM 3075 O O . LEU A 1 379 ? 12.006 10.812 25.151 1.00 48.59 379 LEU A O 1
ATOM 3079 N N . SER A 1 380 ? 10.286 10.548 26.581 1.00 47.28 380 SER A N 1
ATOM 3080 C CA . SER A 1 380 ? 11.005 10.930 27.799 1.00 47.28 380 SER A CA 1
ATOM 3081 C C . SER A 1 380 ? 11.561 9.744 28.588 1.00 47.28 380 SER A C 1
ATOM 3083 O O . SER A 1 380 ? 12.308 9.957 29.536 1.00 47.28 380 SER A O 1
ATOM 3085 N N . SER A 1 381 ? 11.236 8.504 28.205 1.00 42.66 381 SER A N 1
ATOM 3086 C CA . SER A 1 381 ? 11.758 7.282 28.832 1.00 42.66 381 SER A CA 1
ATOM 3087 C C . SER A 1 381 ? 13.135 6.861 28.289 1.00 42.66 381 SER A C 1
ATOM 3089 O O . SER A 1 381 ? 13.363 5.673 28.056 1.00 42.66 381 SER A O 1
ATOM 3091 N N . TRP A 1 382 ? 14.028 7.833 28.079 1.00 42.16 382 TRP A N 1
ATOM 3092 C CA . TRP A 1 382 ? 15.442 7.642 27.736 1.00 42.16 382 TRP A CA 1
ATOM 3093 C C . TRP A 1 382 ? 16.348 8.037 28.896 1.00 42.16 382 TRP A C 1
ATOM 3095 O O . TRP A 1 382 ? 16.127 9.130 29.466 1.00 42.16 382 TRP A O 1
#